Protein AF-A0A812NVJ9-F1 (afdb_monomer_lite)

Radius of gyration: 41.98 Å; chains: 1; bounding box: 112×78×160 Å

Structure (mmCIF, N/CA/C/O backbone):
data_AF-A0A812NVJ9-F1
#
_entry.id   AF-A0A812NVJ9-F1
#
loop_
_atom_site.group_PDB
_atom_site.id
_atom_site.type_symbol
_atom_site.label_atom_id
_atom_site.label_alt_id
_atom_site.label_comp_id
_atom_site.label_asym_id
_atom_site.label_entity_id
_atom_site.label_seq_id
_atom_site.pdbx_PDB_ins_code
_atom_site.Cartn_x
_atom_site.Cartn_y
_atom_site.Cartn_z
_atom_site.occupancy
_atom_site.B_iso_or_equiv
_atom_site.auth_seq_id
_atom_site.auth_comp_id
_atom_site.auth_asym_id
_atom_site.auth_atom_id
_atom_site.pdbx_PDB_model_num
ATOM 1 N N . MET A 1 1 ? 32.953 -29.235 81.205 1.00 34.25 1 MET A N 1
ATOM 2 C CA . MET A 1 1 ? 34.366 -29.524 80.861 1.00 34.25 1 MET A CA 1
ATOM 3 C C . MET A 1 1 ? 34.831 -28.587 79.747 1.00 34.25 1 MET A C 1
ATOM 5 O O . MET A 1 1 ? 33.993 -27.983 79.091 1.00 34.25 1 MET A O 1
ATOM 9 N N . LEU A 1 2 ? 36.145 -28.375 79.650 1.00 33.53 2 LEU A N 1
ATOM 10 C CA . LEU A 1 2 ? 36.814 -27.152 79.193 1.00 33.53 2 LEU A CA 1
ATOM 11 C C . LEU A 1 2 ? 36.783 -26.837 77.679 1.00 33.53 2 LEU A C 1
ATOM 13 O O . LEU A 1 2 ? 36.639 -27.700 76.821 1.00 33.53 2 LEU A O 1
ATOM 17 N N . ARG A 1 3 ? 37.010 -25.542 77.405 1.00 33.25 3 ARG A N 1
ATOM 18 C CA . ARG A 1 3 ? 37.295 -24.872 76.122 1.00 33.25 3 ARG A CA 1
ATOM 19 C C . ARG A 1 3 ? 38.709 -25.192 75.567 1.00 33.25 3 ARG A C 1
ATOM 21 O O . ARG A 1 3 ? 39.642 -25.194 76.353 1.00 33.25 3 ARG A O 1
ATOM 28 N N . ARG A 1 4 ? 38.805 -25.323 74.220 1.00 41.72 4 ARG A N 1
ATOM 29 C CA . ARG A 1 4 ? 39.766 -24.793 73.180 1.00 41.72 4 ARG A CA 1
ATOM 30 C C . ARG A 1 4 ? 41.253 -24.514 73.560 1.00 41.72 4 ARG A C 1
ATOM 32 O O . ARG A 1 4 ? 41.440 -24.003 74.656 1.00 41.72 4 ARG A O 1
ATOM 39 N N . PRO A 1 5 ? 42.276 -24.560 72.635 1.00 46.16 5 PRO A N 1
ATOM 40 C CA . PRO A 1 5 ? 42.270 -23.729 71.398 1.00 46.16 5 PRO A CA 1
ATOM 41 C C . PRO A 1 5 ? 43.246 -23.994 70.189 1.00 46.16 5 PRO A C 1
ATOM 43 O O . PRO A 1 5 ? 44.229 -24.709 70.274 1.00 46.16 5 PRO A O 1
ATOM 46 N N . LYS A 1 6 ? 42.997 -23.215 69.106 1.00 40.50 6 LYS A N 1
ATOM 47 C CA . LYS A 1 6 ? 43.926 -22.568 68.125 1.00 40.50 6 LYS A CA 1
ATOM 48 C C . LYS A 1 6 ? 44.586 -23.373 66.973 1.00 40.50 6 LYS A C 1
ATOM 50 O O . LYS A 1 6 ? 45.677 -23.902 67.100 1.00 40.50 6 LYS A O 1
ATOM 55 N N . CYS A 1 7 ? 44.044 -23.176 65.764 1.00 41.22 7 CYS A N 1
ATOM 56 C CA . CYS A 1 7 ? 44.797 -23.091 64.500 1.00 41.22 7 CYS A CA 1
ATOM 57 C C . CYS A 1 7 ? 44.241 -21.915 63.673 1.00 41.22 7 CYS A C 1
ATOM 59 O O . CYS A 1 7 ? 43.289 -22.063 62.916 1.00 41.22 7 CYS A O 1
ATOM 61 N N . ARG A 1 8 ? 44.771 -20.704 63.893 1.00 49.84 8 ARG A N 1
ATOM 62 C CA . ARG A 1 8 ? 44.397 -19.474 63.156 1.00 49.84 8 ARG A CA 1
ATOM 63 C C . ARG A 1 8 ? 45.578 -18.794 62.449 1.00 49.84 8 ARG A C 1
ATOM 65 O O . ARG A 1 8 ? 45.382 -17.766 61.820 1.00 49.84 8 ARG A O 1
ATOM 72 N N . ILE A 1 9 ? 46.783 -19.361 62.518 1.00 50.31 9 ILE A N 1
ATOM 73 C CA . ILE A 1 9 ? 47.998 -18.719 61.982 1.00 50.31 9 ILE A CA 1
ATOM 74 C C . ILE A 1 9 ? 48.278 -19.148 60.527 1.00 50.31 9 ILE A C 1
ATOM 76 O O . ILE A 1 9 ? 48.732 -18.337 59.727 1.00 50.31 9 ILE A O 1
ATOM 80 N N . PHE A 1 10 ? 47.896 -20.365 60.125 1.00 48.44 10 PHE A N 1
ATOM 81 C CA . PHE A 1 10 ? 48.171 -20.877 58.771 1.00 48.44 10 PHE A CA 1
ATOM 82 C C . PHE A 1 10 ? 47.305 -20.251 57.656 1.00 48.44 10 PHE A C 1
ATOM 84 O O . P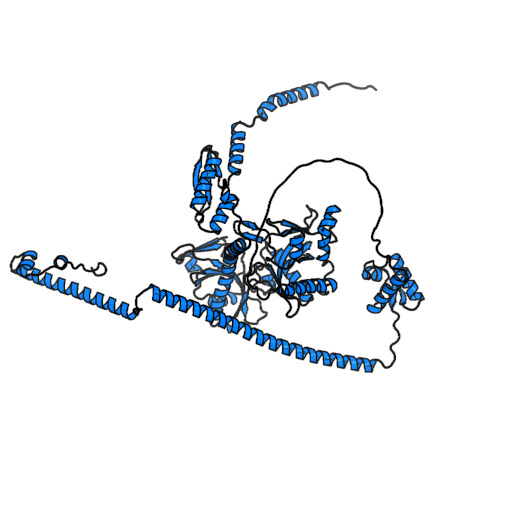HE A 1 10 ? 47.756 -20.114 56.519 1.00 48.44 10 PHE A O 1
ATOM 91 N N . ALA A 1 11 ? 46.080 -19.820 57.975 1.00 50.97 11 ALA A N 1
ATOM 92 C CA . ALA A 1 11 ? 45.166 -19.212 57.001 1.00 50.97 11 ALA A CA 1
ATOM 93 C C . ALA A 1 11 ? 45.512 -17.744 56.673 1.00 50.97 11 ALA A C 1
ATOM 95 O O . ALA A 1 11 ? 45.209 -17.260 55.586 1.00 50.97 11 ALA A O 1
ATOM 96 N N . LEU A 1 12 ? 46.168 -17.031 57.595 1.00 52.59 12 LEU A N 1
ATOM 97 C CA . LEU A 1 12 ? 46.578 -15.638 57.380 1.00 52.59 12 LEU A CA 1
ATOM 98 C C . LEU A 1 12 ? 47.818 -15.540 56.479 1.00 52.59 12 LEU A C 1
ATOM 100 O O . LEU A 1 12 ? 47.874 -14.672 55.613 1.00 52.59 12 LEU A O 1
ATOM 104 N N . LEU A 1 13 ? 48.772 -16.466 56.614 1.00 52.91 13 LEU A N 1
ATOM 105 C CA . LEU A 1 13 ? 49.987 -16.482 55.791 1.00 52.91 13 LEU A CA 1
ATOM 106 C C . LEU A 1 13 ? 49.702 -16.833 54.322 1.00 52.91 13 LEU A C 1
ATOM 108 O O . LEU A 1 13 ? 50.251 -16.202 53.422 1.00 52.91 13 LEU A O 1
ATOM 112 N N . THR A 1 14 ? 48.789 -17.769 54.063 1.00 55.34 14 THR A N 1
ATOM 113 C CA . THR A 1 14 ? 48.375 -18.137 52.695 1.00 55.34 14 THR A CA 1
ATOM 114 C C . THR A 1 14 ? 47.584 -17.022 52.005 1.00 55.34 14 THR A C 1
ATOM 116 O O . THR A 1 14 ? 47.806 -16.754 50.823 1.00 55.34 14 THR A O 1
ATOM 119 N N . GLY A 1 15 ? 46.736 -16.300 52.747 1.00 57.69 15 GLY A N 1
ATOM 120 C CA . GLY A 1 15 ? 46.031 -15.117 52.244 1.00 57.69 15 GLY A CA 1
ATOM 121 C C . GLY A 1 15 ? 46.963 -13.947 51.903 1.00 57.69 15 GLY A C 1
ATOM 122 O O . GLY A 1 15 ? 46.785 -13.304 50.869 1.00 57.69 15 GLY A O 1
ATOM 123 N N . CYS A 1 16 ? 47.993 -13.696 52.719 1.00 56.56 16 CYS A N 1
ATOM 124 C CA . CYS A 1 16 ? 48.966 -12.631 52.460 1.00 56.56 16 CYS A CA 1
ATOM 125 C C . CYS A 1 16 ? 49.851 -12.911 51.238 1.00 56.56 16 CYS A C 1
ATOM 127 O O . CYS A 1 16 ? 50.123 -11.983 50.480 1.00 56.56 16 CYS A O 1
ATOM 129 N N . VAL A 1 17 ? 50.253 -14.165 50.999 1.00 60.78 17 VAL A N 1
ATOM 130 C CA . VAL A 1 17 ? 51.055 -14.527 49.815 1.00 60.78 17 VAL A CA 1
ATOM 131 C C . VAL A 1 17 ? 50.235 -14.384 48.532 1.00 60.78 17 VAL A C 1
ATOM 133 O O . VAL A 1 17 ? 50.716 -13.790 47.572 1.00 60.78 17 VAL A O 1
ATOM 136 N N . LEU A 1 18 ? 48.971 -14.823 48.519 1.00 56.81 18 LEU A N 1
ATOM 137 C CA . LEU A 1 18 ? 48.080 -14.632 47.367 1.00 56.81 18 LEU A CA 1
ATOM 138 C C . LEU A 1 18 ? 47.764 -13.152 47.109 1.00 56.81 18 LEU A C 1
ATOM 140 O O . LEU A 1 18 ? 47.732 -12.735 45.954 1.00 56.81 18 LEU A O 1
ATOM 144 N N . ALA A 1 19 ? 47.596 -12.342 48.159 1.00 59.09 19 ALA A N 1
ATOM 145 C CA . ALA A 1 19 ? 47.397 -10.900 48.024 1.00 59.09 19 ALA A CA 1
ATOM 146 C C . ALA A 1 19 ? 48.655 -10.180 47.503 1.00 59.09 19 ALA A C 1
ATOM 148 O O . ALA A 1 19 ? 48.538 -9.310 46.644 1.00 59.09 19 ALA A O 1
ATOM 149 N N . LEU A 1 20 ? 49.853 -10.570 47.952 1.00 59.47 20 LEU A N 1
ATOM 150 C CA . LEU A 1 20 ? 51.125 -10.048 47.437 1.00 59.47 20 LEU A CA 1
ATOM 151 C C . LEU A 1 20 ? 51.353 -10.445 45.977 1.00 59.47 20 LEU A C 1
ATOM 153 O O . LEU A 1 20 ? 51.693 -9.589 45.169 1.00 59.47 20 LEU A O 1
ATOM 157 N N . VAL A 1 21 ? 51.080 -11.699 45.607 1.00 63.78 21 VAL A N 1
ATOM 158 C CA . VAL A 1 21 ? 51.125 -12.164 44.211 1.00 63.78 21 VAL A CA 1
ATOM 159 C C . VAL A 1 21 ? 50.148 -11.353 43.354 1.00 63.78 21 VAL A C 1
ATOM 161 O O . VAL A 1 21 ? 50.523 -10.886 42.284 1.00 63.78 21 VAL A O 1
ATOM 164 N N . TRP A 1 22 ? 48.932 -11.079 43.837 1.00 55.47 22 TRP A N 1
ATOM 165 C CA . TRP A 1 22 ? 47.944 -10.291 43.093 1.00 55.47 22 TRP A CA 1
ATOM 166 C C . TRP A 1 22 ? 48.296 -8.799 42.991 1.00 55.47 22 TRP A C 1
ATOM 168 O O . TRP A 1 22 ? 48.033 -8.187 41.960 1.00 55.47 22 TRP A O 1
ATOM 178 N N . VAL A 1 23 ? 48.921 -8.208 44.015 1.00 65.75 23 VAL A N 1
ATOM 179 C CA . VAL A 1 23 ? 49.393 -6.809 44.009 1.00 65.75 23 VAL A CA 1
ATOM 180 C C . VAL A 1 23 ? 50.639 -6.637 43.132 1.00 65.75 23 VAL A C 1
ATOM 182 O O . VAL A 1 23 ? 50.754 -5.620 42.452 1.00 65.75 23 VAL A O 1
ATOM 185 N N . VAL A 1 24 ? 51.524 -7.637 43.079 1.00 62.72 24 VAL A N 1
ATOM 186 C CA . VAL A 1 24 ? 52.740 -7.628 42.246 1.00 62.72 24 VAL A CA 1
ATOM 187 C C . VAL A 1 24 ? 52.437 -7.965 40.777 1.00 62.72 24 VAL A C 1
ATOM 189 O O . VAL A 1 24 ? 53.058 -7.390 39.887 1.00 62.72 24 VAL A O 1
ATOM 192 N N . LEU A 1 25 ? 51.447 -8.823 40.488 1.00 50.78 25 LEU A N 1
ATOM 193 C CA . LEU A 1 25 ? 51.030 -9.159 39.114 1.00 50.78 25 LEU A CA 1
ATOM 194 C C . LEU A 1 25 ? 49.963 -8.221 38.526 1.00 50.78 25 LEU A C 1
ATOM 196 O O . LEU A 1 25 ? 49.809 -8.180 37.305 1.00 50.78 25 LEU A O 1
ATOM 200 N N . ARG A 1 26 ? 49.246 -7.423 39.333 1.00 41.91 26 ARG A N 1
ATOM 201 C CA . ARG A 1 26 ? 48.250 -6.451 38.832 1.00 41.91 26 ARG A CA 1
ATOM 202 C C . ARG A 1 26 ? 48.811 -5.427 37.834 1.00 41.91 26 ARG A C 1
ATOM 204 O O . ARG A 1 26 ? 48.142 -5.184 36.832 1.00 41.91 26 ARG A O 1
ATOM 211 N N . PRO A 1 27 ? 50.002 -4.833 38.045 1.00 49.16 27 PRO A N 1
ATOM 212 C CA . PRO A 1 27 ? 50.588 -3.893 37.090 1.00 49.16 27 PRO A CA 1
ATOM 213 C C . PRO A 1 27 ? 51.003 -4.562 35.771 1.00 49.16 27 PRO A C 1
ATOM 215 O O . PRO A 1 27 ? 51.042 -3.896 34.739 1.00 49.16 27 PRO A O 1
ATOM 218 N N . ALA A 1 28 ? 51.285 -5.871 35.797 1.00 47.94 28 ALA A N 1
ATOM 219 C CA . ALA A 1 28 ? 51.639 -6.660 34.618 1.00 47.94 28 ALA A CA 1
ATOM 220 C C . ALA A 1 28 ? 50.402 -7.157 33.843 1.00 47.94 28 ALA A C 1
ATOM 222 O O . ALA A 1 28 ? 50.440 -7.217 32.620 1.00 47.94 28 ALA A O 1
ATOM 223 N N . LEU A 1 29 ? 49.286 -7.442 34.530 1.00 48.34 29 LEU A N 1
ATOM 224 C CA . LEU A 1 29 ? 48.026 -7.898 33.919 1.00 48.34 29 LEU A CA 1
ATOM 225 C C . LEU A 1 29 ? 47.085 -6.757 33.478 1.00 48.34 29 LEU A C 1
ATOM 227 O O . LEU A 1 29 ? 46.183 -6.995 32.681 1.00 48.34 29 LEU A O 1
ATOM 231 N N . LEU A 1 30 ? 47.288 -5.521 33.957 1.00 48.91 30 LEU A N 1
ATOM 232 C CA . LEU A 1 30 ? 46.526 -4.327 33.539 1.00 48.91 30 LEU A CA 1
ATOM 233 C C . LEU A 1 30 ? 47.277 -3.405 32.567 1.00 48.91 30 LEU A C 1
ATOM 235 O O . LEU A 1 30 ? 46.765 -2.345 32.208 1.00 48.91 30 LEU A O 1
ATOM 239 N N . ARG A 1 31 ? 48.457 -3.800 32.082 1.00 46.91 31 ARG A N 1
ATOM 240 C CA . ARG A 1 31 ? 49.035 -3.197 30.879 1.00 46.91 31 ARG A CA 1
ATOM 241 C C . ARG A 1 31 ? 48.556 -3.988 29.671 1.00 46.91 31 ARG A C 1
ATOM 243 O O . ARG A 1 31 ? 49.199 -4.943 29.251 1.00 46.91 31 ARG A O 1
ATOM 250 N N . ALA A 1 32 ? 47.428 -3.569 29.096 1.00 44.31 32 ALA A N 1
ATOM 251 C CA . ALA A 1 32 ? 47.169 -3.892 27.697 1.00 44.31 32 ALA A CA 1
ATOM 252 C C . ALA A 1 32 ? 48.418 -3.475 26.889 1.00 44.31 32 ALA A C 1
ATOM 254 O O . ALA A 1 32 ? 48.945 -2.384 27.144 1.00 44.31 32 ALA A O 1
ATOM 255 N N . PRO A 1 33 ? 48.931 -4.313 25.967 1.00 48.88 33 PRO A N 1
ATOM 256 C CA . PRO A 1 33 ? 50.071 -3.935 25.143 1.00 48.88 33 PRO A CA 1
ATOM 257 C C . PRO A 1 33 ? 49.763 -2.592 24.482 1.00 48.88 33 PRO A C 1
ATOM 259 O O . PRO A 1 33 ? 48.654 -2.406 23.978 1.00 48.88 33 PRO A O 1
ATOM 262 N N . VAL A 1 34 ? 50.715 -1.657 24.476 1.00 52.47 34 VAL A N 1
ATOM 263 C CA . VAL A 1 34 ? 50.534 -0.315 23.885 1.00 52.47 34 VAL A CA 1
ATOM 264 C C . VAL A 1 34 ? 49.976 -0.410 22.453 1.00 52.47 34 VAL A C 1
ATOM 266 O O . VAL A 1 34 ? 49.129 0.394 22.072 1.00 52.47 34 VAL A O 1
ATOM 269 N N . HIS A 1 35 ? 50.339 -1.467 21.714 1.00 52.59 35 HIS A N 1
ATOM 270 C CA . HIS A 1 35 ? 49.789 -1.814 20.400 1.00 52.59 35 HIS A CA 1
ATOM 271 C C . HIS A 1 35 ? 48.271 -2.070 20.379 1.00 52.59 35 HIS A C 1
ATOM 273 O O . HIS A 1 35 ? 47.592 -1.562 19.495 1.00 52.59 35 HIS A O 1
ATOM 279 N N . VAL A 1 36 ? 47.703 -2.776 21.364 1.00 55.19 36 VAL A N 1
ATOM 280 C CA . VAL A 1 36 ? 46.258 -3.085 21.414 1.00 55.19 36 VAL A CA 1
ATOM 281 C C . VAL A 1 36 ? 45.431 -1.825 21.698 1.00 55.19 36 VAL A C 1
ATOM 283 O O . VAL A 1 36 ? 44.348 -1.648 21.141 1.00 55.19 36 VAL A O 1
ATOM 286 N N . LEU A 1 37 ? 45.956 -0.912 22.524 1.00 57.28 37 LEU A N 1
ATOM 287 C CA . LEU A 1 37 ? 45.332 0.393 22.766 1.00 57.28 37 LEU A CA 1
ATOM 288 C C . LEU A 1 37 ? 45.430 1.307 21.536 1.00 57.28 37 LEU A C 1
ATOM 290 O O . LEU A 1 37 ? 44.474 2.019 21.232 1.00 57.28 37 LEU A O 1
ATOM 294 N N . HIS A 1 38 ? 46.550 1.258 20.809 1.00 62.16 38 HIS A N 1
ATOM 295 C CA . HIS A 1 38 ? 46.751 2.035 19.586 1.00 62.16 38 HIS A CA 1
ATOM 296 C C . HIS A 1 38 ? 45.857 1.544 18.434 1.00 62.16 38 HIS A C 1
ATOM 298 O O . HIS A 1 38 ? 45.261 2.354 17.729 1.00 62.16 38 HIS A O 1
ATOM 304 N N . GLU A 1 39 ? 45.669 0.229 18.291 1.00 70.62 39 GLU A N 1
ATOM 305 C CA . GLU A 1 39 ? 44.748 -0.361 17.311 1.00 70.62 39 GLU A CA 1
ATOM 306 C C . GLU A 1 39 ? 43.282 -0.043 17.614 1.00 70.62 39 GLU A C 1
ATOM 308 O O . GLU A 1 39 ? 42.524 0.311 16.710 1.00 70.62 39 GLU A O 1
ATOM 313 N N . ALA A 1 40 ? 42.873 -0.134 18.884 1.00 70.88 40 ALA A N 1
ATOM 314 C CA . ALA A 1 40 ? 41.524 0.240 19.299 1.00 70.88 40 ALA A CA 1
ATOM 315 C C . ALA A 1 40 ? 41.257 1.735 19.054 1.00 70.88 40 ALA A C 1
ATOM 317 O O . ALA A 1 40 ? 40.170 2.102 18.602 1.00 70.88 40 ALA A O 1
ATOM 318 N N . ALA A 1 41 ? 42.260 2.589 19.287 1.00 74.19 41 ALA A N 1
ATOM 319 C CA . ALA A 1 41 ? 42.193 4.010 18.970 1.00 74.19 41 ALA A CA 1
ATOM 320 C C . ALA A 1 41 ? 42.105 4.261 17.455 1.00 74.19 41 ALA A C 1
ATOM 322 O O . ALA A 1 41 ? 41.269 5.050 17.028 1.00 74.19 41 ALA A O 1
ATOM 323 N N . ALA A 1 42 ? 42.885 3.552 16.634 1.00 77.44 42 ALA A N 1
ATOM 324 C CA . ALA A 1 42 ? 42.841 3.672 15.175 1.00 77.44 42 ALA A CA 1
ATOM 325 C C . ALA A 1 42 ? 41.499 3.201 14.585 1.00 77.44 42 ALA A C 1
ATOM 327 O O . ALA A 1 42 ? 40.951 3.837 13.686 1.00 77.44 42 ALA A O 1
ATOM 328 N N . TRP A 1 43 ? 40.913 2.133 15.131 1.00 77.62 43 TRP A N 1
ATOM 329 C CA . TRP A 1 43 ? 39.564 1.685 14.768 1.00 77.62 43 TRP A CA 1
ATOM 330 C C . TRP A 1 43 ? 38.495 2.708 15.156 1.00 77.62 43 TRP A C 1
ATOM 332 O O . TRP A 1 43 ? 37.604 2.999 14.357 1.00 77.62 43 TRP A O 1
ATOM 342 N N . ALA A 1 44 ? 38.593 3.274 16.361 1.00 77.56 44 ALA A N 1
ATOM 343 C CA . ALA A 1 44 ? 37.696 4.333 16.811 1.00 77.56 44 ALA A CA 1
ATOM 344 C C . ALA A 1 44 ? 37.836 5.603 15.956 1.00 77.56 44 ALA A C 1
ATOM 346 O O . ALA A 1 44 ? 36.837 6.265 15.687 1.00 77.56 44 ALA A O 1
ATOM 347 N N . GLU A 1 45 ? 39.047 5.918 15.493 1.00 80.12 45 GLU A N 1
ATOM 348 C CA . GLU A 1 45 ? 39.317 7.051 14.610 1.00 80.12 45 GLU A CA 1
ATOM 349 C C . GLU A 1 45 ? 38.728 6.836 13.211 1.00 80.12 45 GLU A C 1
ATOM 351 O O . GLU A 1 45 ? 38.044 7.716 12.696 1.00 80.12 45 GLU A O 1
ATOM 356 N N . ALA A 1 46 ? 38.907 5.649 12.621 1.00 80.81 46 ALA A N 1
ATOM 357 C CA . ALA A 1 46 ? 38.286 5.295 11.343 1.00 80.81 46 ALA A CA 1
ATOM 358 C C . ALA A 1 46 ? 36.751 5.362 11.417 1.00 80.81 46 ALA A C 1
ATOM 360 O O . ALA A 1 46 ? 36.111 5.883 10.509 1.00 80.81 46 ALA A O 1
ATOM 361 N N . ALA A 1 47 ? 36.157 4.907 12.526 1.00 79.25 47 ALA A N 1
ATOM 362 C CA . ALA A 1 47 ? 34.707 4.892 12.721 1.00 79.25 47 ALA A CA 1
ATOM 363 C C . ALA A 1 47 ? 34.056 6.289 12.768 1.00 79.25 47 ALA A C 1
ATOM 365 O O . ALA A 1 47 ? 32.837 6.394 12.615 1.00 79.25 47 ALA A O 1
ATOM 366 N N . LYS A 1 48 ? 34.838 7.363 12.959 1.00 84.81 48 LYS A N 1
ATOM 367 C CA . LYS A 1 48 ? 34.342 8.749 12.891 1.00 84.81 48 LYS A CA 1
ATOM 368 C C . LYS A 1 48 ? 33.977 9.172 11.468 1.00 84.81 48 LYS A C 1
ATOM 370 O O . LYS A 1 48 ? 33.182 10.096 11.305 1.00 84.81 48 LYS A O 1
ATOM 375 N N . TYR A 1 49 ? 34.544 8.511 10.460 1.00 83.00 49 TYR A N 1
ATOM 376 C CA . TYR A 1 49 ? 34.459 8.917 9.065 1.00 83.00 49 TYR A CA 1
ATOM 377 C C . TYR A 1 49 ? 33.773 7.840 8.215 1.00 83.00 49 TYR A C 1
ATOM 379 O O . TYR A 1 49 ? 34.073 6.648 8.283 1.00 83.00 49 TYR A O 1
ATOM 387 N N . ARG A 1 50 ? 32.820 8.254 7.383 1.00 81.62 50 ARG A N 1
ATOM 388 C CA . ARG A 1 50 ? 32.112 7.384 6.443 1.00 81.62 50 ARG A CA 1
ATOM 389 C C . ARG A 1 50 ? 33.052 6.912 5.347 1.00 81.62 50 ARG A C 1
ATOM 391 O O . ARG A 1 50 ? 33.809 7.701 4.792 1.00 81.62 50 ARG A O 1
ATOM 398 N N . GLY A 1 51 ? 32.952 5.625 5.021 1.00 82.62 51 GLY A N 1
ATOM 399 C CA . GLY A 1 51 ? 33.761 5.004 3.974 1.00 82.62 51 GLY A CA 1
ATOM 400 C C . GLY A 1 51 ? 35.220 4.765 4.361 1.00 82.62 51 GLY A C 1
ATOM 401 O O . GLY A 1 51 ? 35.971 4.302 3.512 1.00 82.62 51 GLY A O 1
ATOM 402 N N . VAL A 1 52 ? 35.620 5.032 5.612 1.00 87.69 52 VAL A N 1
ATOM 403 C CA . VAL A 1 52 ? 36.991 4.813 6.091 1.00 87.69 52 VAL A CA 1
ATOM 404 C C . VAL A 1 52 ? 37.076 3.519 6.901 1.00 87.69 52 VAL A C 1
ATOM 406 O O . VAL A 1 52 ? 36.250 3.261 7.778 1.00 87.69 52 VAL A O 1
ATOM 409 N N . ARG A 1 53 ? 38.076 2.682 6.617 1.00 86.56 53 ARG A N 1
ATOM 410 C CA . ARG A 1 53 ? 38.373 1.448 7.365 1.00 86.56 53 ARG A CA 1
ATOM 411 C C . ARG A 1 53 ? 39.839 1.415 7.763 1.00 86.56 53 ARG A C 1
ATOM 413 O O . ARG A 1 53 ? 40.672 1.916 7.030 1.00 86.56 53 ARG A O 1
ATOM 420 N N . TYR A 1 54 ? 40.165 0.809 8.900 1.00 86.69 54 TYR A N 1
ATOM 421 C CA . TYR A 1 54 ? 41.557 0.600 9.304 1.00 86.69 54 TYR A CA 1
ATOM 422 C C . TYR A 1 54 ? 41.975 -0.848 9.043 1.00 86.69 54 TYR A C 1
ATOM 424 O O . TYR A 1 54 ? 41.318 -1.780 9.519 1.00 86.69 54 TYR A O 1
ATOM 432 N N . HIS A 1 55 ? 43.068 -1.041 8.308 1.00 83.31 55 HIS A N 1
ATOM 433 C CA . HIS A 1 55 ? 43.598 -2.359 7.989 1.00 83.31 55 HIS A CA 1
ATOM 434 C C . HIS A 1 55 ? 44.681 -2.764 8.994 1.00 83.31 55 HIS A C 1
ATOM 436 O O . HIS A 1 55 ? 45.739 -2.146 9.086 1.00 83.31 55 HIS A O 1
ATOM 442 N N . LYS A 1 56 ? 44.414 -3.827 9.762 1.00 77.75 56 LYS A N 1
ATOM 443 C CA . LYS A 1 56 ? 45.267 -4.255 10.885 1.00 77.75 56 LYS A CA 1
ATOM 444 C C . LYS A 1 56 ? 46.653 -4.746 10.464 1.00 77.75 56 LYS A C 1
ATOM 446 O O . LYS A 1 56 ? 47.596 -4.549 11.210 1.00 77.75 56 LYS A O 1
ATOM 451 N N . GLN A 1 57 ? 46.770 -5.389 9.301 1.00 77.56 57 GLN A N 1
ATOM 452 C CA . GLN A 1 57 ? 48.029 -6.004 8.859 1.00 77.56 57 GLN A CA 1
ATOM 453 C C . GLN A 1 57 ? 49.023 -4.991 8.282 1.00 77.56 57 GLN A C 1
ATOM 455 O O . GLN A 1 57 ? 50.227 -5.178 8.403 1.00 77.56 57 GLN A O 1
ATOM 460 N N . THR A 1 58 ? 48.525 -3.920 7.664 1.00 79.12 58 THR A N 1
ATOM 461 C CA . THR A 1 58 ? 49.347 -2.898 7.000 1.00 79.12 58 THR A CA 1
ATOM 462 C C . THR A 1 58 ? 49.382 -1.575 7.766 1.00 79.12 58 THR A C 1
ATOM 464 O O . THR A 1 58 ? 50.113 -0.674 7.378 1.00 79.12 58 THR A O 1
ATOM 467 N N . HIS A 1 59 ? 48.625 -1.454 8.863 1.00 82.69 59 HIS A N 1
ATOM 468 C CA . HIS A 1 59 ? 48.507 -0.251 9.696 1.00 82.69 59 HIS A CA 1
ATOM 469 C C . HIS A 1 59 ? 48.071 1.023 8.943 1.00 82.69 59 HIS A C 1
ATOM 471 O O . HIS A 1 59 ? 48.372 2.134 9.377 1.00 82.69 59 HIS A O 1
ATOM 477 N N . VAL A 1 60 ? 47.319 0.877 7.849 1.00 88.31 60 VAL A N 1
ATOM 478 C CA . VAL A 1 60 ? 46.829 1.987 7.009 1.00 88.31 60 VAL A CA 1
ATOM 479 C C . VAL A 1 60 ? 45.311 2.147 7.080 1.00 88.31 60 VAL A C 1
ATOM 481 O O . VAL A 1 60 ? 44.574 1.221 7.432 1.00 88.31 60 VAL A O 1
ATOM 484 N N . PHE A 1 61 ? 44.835 3.330 6.699 1.00 88.50 61 PHE A N 1
ATOM 485 C CA . PHE A 1 61 ? 43.420 3.649 6.548 1.00 88.50 61 PHE A CA 1
ATOM 486 C C . PHE A 1 61 ? 43.002 3.560 5.082 1.00 88.50 61 PHE A C 1
ATOM 488 O O . PHE A 1 61 ? 43.603 4.185 4.221 1.00 88.50 61 PHE A O 1
ATOM 495 N N . GLU A 1 62 ? 41.946 2.822 4.784 1.00 87.94 62 GLU A N 1
ATOM 496 C CA . GLU A 1 62 ? 41.396 2.656 3.442 1.00 87.94 62 GLU A CA 1
ATOM 497 C C . GLU A 1 62 ? 40.148 3.508 3.264 1.00 87.94 62 GLU A C 1
ATOM 499 O O . GLU A 1 62 ? 39.274 3.508 4.133 1.00 87.94 62 GLU A O 1
ATOM 504 N N . ALA A 1 63 ? 40.043 4.191 2.124 1.00 88.00 63 ALA A N 1
ATOM 505 C CA . ALA A 1 63 ? 38.835 4.900 1.719 1.00 88.00 63 ALA A CA 1
ATOM 506 C C . ALA A 1 63 ? 38.083 4.113 0.634 1.00 88.00 63 ALA A C 1
ATOM 508 O O . ALA A 1 63 ? 38.658 3.685 -0.369 1.00 88.00 63 ALA A O 1
ATOM 509 N N . LEU A 1 64 ? 36.782 3.924 0.840 1.00 82.06 64 LEU A N 1
ATOM 510 C CA . LEU A 1 64 ? 35.901 3.109 0.005 1.00 82.06 64 LEU A CA 1
ATOM 511 C C . LEU A 1 64 ? 34.591 3.861 -0.242 1.00 82.06 64 LEU A C 1
ATOM 513 O O . LEU A 1 64 ? 33.868 4.164 0.710 1.00 82.06 64 LEU A O 1
ATOM 517 N N . LEU A 1 65 ? 34.242 4.103 -1.508 1.00 80.75 65 LEU A N 1
ATOM 518 C CA . LEU A 1 65 ? 32.952 4.675 -1.900 1.00 80.75 65 LEU A CA 1
ATOM 519 C C . LEU A 1 65 ? 32.110 3.631 -2.628 1.00 80.75 65 LEU A C 1
ATOM 521 O O . LEU A 1 65 ? 32.527 3.040 -3.616 1.00 80.75 65 LEU A O 1
ATOM 525 N N . GLN A 1 66 ? 30.890 3.408 -2.149 1.00 68.19 66 GLN A N 1
ATOM 526 C CA . GLN A 1 66 ? 29.966 2.475 -2.782 1.00 68.19 66 GLN A CA 1
ATOM 527 C C . GLN A 1 66 ? 29.269 3.156 -3.968 1.00 68.19 66 GLN A C 1
ATOM 529 O O . GLN A 1 66 ? 28.476 4.080 -3.781 1.00 68.19 66 GLN A O 1
ATOM 534 N N . VAL A 1 67 ? 29.564 2.693 -5.183 1.00 61.28 67 VAL A N 1
ATOM 535 C CA . VAL A 1 67 ? 28.973 3.184 -6.438 1.00 61.28 67 VAL A CA 1
ATOM 536 C C . VAL A 1 67 ? 28.053 2.094 -7.008 1.00 61.28 67 VAL A C 1
ATOM 538 O O . VAL A 1 67 ? 28.052 0.958 -6.531 1.00 61.28 67 VAL A O 1
ATOM 541 N N . ARG A 1 68 ? 27.200 2.432 -7.986 1.00 45.72 68 ARG A N 1
ATOM 542 C CA . ARG A 1 68 ? 26.195 1.519 -8.572 1.00 45.72 68 ARG A CA 1
ATOM 543 C C . ARG A 1 68 ? 26.761 0.173 -9.057 1.00 45.72 68 ARG A C 1
ATOM 545 O O . ARG A 1 68 ? 26.009 -0.797 -9.047 1.00 45.72 68 ARG A O 1
ATOM 552 N N . ASP A 1 69 ? 28.051 0.117 -9.382 1.00 43.00 69 ASP A N 1
ATOM 553 C CA . ASP A 1 69 ? 28.738 -1.067 -9.913 1.00 43.00 69 ASP A CA 1
ATOM 554 C C . ASP A 1 69 ? 29.585 -1.824 -8.865 1.00 43.00 69 ASP A C 1
ATOM 556 O O . ASP A 1 69 ? 30.292 -2.768 -9.206 1.00 43.00 69 ASP A O 1
ATOM 560 N N . GLY A 1 70 ? 29.499 -1.454 -7.578 1.00 45.91 70 GLY A N 1
ATOM 561 C CA . GLY A 1 70 ? 30.194 -2.130 -6.473 1.00 45.91 70 GLY A CA 1
ATOM 562 C C . GLY A 1 70 ? 30.967 -1.183 -5.543 1.00 45.91 70 GLY A C 1
ATOM 563 O O . GLY A 1 70 ? 30.875 0.042 -5.672 1.00 45.91 70 GLY A O 1
ATOM 564 N N . PRO A 1 71 ? 31.704 -1.718 -4.549 1.00 55.66 71 PRO A N 1
ATOM 565 C CA . PRO A 1 71 ? 32.600 -0.911 -3.729 1.00 55.66 71 PRO A CA 1
ATOM 566 C C . PRO A 1 71 ? 33.776 -0.410 -4.581 1.00 55.66 71 PRO A C 1
ATOM 568 O O . PRO A 1 71 ? 34.633 -1.190 -4.985 1.00 55.66 71 PRO A O 1
ATOM 571 N N . GLY A 1 72 ? 33.817 0.894 -4.847 1.00 70.12 72 GLY A N 1
ATOM 572 C CA . GLY A 1 72 ? 34.961 1.564 -5.451 1.00 70.12 72 GLY A CA 1
ATOM 573 C C . GLY A 1 72 ? 36.043 1.777 -4.400 1.00 70.12 72 GLY A C 1
ATOM 574 O O . GLY A 1 72 ? 35.850 2.530 -3.441 1.00 70.12 72 GLY A O 1
ATOM 575 N N . TYR A 1 73 ? 37.168 1.088 -4.559 1.00 83.38 73 TYR A N 1
ATOM 576 C CA . TYR A 1 73 ? 38.369 1.342 -3.773 1.00 83.38 73 TYR A CA 1
ATOM 577 C C . TYR A 1 73 ? 39.012 2.654 -4.223 1.00 83.38 73 TYR A C 1
ATOM 579 O O . TYR A 1 73 ? 39.279 2.834 -5.408 1.00 83.38 73 TYR A O 1
ATOM 587 N N . ILE A 1 74 ? 39.229 3.572 -3.278 1.00 83.50 74 ILE A N 1
ATOM 588 C CA . ILE A 1 74 ? 39.800 4.897 -3.555 1.00 83.50 74 ILE A CA 1
ATOM 589 C C . ILE A 1 74 ? 41.308 4.882 -3.303 1.00 83.50 74 ILE A C 1
ATOM 591 O O . ILE A 1 74 ? 42.070 5.426 -4.096 1.00 83.50 74 ILE A O 1
ATOM 595 N N . GLY A 1 75 ? 41.748 4.271 -2.198 1.00 85.56 75 GLY A N 1
ATOM 596 C CA . GLY A 1 75 ? 43.161 4.222 -1.831 1.00 85.56 75 GLY A CA 1
ATOM 597 C C . GLY A 1 75 ? 43.415 3.909 -0.357 1.00 85.56 75 GLY A C 1
ATOM 598 O O . GLY A 1 75 ? 42.480 3.812 0.444 1.00 85.56 75 GLY A O 1
ATOM 599 N N . GLN A 1 76 ? 44.701 3.798 -0.021 1.00 90.75 76 GLN A N 1
ATOM 600 C CA . GLN A 1 76 ? 45.239 3.661 1.333 1.00 90.75 76 GLN A CA 1
ATOM 601 C C . GLN A 1 76 ? 45.919 4.962 1.767 1.00 90.75 76 GLN A C 1
ATOM 603 O O . GLN A 1 76 ? 46.564 5.636 0.966 1.00 90.75 76 GLN A O 1
ATOM 608 N N . PHE A 1 77 ? 45.781 5.302 3.043 1.00 91.31 77 PHE A N 1
ATOM 609 C CA . PHE A 1 77 ? 46.186 6.575 3.624 1.00 91.31 77 PHE A CA 1
ATOM 610 C C . PHE A 1 77 ? 46.808 6.369 5.002 1.00 91.31 77 PHE A C 1
ATOM 612 O O . PHE A 1 77 ? 46.497 5.412 5.715 1.00 91.31 77 PHE A O 1
ATOM 619 N N . SER A 1 78 ? 47.676 7.300 5.388 1.00 83.75 78 SER A N 1
ATOM 620 C CA . SER A 1 78 ? 48.394 7.244 6.662 1.00 83.75 78 SER A CA 1
ATOM 621 C C . SER A 1 78 ? 47.512 7.634 7.853 1.00 83.75 78 SER A C 1
ATOM 623 O O . SER A 1 78 ? 47.714 7.154 8.968 1.00 83.75 78 SER A O 1
ATOM 625 N N . THR A 1 79 ? 46.483 8.455 7.615 1.00 89.12 79 THR A N 1
ATOM 626 C CA . THR A 1 79 ? 45.543 8.908 8.646 1.00 89.12 79 THR A CA 1
ATOM 627 C C . THR A 1 79 ? 44.085 8.736 8.222 1.00 89.12 79 THR A C 1
ATOM 629 O O . THR A 1 79 ? 43.734 8.822 7.043 1.00 89.12 79 THR A O 1
ATOM 632 N N . ALA A 1 80 ? 43.194 8.556 9.204 1.00 86.44 80 ALA A N 1
ATOM 633 C CA . ALA A 1 80 ? 41.751 8.475 8.959 1.00 86.44 80 ALA A CA 1
ATOM 634 C C . ALA A 1 80 ? 41.194 9.751 8.305 1.00 86.44 80 ALA A C 1
ATOM 636 O O . ALA A 1 80 ? 40.279 9.686 7.485 1.00 86.44 80 ALA A O 1
ATOM 637 N N . LYS A 1 81 ? 41.766 10.913 8.646 1.00 89.94 81 LYS A N 1
ATOM 638 C CA . LYS A 1 81 ? 41.362 12.213 8.102 1.00 89.94 81 LYS A CA 1
ATOM 639 C C . LYS A 1 81 ? 41.721 12.346 6.621 1.00 89.94 81 LYS A C 1
ATOM 641 O O . LYS A 1 81 ? 40.899 12.833 5.854 1.00 89.94 81 LYS A O 1
ATOM 646 N N . GLU A 1 82 ? 42.900 11.885 6.206 1.00 88.62 82 GLU A N 1
ATOM 647 C CA . GLU A 1 82 ? 43.292 11.845 4.789 1.00 88.62 82 GLU A CA 1
ATOM 648 C C . GLU A 1 82 ? 42.399 10.901 3.982 1.00 88.62 82 GLU A C 1
ATOM 650 O O . GLU A 1 82 ? 41.935 11.267 2.901 1.00 88.62 82 GLU A O 1
ATOM 655 N N . ALA A 1 83 ? 42.085 9.726 4.537 1.00 88.88 83 ALA A N 1
ATOM 656 C CA . ALA A 1 83 ? 41.137 8.797 3.929 1.00 88.88 83 ALA A CA 1
ATOM 657 C C . ALA A 1 83 ? 39.744 9.431 3.772 1.00 88.88 83 ALA A C 1
ATOM 659 O O . ALA A 1 83 ? 39.124 9.321 2.714 1.00 88.88 83 ALA A O 1
ATOM 660 N N . ALA A 1 84 ? 39.273 10.163 4.786 1.00 87.56 84 ALA A N 1
ATOM 661 C CA . ALA A 1 84 ? 38.004 10.886 4.736 1.00 87.56 84 ALA A CA 1
ATOM 662 C C . ALA A 1 84 ? 38.011 12.017 3.693 1.00 87.56 84 ALA A C 1
ATOM 664 O O . ALA A 1 84 ? 37.038 12.192 2.966 1.00 87.56 84 ALA A O 1
ATOM 665 N N . GLN A 1 85 ? 39.116 12.758 3.569 1.00 91.56 85 GLN A N 1
ATOM 666 C CA . GLN A 1 85 ? 39.279 13.791 2.541 1.00 91.56 85 GLN A CA 1
ATOM 667 C C . GLN A 1 85 ? 39.301 13.195 1.130 1.00 91.56 85 GLN A C 1
ATOM 669 O O . GLN A 1 85 ? 38.713 13.763 0.211 1.00 91.56 85 GLN A O 1
ATOM 674 N N . ALA A 1 86 ? 39.960 12.050 0.941 1.00 87.50 86 ALA A N 1
ATOM 675 C CA . ALA A 1 86 ? 39.963 11.344 -0.333 1.00 87.50 86 ALA A CA 1
ATOM 676 C C . ALA A 1 86 ? 38.571 10.811 -0.696 1.00 87.50 86 ALA A C 1
ATOM 678 O O . ALA A 1 86 ? 38.142 10.973 -1.838 1.00 87.50 86 ALA A O 1
ATOM 679 N N . TYR A 1 87 ? 37.844 10.266 0.284 1.00 89.50 87 TYR A N 1
ATOM 680 C CA . TYR A 1 87 ? 36.439 9.894 0.138 1.00 89.50 87 TYR A CA 1
ATOM 681 C C . TYR A 1 87 ? 35.583 11.087 -0.301 1.00 89.50 87 TYR A C 1
ATOM 683 O O . TYR A 1 87 ? 34.854 10.997 -1.284 1.00 89.50 87 TYR A O 1
ATOM 691 N N . ASP A 1 88 ? 35.721 12.231 0.368 1.00 89.69 88 ASP A N 1
ATOM 692 C CA . ASP A 1 88 ? 34.948 13.433 0.060 1.00 89.69 88 ASP A CA 1
ATOM 693 C C . ASP A 1 88 ? 35.270 14.012 -1.324 1.00 89.69 88 ASP A C 1
ATOM 695 O O . ASP A 1 88 ? 34.367 14.474 -2.024 1.00 89.69 88 ASP A O 1
ATOM 699 N N . ARG A 1 89 ? 36.540 13.970 -1.756 1.00 87.81 89 ARG A N 1
ATOM 700 C CA . ARG A 1 89 ? 36.931 14.342 -3.128 1.00 87.81 89 ARG A CA 1
ATOM 701 C C . ARG A 1 89 ? 36.232 13.463 -4.158 1.00 87.81 89 ARG A C 1
ATOM 703 O O . ARG A 1 89 ? 35.695 13.979 -5.135 1.00 87.81 89 ARG A O 1
ATOM 710 N N . GLU A 1 90 ? 36.192 12.158 -3.917 1.00 84.75 90 GLU A N 1
ATOM 711 C CA . GLU A 1 90 ? 35.554 11.210 -4.826 1.00 84.75 90 GLU A CA 1
ATOM 712 C C . GLU A 1 90 ? 34.024 11.352 -4.833 1.00 84.75 90 GLU A C 1
ATOM 714 O O . GLU A 1 90 ? 33.389 11.268 -5.885 1.00 84.75 90 GLU A O 1
ATOM 719 N N . VAL A 1 91 ? 33.420 11.668 -3.684 1.00 82.19 91 VAL A N 1
ATOM 720 C CA . VAL A 1 91 ? 31.997 12.019 -3.574 1.00 82.19 91 VAL A CA 1
ATOM 721 C C . VAL A 1 91 ? 31.675 13.279 -4.385 1.00 82.19 91 VAL A C 1
ATOM 723 O O . VAL A 1 91 ? 30.713 13.256 -5.152 1.00 82.19 91 VAL A O 1
ATOM 726 N N . ARG A 1 92 ? 32.488 14.342 -4.290 1.00 87.19 92 ARG A N 1
ATOM 727 C CA . ARG A 1 92 ? 32.323 15.571 -5.098 1.00 87.19 92 ARG A CA 1
ATOM 728 C C . ARG A 1 92 ? 32.513 15.320 -6.593 1.00 87.19 92 ARG A C 1
ATOM 730 O O . ARG A 1 92 ? 31.768 15.865 -7.402 1.00 87.19 92 ARG A O 1
ATOM 737 N N . ARG A 1 93 ? 33.459 14.450 -6.963 1.00 83.81 93 ARG A N 1
ATOM 738 C CA . ARG A 1 93 ? 33.677 14.020 -8.353 1.00 83.81 93 ARG A CA 1
ATOM 739 C C . ARG A 1 93 ? 32.481 13.241 -8.906 1.00 83.81 93 ARG A C 1
ATOM 741 O O . ARG A 1 93 ? 32.092 13.436 -10.052 1.00 83.81 93 ARG A O 1
ATOM 748 N N . THR A 1 94 ? 31.898 12.364 -8.088 1.00 77.31 94 THR A N 1
ATOM 749 C CA . THR A 1 94 ? 30.765 11.507 -8.471 1.00 77.31 94 THR A CA 1
ATOM 750 C C . THR A 1 94 ? 29.454 12.290 -8.561 1.00 77.31 94 THR A C 1
ATOM 752 O O . THR A 1 94 ? 28.620 12.005 -9.420 1.00 77.31 94 THR A O 1
ATOM 755 N N . TYR A 1 95 ? 29.264 13.277 -7.684 1.00 78.69 95 TYR A N 1
ATOM 756 C CA . TYR A 1 95 ? 28.053 14.092 -7.600 1.00 78.69 95 TYR A CA 1
ATOM 757 C C . TYR A 1 95 ? 28.399 15.580 -7.770 1.00 78.69 95 TYR A C 1
ATOM 759 O O . TYR A 1 95 ? 28.387 16.318 -6.786 1.00 78.69 95 TYR A O 1
ATOM 767 N N . PRO A 1 96 ? 28.702 16.040 -8.999 1.00 75.94 96 PRO A N 1
ATOM 768 C CA . PRO A 1 96 ? 29.021 17.444 -9.251 1.00 75.94 96 PRO A CA 1
ATOM 769 C C . PRO A 1 96 ? 27.819 18.335 -8.920 1.00 75.94 96 PRO A C 1
ATOM 771 O O . PRO A 1 96 ? 26.678 17.912 -9.125 1.00 75.94 96 PRO A O 1
ATOM 774 N N . ASP A 1 97 ? 28.058 19.567 -8.458 1.00 73.31 97 ASP A N 1
ATOM 775 C CA . ASP A 1 97 ? 27.063 20.491 -7.872 1.00 73.31 97 ASP A CA 1
ATOM 776 C C . ASP A 1 97 ? 26.009 21.066 -8.857 1.00 73.31 97 ASP A C 1
ATOM 778 O O . ASP A 1 97 ? 25.516 22.184 -8.737 1.00 73.31 97 ASP A O 1
ATOM 782 N N . ALA A 1 98 ? 25.654 20.288 -9.876 1.00 65.19 98 ALA A N 1
ATOM 783 C CA . ALA A 1 98 ? 24.811 20.668 -11.000 1.00 65.19 98 ALA A CA 1
ATOM 784 C C . ALA A 1 98 ? 23.309 20.418 -10.775 1.00 65.19 98 ALA A C 1
ATOM 786 O O . ALA A 1 98 ? 22.488 20.955 -11.514 1.00 65.19 98 ALA A O 1
ATOM 787 N N . THR A 1 99 ? 22.912 19.586 -9.799 1.00 68.56 99 THR A N 1
ATOM 788 C CA . THR A 1 99 ? 21.491 19.247 -9.577 1.00 68.56 99 THR A CA 1
ATOM 789 C C . THR A 1 99 ? 21.093 19.267 -8.096 1.00 68.56 99 THR A C 1
ATOM 791 O O . THR A 1 99 ? 21.928 18.972 -7.238 1.00 68.56 99 THR A O 1
ATOM 794 N N . PRO A 1 100 ? 19.808 19.524 -7.765 1.00 64.44 100 PRO A N 1
ATOM 795 C CA . PRO A 1 100 ? 19.314 19.433 -6.387 1.00 64.44 100 PRO A CA 1
ATOM 796 C C . PRO A 1 100 ? 19.525 18.053 -5.735 1.00 64.44 100 PRO A C 1
ATOM 798 O O . PRO A 1 100 ? 19.778 17.972 -4.537 1.00 64.44 100 PRO A O 1
ATOM 801 N N . ASP A 1 101 ? 19.476 16.957 -6.509 1.00 62.19 101 ASP A N 1
ATOM 802 C CA . ASP A 1 101 ? 19.767 15.607 -5.988 1.00 62.19 101 ASP A CA 1
ATOM 803 C C . ASP A 1 101 ? 21.248 15.454 -5.622 1.00 62.19 101 ASP A C 1
ATOM 805 O O . ASP A 1 101 ? 21.563 14.862 -4.591 1.00 62.19 101 ASP A O 1
ATOM 809 N N . HIS A 1 102 ? 22.154 16.025 -6.422 1.00 74.06 102 HIS A N 1
ATOM 810 C CA . HIS A 1 102 ? 23.585 16.029 -6.121 1.00 74.06 102 HIS A CA 1
ATOM 811 C C . HIS A 1 102 ? 23.882 16.869 -4.877 1.00 74.06 102 HIS A C 1
ATOM 813 O O . HIS A 1 102 ? 24.476 16.336 -3.946 1.00 74.06 102 HIS A O 1
ATOM 819 N N . LYS A 1 103 ? 23.355 18.098 -4.784 1.00 75.12 103 LYS A N 1
ATOM 820 C CA . LYS A 1 103 ? 23.432 18.952 -3.579 1.00 75.12 103 LYS A CA 1
ATOM 821 C C . LYS A 1 103 ? 22.980 18.217 -2.321 1.00 75.12 103 LYS A C 1
ATOM 823 O O . LYS A 1 103 ? 23.664 18.187 -1.297 1.00 75.12 103 LYS A O 1
ATOM 828 N N . PHE A 1 104 ? 21.844 17.533 -2.424 1.00 71.69 104 PHE A N 1
ATOM 829 C CA . PHE A 1 104 ? 21.308 16.721 -1.344 1.00 71.69 104 PHE A CA 1
ATOM 830 C C . PHE A 1 104 ? 22.208 15.519 -0.987 1.00 71.69 104 PHE A C 1
ATOM 832 O O . PHE A 1 104 ? 22.367 15.193 0.193 1.00 71.69 104 PHE A O 1
ATOM 839 N N . ARG A 1 105 ? 22.801 14.833 -1.972 1.00 70.25 105 ARG A N 1
ATOM 840 C CA . ARG A 1 105 ? 23.731 13.714 -1.738 1.00 70.25 105 ARG A CA 1
ATOM 841 C C . ARG A 1 105 ? 25.037 14.177 -1.110 1.00 70.25 105 ARG A C 1
ATOM 843 O O . ARG A 1 105 ? 25.474 13.537 -0.159 1.00 70.25 105 ARG A O 1
ATOM 850 N N . LEU A 1 106 ? 25.600 15.290 -1.574 1.00 79.25 106 LEU A N 1
ATOM 851 C CA . LEU A 1 106 ? 26.798 15.910 -1.009 1.00 79.25 106 LEU A CA 1
ATOM 852 C C . LEU A 1 106 ? 26.600 16.196 0.481 1.00 79.25 106 LEU A C 1
ATOM 854 O O . LEU A 1 106 ? 27.344 15.668 1.305 1.00 79.25 106 LEU A O 1
ATOM 858 N N . LYS A 1 107 ? 25.506 16.878 0.843 1.00 78.38 107 LYS A N 1
ATOM 859 C CA . LYS A 1 107 ? 25.158 17.157 2.246 1.00 78.38 107 LYS A CA 1
ATOM 860 C C . LYS A 1 107 ? 25.138 15.910 3.136 1.00 78.38 107 LYS A C 1
ATOM 862 O O . LYS A 1 107 ? 25.473 15.980 4.315 1.00 78.38 107 LYS A O 1
ATOM 867 N N . ASN A 1 108 ? 24.687 14.774 2.606 1.00 74.44 108 ASN A N 1
ATOM 868 C CA . ASN A 1 108 ? 24.525 13.555 3.395 1.00 74.44 108 ASN A CA 1
ATOM 869 C C . ASN A 1 108 ? 25.739 12.631 3.371 1.00 74.44 108 ASN A C 1
ATOM 871 O O . ASN A 1 108 ? 25.810 11.764 4.240 1.00 74.44 108 ASN A O 1
ATOM 875 N N . LEU A 1 109 ? 26.623 12.732 2.381 1.00 79.69 109 LEU A N 1
ATOM 876 C CA . LEU A 1 109 ? 27.735 11.800 2.192 1.00 79.69 109 LEU A CA 1
ATOM 877 C C . LEU A 1 109 ? 29.071 12.370 2.663 1.00 79.69 109 LEU A C 1
ATOM 879 O O . LEU A 1 109 ? 29.888 11.588 3.137 1.00 79.69 109 LEU A O 1
ATOM 883 N N . LEU A 1 110 ? 29.274 13.686 2.576 1.00 85.38 110 LEU A N 1
ATOM 884 C CA . LEU A 1 110 ? 30.540 14.320 2.938 1.00 85.38 110 LEU A CA 1
ATOM 885 C C . LEU A 1 110 ? 30.842 14.194 4.436 1.00 85.38 110 LEU A C 1
ATOM 887 O O . LEU A 1 110 ? 29.980 14.408 5.291 1.00 85.38 110 LEU A O 1
ATOM 891 N N . ASN A 1 111 ? 32.092 13.867 4.742 1.00 87.69 111 ASN A N 1
ATOM 892 C CA . ASN A 1 111 ? 32.637 13.823 6.092 1.00 87.69 111 ASN A CA 1
ATOM 893 C C . ASN A 1 111 ? 33.062 15.212 6.589 1.00 87.69 111 ASN A C 1
ATOM 895 O O . ASN A 1 111 ? 32.927 15.518 7.773 1.00 87.69 111 ASN A O 1
ATOM 899 N N . LEU A 1 112 ? 33.584 16.038 5.682 1.00 87.88 112 LEU A N 1
ATOM 900 C CA . LEU A 1 112 ? 34.123 17.378 5.892 1.00 87.88 112 LEU A CA 1
ATOM 901 C C . LEU A 1 112 ? 33.498 18.341 4.853 1.00 87.88 112 LEU A C 1
ATOM 903 O O . LEU A 1 112 ? 34.150 18.706 3.864 1.00 87.88 112 LEU A O 1
ATOM 907 N N . PRO A 1 113 ? 32.214 18.711 5.026 1.00 87.12 113 PRO A N 1
ATOM 908 C CA . PRO A 1 113 ? 31.528 19.639 4.128 1.00 87.12 113 PRO A CA 1
ATOM 909 C C . PRO A 1 113 ? 32.041 21.079 4.297 1.00 87.12 113 PRO A C 1
ATOM 911 O O . PRO A 1 113 ? 32.456 21.470 5.389 1.00 87.12 113 PRO A O 1
ATOM 914 N N . SER A 1 114 ? 31.984 21.874 3.227 1.00 86.00 114 SER A N 1
ATOM 915 C CA . SER A 1 114 ? 32.165 23.329 3.295 1.00 86.00 114 SER A CA 1
ATOM 916 C C . SER A 1 114 ? 30.989 24.001 4.019 1.00 86.00 114 SER A C 1
ATOM 918 O O . SER A 1 114 ? 29.938 23.387 4.226 1.00 86.00 114 SER A O 1
ATOM 920 N N . GLU A 1 115 ? 31.140 25.274 4.396 1.00 81.44 1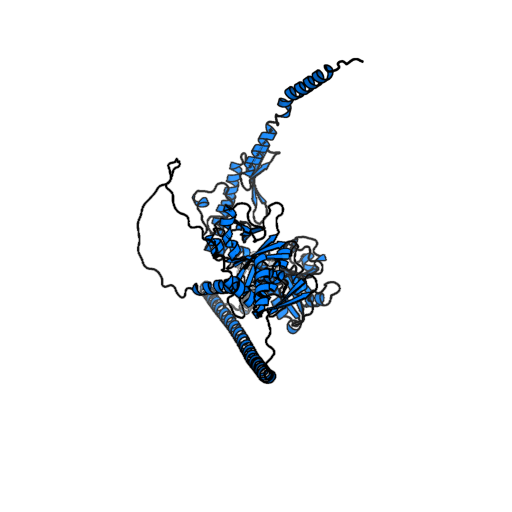15 GLU A N 1
ATOM 921 C CA . GLU A 1 115 ? 30.054 26.036 5.035 1.00 81.44 115 GLU A CA 1
ATOM 922 C C . GLU A 1 115 ? 28.803 26.104 4.146 1.00 81.44 115 GLU A C 1
ATOM 924 O O . GLU A 1 115 ? 27.688 25.922 4.631 1.00 81.44 115 GLU A O 1
ATOM 929 N N . GLU A 1 116 ? 28.986 26.258 2.835 1.00 78.94 116 GLU A N 1
ATOM 930 C CA . GLU A 1 116 ? 27.906 26.280 1.844 1.00 78.94 116 GLU A CA 1
ATOM 931 C C . GLU A 1 116 ? 27.215 24.911 1.703 1.00 78.94 116 GLU A C 1
ATOM 933 O O . GLU A 1 116 ? 25.985 24.820 1.716 1.00 78.94 116 GLU A O 1
ATOM 938 N N . GLU A 1 117 ? 27.990 23.821 1.639 1.00 81.25 117 GLU A N 1
ATOM 939 C CA . GLU A 1 117 ? 27.471 22.447 1.548 1.00 81.25 117 GLU A CA 1
ATOM 940 C C . GLU A 1 117 ? 26.719 22.036 2.829 1.00 81.25 117 GLU A C 1
ATOM 942 O O . GLU A 1 117 ? 25.714 21.319 2.773 1.00 81.25 117 GLU A O 1
ATOM 947 N N . ALA A 1 118 ? 27.178 22.513 3.991 1.00 76.19 118 ALA A N 1
ATOM 948 C CA . ALA A 1 118 ? 26.530 22.289 5.279 1.00 76.19 118 ALA A CA 1
ATOM 949 C C . ALA A 1 118 ? 25.243 23.122 5.437 1.00 76.19 118 ALA A C 1
ATOM 951 O O . ALA A 1 118 ? 24.255 22.630 5.997 1.00 76.19 118 ALA A O 1
ATOM 952 N N . ALA A 1 119 ? 25.241 24.357 4.922 1.00 75.38 119 ALA A N 1
ATOM 953 C CA . ALA A 1 119 ? 24.111 25.283 4.970 1.00 75.38 119 ALA A CA 1
ATOM 954 C C . ALA A 1 119 ? 22.982 24.928 3.989 1.00 75.38 119 ALA A C 1
ATOM 956 O O . ALA A 1 119 ? 21.852 25.387 4.176 1.00 75.38 119 ALA A O 1
ATOM 957 N N . TYR A 1 120 ? 23.241 24.086 2.980 1.00 75.88 120 TYR A N 1
ATOM 958 C CA . TYR A 1 120 ? 22.228 23.669 2.011 1.00 75.88 120 TYR A CA 1
ATOM 959 C C . TYR A 1 120 ? 20.975 23.103 2.701 1.00 75.88 120 TYR A C 1
ATOM 961 O O . TYR A 1 120 ? 21.027 22.107 3.431 1.00 75.88 120 TYR A O 1
ATOM 969 N N . HIS A 1 121 ? 19.815 23.710 2.448 1.00 64.62 121 HIS A N 1
ATOM 970 C CA . HIS A 1 121 ? 18.521 23.253 2.944 1.00 64.62 121 HIS A CA 1
ATOM 971 C C . HIS A 1 121 ? 17.585 23.004 1.760 1.00 64.62 121 HIS A C 1
ATOM 973 O O . HIS A 1 121 ? 17.285 23.906 0.990 1.00 64.62 121 HIS A O 1
ATOM 979 N N . GLU A 1 122 ? 17.109 21.768 1.630 1.00 58.81 122 GLU A N 1
ATOM 980 C CA . GLU A 1 122 ? 16.122 21.393 0.614 1.00 58.81 122 GLU A CA 1
ATOM 981 C C . GLU A 1 122 ? 14.744 21.930 1.027 1.00 58.81 122 GLU A C 1
ATOM 983 O O . GLU A 1 122 ? 14.334 21.756 2.181 1.00 58.81 122 GLU A O 1
ATOM 988 N N . THR A 1 123 ? 14.014 22.579 0.119 1.00 55.59 123 THR A N 1
ATOM 989 C CA . THR A 1 123 ? 12.633 22.996 0.411 1.00 55.59 123 THR A CA 1
ATOM 990 C C . THR A 1 123 ? 11.718 21.767 0.544 1.00 55.59 123 THR A C 1
ATOM 992 O O . THR A 1 123 ? 11.980 20.722 -0.067 1.00 55.59 123 THR A O 1
ATOM 995 N N . PRO A 1 124 ? 10.629 21.827 1.333 1.00 42.19 124 PRO A N 1
ATOM 996 C CA . PRO A 1 124 ? 9.680 20.717 1.448 1.00 42.19 124 PRO A CA 1
ATOM 997 C C . PRO A 1 124 ? 9.151 20.212 0.093 1.00 42.19 124 PRO A C 1
ATOM 999 O O . PRO A 1 124 ? 8.942 19.009 -0.083 1.00 42.19 124 PRO A O 1
ATOM 1002 N N . GLU A 1 125 ? 8.973 21.106 -0.878 1.00 40.31 125 GLU A N 1
ATOM 1003 C CA . GLU A 1 125 ? 8.502 20.827 -2.235 1.00 40.31 125 GLU A CA 1
ATOM 1004 C C . GLU A 1 125 ? 9.538 20.054 -3.066 1.00 40.31 125 GLU A C 1
ATOM 1006 O O . GLU A 1 125 ? 9.196 19.062 -3.716 1.00 40.31 125 GLU A O 1
ATOM 1011 N N . GLU A 1 126 ? 10.813 20.440 -3.013 1.00 47.66 126 GLU A N 1
ATOM 1012 C CA . GLU A 1 126 ? 11.912 19.727 -3.682 1.00 47.66 126 GLU A CA 1
ATOM 1013 C C . GLU A 1 126 ? 12.126 18.339 -3.072 1.00 47.66 126 GLU A C 1
ATOM 1015 O O . GLU A 1 126 ? 12.241 17.338 -3.789 1.00 47.66 126 GLU A O 1
ATOM 1020 N N . ALA A 1 127 ? 12.042 18.257 -1.742 1.00 43.97 127 ALA A N 1
ATOM 1021 C CA . ALA A 1 127 ? 12.154 17.017 -0.990 1.00 43.97 127 ALA A CA 1
ATOM 1022 C C . ALA A 1 127 ? 11.014 16.036 -1.295 1.00 43.97 127 ALA A C 1
ATOM 1024 O O . ALA A 1 127 ? 11.227 14.814 -1.285 1.00 43.97 127 ALA A O 1
ATOM 1025 N N . ARG A 1 128 ? 9.807 16.562 -1.559 1.00 41.28 128 ARG A N 1
ATOM 1026 C CA . ARG A 1 128 ? 8.646 15.809 -2.057 1.00 41.28 128 ARG A CA 1
ATOM 1027 C C . ARG A 1 128 ? 8.860 15.362 -3.500 1.00 41.28 128 ARG A C 1
ATOM 1029 O O . ARG A 1 128 ? 8.725 14.173 -3.771 1.00 41.28 128 ARG A O 1
ATOM 1036 N N . ARG A 1 129 ? 9.268 16.256 -4.407 1.00 47.34 129 ARG A N 1
ATOM 1037 C CA . ARG A 1 129 ? 9.508 15.944 -5.830 1.00 47.34 129 ARG A CA 1
ATOM 1038 C C . ARG A 1 129 ? 10.571 14.851 -6.011 1.00 47.34 129 ARG A C 1
ATOM 1040 O O . ARG A 1 129 ? 10.389 13.923 -6.799 1.00 47.34 129 ARG A O 1
ATOM 1047 N N . ARG A 1 130 ? 11.649 14.896 -5.225 1.00 56.56 130 ARG A N 1
ATOM 1048 C CA . ARG A 1 130 ? 12.702 13.868 -5.211 1.00 56.56 130 ARG A CA 1
ATOM 1049 C C . ARG A 1 130 ? 12.230 12.545 -4.602 1.00 56.56 130 ARG A C 1
ATOM 1051 O O . ARG A 1 130 ? 12.502 11.485 -5.165 1.00 56.56 130 ARG A O 1
ATOM 1058 N N . ALA A 1 131 ? 11.492 12.587 -3.488 1.00 39.81 131 ALA A N 1
ATOM 1059 C CA . ALA A 1 131 ? 10.925 11.386 -2.871 1.00 39.81 131 ALA A CA 1
ATOM 1060 C C . ALA A 1 131 ? 9.924 10.677 -3.797 1.00 39.81 131 ALA A C 1
ATOM 1062 O O . ALA A 1 131 ? 10.018 9.461 -3.961 1.00 39.81 131 ALA A O 1
ATOM 1063 N N . MET A 1 132 ? 9.045 11.431 -4.470 1.00 38.56 132 MET A N 1
ATOM 1064 C CA . MET A 1 132 ? 8.127 10.902 -5.486 1.00 38.56 132 MET A CA 1
ATOM 1065 C C . MET A 1 132 ? 8.877 10.215 -6.637 1.00 38.56 132 MET A C 1
ATOM 1067 O O . MET A 1 132 ? 8.450 9.167 -7.114 1.00 38.56 132 MET A O 1
ATOM 1071 N N . LYS A 1 133 ? 10.040 10.738 -7.050 1.00 45.31 133 LYS A N 1
ATOM 1072 C CA . LYS A 1 133 ? 10.860 10.130 -8.110 1.00 45.31 133 LYS A CA 1
ATOM 1073 C C . LYS A 1 133 ? 11.432 8.761 -7.708 1.00 45.31 133 LYS A C 1
ATOM 1075 O O . LYS A 1 133 ? 11.482 7.874 -8.556 1.00 45.31 133 LYS A O 1
ATOM 1080 N N . ILE A 1 134 ? 11.825 8.576 -6.442 1.00 35.78 134 ILE A N 1
ATOM 1081 C CA . ILE A 1 134 ? 12.481 7.354 -5.926 1.00 35.78 134 ILE A CA 1
ATOM 1082 C C . ILE A 1 134 ? 11.461 6.298 -5.475 1.00 35.78 134 ILE A C 1
ATOM 1084 O O . ILE A 1 134 ? 11.543 5.149 -5.897 1.00 35.78 134 ILE A O 1
ATOM 1088 N N . TRP A 1 135 ? 10.496 6.675 -4.633 1.00 34.31 135 TRP A N 1
ATOM 1089 C CA . TRP A 1 135 ? 9.487 5.752 -4.092 1.00 34.31 135 TRP A CA 1
ATOM 1090 C C . TRP A 1 135 ? 8.395 5.434 -5.110 1.00 34.31 135 TRP A C 1
ATOM 1092 O O . TRP A 1 135 ? 8.032 4.273 -5.292 1.00 34.31 135 TRP A O 1
ATOM 1102 N N . GLY A 1 136 ? 7.984 6.441 -5.883 1.00 43.16 136 GLY A N 1
ATOM 1103 C CA . GLY A 1 136 ? 7.090 6.229 -7.009 1.00 43.16 136 GLY A CA 1
ATOM 1104 C C . GLY A 1 136 ? 7.697 5.306 -8.060 1.00 43.16 136 GLY A C 1
ATOM 1105 O O . GLY A 1 136 ? 6.952 4.664 -8.774 1.00 43.16 136 GLY A O 1
ATOM 1106 N N . ALA A 1 137 ? 9.026 5.185 -8.199 1.00 42.09 137 ALA A N 1
ATOM 1107 C CA . ALA A 1 137 ? 9.615 4.279 -9.192 1.00 42.09 137 ALA A CA 1
ATOM 1108 C C . ALA A 1 137 ? 9.326 2.798 -8.897 1.00 42.09 137 ALA A C 1
ATOM 1110 O O . ALA A 1 137 ? 8.897 2.102 -9.804 1.00 42.09 137 ALA A O 1
ATOM 1111 N N . ASN A 1 138 ? 9.498 2.318 -7.661 1.00 44.28 138 ASN A N 1
ATOM 1112 C CA . ASN A 1 138 ? 9.260 0.903 -7.337 1.00 44.28 138 ASN A CA 1
ATOM 1113 C C . ASN A 1 138 ? 7.769 0.543 -7.375 1.00 44.28 138 ASN A C 1
ATOM 1115 O O . ASN A 1 138 ? 7.410 -0.472 -7.961 1.00 44.28 138 ASN A O 1
ATOM 1119 N N . HIS A 1 139 ? 6.897 1.407 -6.850 1.00 51.16 139 HIS A N 1
ATOM 1120 C CA . HIS A 1 139 ? 5.448 1.192 -6.942 1.00 51.16 139 HIS A CA 1
ATOM 1121 C C . HIS A 1 139 ? 4.934 1.339 -8.384 1.00 51.16 139 HIS A C 1
ATOM 1123 O O . HIS A 1 139 ? 4.032 0.608 -8.781 1.00 51.16 139 HIS A O 1
ATOM 1129 N N . ARG A 1 140 ? 5.561 2.193 -9.216 1.00 60.25 140 ARG A N 1
ATOM 1130 C CA . ARG A 1 140 ? 5.325 2.219 -10.672 1.00 60.25 140 ARG A CA 1
ATOM 1131 C C . ARG A 1 140 ? 5.725 0.907 -11.334 1.00 60.25 140 ARG A C 1
ATOM 1133 O O . ARG A 1 140 ? 5.042 0.506 -12.259 1.00 60.25 140 ARG A O 1
ATOM 1140 N N . LYS A 1 141 ? 6.791 0.231 -10.890 1.00 69.31 141 LYS A N 1
ATOM 1141 C CA . LYS A 1 141 ? 7.205 -1.054 -11.476 1.00 69.31 141 LYS A CA 1
ATOM 1142 C C . LYS A 1 141 ? 6.169 -2.150 -11.233 1.00 69.31 141 LYS A C 1
ATOM 1144 O O . LYS A 1 141 ? 5.791 -2.830 -12.178 1.00 69.31 141 LYS A O 1
ATOM 1149 N N . GLU A 1 142 ? 5.690 -2.285 -9.999 1.00 68.06 142 GLU A N 1
ATOM 1150 C CA . GLU A 1 142 ? 4.659 -3.269 -9.641 1.00 68.06 142 GLU A CA 1
ATOM 1151 C C . GLU A 1 142 ? 3.313 -2.937 -10.297 1.00 68.06 142 GLU A C 1
ATOM 1153 O O . GLU A 1 142 ? 2.732 -3.792 -10.966 1.00 68.06 142 GLU A O 1
ATOM 1158 N N . ALA A 1 143 ? 2.855 -1.681 -10.203 1.00 68.06 143 ALA A N 1
ATOM 1159 C CA . ALA A 1 143 ? 1.630 -1.235 -10.870 1.00 68.06 143 ALA A CA 1
ATOM 1160 C C . ALA A 1 143 ? 1.702 -1.436 -12.391 1.00 68.06 143 ALA A C 1
ATOM 1162 O O . ALA A 1 143 ? 0.796 -2.035 -12.964 1.00 68.06 143 ALA A O 1
ATOM 1163 N N . ARG A 1 144 ? 2.815 -1.047 -13.028 1.00 76.38 144 ARG A N 1
ATOM 1164 C CA . ARG A 1 144 ? 3.009 -1.241 -14.469 1.00 76.38 144 ARG A CA 1
ATOM 1165 C C . ARG A 1 144 ? 3.073 -2.716 -14.845 1.00 76.38 144 ARG A C 1
ATOM 1167 O O . ARG A 1 144 ? 2.543 -3.090 -15.879 1.00 76.38 144 ARG A O 1
ATOM 1174 N N . SER A 1 145 ? 3.688 -3.571 -14.028 1.00 86.56 145 SER A N 1
ATOM 1175 C CA . SER A 1 145 ? 3.713 -5.013 -14.307 1.00 86.56 145 SER A CA 1
ATOM 1176 C C . SER A 1 145 ? 2.328 -5.655 -14.243 1.00 86.56 145 SER A C 1
ATOM 1178 O O . SER A 1 145 ? 2.022 -6.515 -15.065 1.00 86.56 145 SER A O 1
ATOM 1180 N N . PHE A 1 146 ? 1.473 -5.200 -13.320 1.00 85.38 146 PHE A N 1
ATOM 1181 C CA . PHE A 1 146 ? 0.079 -5.628 -13.252 1.00 85.38 146 PHE A CA 1
ATOM 1182 C C . PHE A 1 146 ? -0.716 -5.123 -14.461 1.00 85.38 146 PHE A C 1
ATOM 1184 O O . PHE A 1 146 ? -1.444 -5.898 -15.075 1.00 85.38 146 PHE A O 1
ATOM 1191 N N . GLU A 1 147 ? -0.549 -3.850 -14.835 1.00 79.75 147 GLU A N 1
ATOM 1192 C CA . GLU A 1 147 ? -1.158 -3.279 -16.042 1.00 79.75 147 GLU A CA 1
ATOM 1193 C C . GLU A 1 147 ? -0.762 -4.054 -17.295 1.00 79.75 147 GLU A C 1
ATOM 1195 O O . GLU A 1 147 ? -1.644 -4.451 -18.038 1.00 79.75 147 GLU A O 1
ATOM 1200 N N . LEU A 1 148 ? 0.525 -4.352 -17.494 1.00 82.50 148 LEU A N 1
ATOM 1201 C CA . LEU A 1 148 ? 0.999 -5.131 -18.642 1.00 82.50 148 LEU A CA 1
ATOM 1202 C C . LEU A 1 148 ? 0.361 -6.526 -18.695 1.00 82.50 148 LEU A C 1
ATOM 1204 O O . LEU A 1 148 ? -0.017 -6.997 -19.766 1.00 82.50 148 LEU A O 1
ATOM 1208 N N . LEU A 1 149 ? 0.207 -7.188 -17.545 1.00 89.19 149 LEU A N 1
ATOM 1209 C CA . LEU A 1 149 ? -0.466 -8.485 -17.486 1.00 89.19 149 LEU A CA 1
ATOM 1210 C C . LEU A 1 149 ? -1.971 -8.366 -17.784 1.00 89.19 149 LEU A C 1
ATOM 1212 O O . LEU A 1 149 ? -2.544 -9.234 -18.442 1.00 89.19 149 LEU A O 1
ATOM 1216 N N . LYS A 1 150 ? -2.610 -7.283 -17.330 1.00 86.88 150 LYS A N 1
ATOM 1217 C CA . LYS A 1 150 ? -4.021 -6.981 -17.600 1.00 86.88 150 LYS A CA 1
ATOM 1218 C C . LYS A 1 150 ? -4.257 -6.601 -19.065 1.00 86.88 150 LYS A C 1
ATOM 1220 O O . LYS A 1 150 ? -5.212 -7.085 -19.658 1.00 86.88 150 LYS A O 1
ATOM 1225 N N . GLU A 1 151 ? -3.380 -5.795 -19.659 1.00 83.38 151 GLU A N 1
ATOM 1226 C CA . GLU A 1 151 ? -3.353 -5.466 -21.089 1.00 83.38 151 GLU A CA 1
ATOM 1227 C C . GLU A 1 151 ? -3.234 -6.755 -21.917 1.00 83.38 151 GLU A C 1
ATOM 1229 O O . GLU A 1 151 ? -4.028 -6.969 -22.833 1.00 83.38 151 GLU A O 1
ATOM 1234 N N . ALA A 1 152 ? -2.327 -7.666 -21.536 1.00 87.31 152 ALA A N 1
ATOM 1235 C CA . ALA A 1 152 ? -2.189 -8.968 -22.186 1.00 87.31 152 ALA A CA 1
ATOM 1236 C C . ALA A 1 152 ? -3.466 -9.822 -22.081 1.00 87.31 152 ALA A C 1
ATOM 1238 O O . ALA A 1 152 ? -3.868 -10.435 -23.069 1.00 87.31 152 ALA A O 1
ATOM 1239 N N . LEU A 1 153 ? -4.128 -9.847 -20.915 1.00 90.38 153 LEU A N 1
ATOM 1240 C CA . LEU A 1 153 ? -5.411 -10.539 -20.736 1.00 90.38 153 LEU A CA 1
ATOM 1241 C C . LEU A 1 153 ? -6.506 -9.933 -21.616 1.00 90.38 153 LEU A C 1
ATOM 1243 O O . LEU A 1 153 ? -7.188 -10.677 -22.317 1.00 90.38 153 LEU A O 1
ATOM 1247 N N . ASN A 1 154 ? -6.638 -8.608 -21.617 1.00 88.00 154 ASN A N 1
ATOM 1248 C CA . ASN A 1 154 ? -7.642 -7.887 -22.398 1.00 88.00 154 ASN A CA 1
ATOM 1249 C C . ASN A 1 154 ? -7.460 -8.089 -23.908 1.00 88.00 154 ASN A C 1
ATOM 1251 O O . ASN A 1 154 ? -8.448 -8.201 -24.626 1.00 88.00 154 ASN A O 1
ATOM 1255 N N . ALA A 1 155 ? -6.214 -8.180 -24.379 1.00 85.88 155 ALA A N 1
ATOM 1256 C CA . ALA A 1 155 ? -5.890 -8.462 -25.778 1.00 85.88 155 ALA A CA 1
ATOM 1257 C C . ALA A 1 155 ? -6.091 -9.940 -26.175 1.00 85.88 155 ALA A C 1
ATOM 1259 O O . ALA A 1 155 ? -5.970 -10.289 -27.349 1.00 85.88 155 ALA A O 1
ATOM 1260 N N . SER A 1 156 ? -6.361 -10.828 -25.215 1.00 90.12 156 SER A N 1
ATOM 1261 C CA . SER A 1 156 ? -6.525 -12.262 -25.454 1.00 90.12 156 SER A CA 1
ATOM 1262 C C . SER A 1 156 ? -8.000 -12.654 -25.639 1.00 90.12 156 SER A C 1
ATOM 1264 O O . SER A 1 156 ? -8.881 -11.997 -25.083 1.00 90.12 156 SER A O 1
ATOM 1266 N N . PRO A 1 157 ? -8.294 -13.796 -26.292 1.00 88.69 157 PRO A N 1
ATOM 1267 C CA . PRO A 1 157 ? -9.661 -14.324 -26.388 1.00 88.69 157 PRO A CA 1
ATOM 1268 C C . PRO A 1 157 ? -10.227 -14.802 -25.038 1.00 88.69 157 PRO A C 1
ATOM 1270 O O . PRO A 1 157 ? -11.373 -15.233 -24.958 1.00 88.69 157 PRO A O 1
ATOM 1273 N N . TYR A 1 158 ? -9.424 -14.779 -23.969 1.00 90.19 158 TYR A N 1
ATOM 1274 C CA . TYR A 1 158 ? -9.815 -15.227 -22.635 1.00 90.19 158 TYR A CA 1
ATOM 1275 C C . TYR A 1 158 ? -10.378 -14.100 -21.756 1.00 90.19 158 TYR A C 1
ATOM 1277 O O . TYR A 1 158 ? -10.831 -14.397 -20.650 1.00 90.19 158 TYR A O 1
ATOM 1285 N N . SER A 1 159 ? -10.373 -12.848 -22.227 1.00 88.31 159 SER A N 1
ATOM 1286 C CA . SER A 1 159 ? -10.819 -11.660 -21.479 1.00 88.31 159 SER A CA 1
ATOM 1287 C C . SER A 1 159 ? -12.283 -11.717 -21.031 1.00 88.31 159 SER A C 1
ATOM 1289 O O . SER A 1 159 ? -12.612 -11.234 -19.952 1.00 88.31 159 SER A O 1
ATOM 1291 N N . GLU A 1 160 ? -13.156 -12.358 -21.812 1.00 88.31 160 GLU A N 1
ATOM 1292 C CA . GLU A 1 160 ? -14.573 -12.528 -21.457 1.00 88.31 160 GLU A CA 1
ATOM 1293 C C . GLU A 1 160 ? -14.784 -13.567 -20.348 1.00 88.31 160 GLU A C 1
ATOM 1295 O O . GLU A 1 160 ? -15.728 -13.486 -19.565 1.00 88.31 160 GLU A O 1
ATOM 1300 N N . LYS A 1 161 ? -13.905 -14.573 -20.276 1.00 91.69 161 LYS A N 1
ATOM 1301 C CA . LYS A 1 161 ? -14.062 -15.718 -19.369 1.00 91.69 161 LYS A CA 1
ATOM 1302 C C . LYS A 1 161 ? -13.289 -15.555 -18.068 1.00 91.69 161 LYS A C 1
ATOM 1304 O O . LYS A 1 161 ? -13.712 -16.078 -17.036 1.00 91.69 161 LYS A O 1
ATOM 1309 N N . TYR A 1 162 ? -12.146 -14.885 -18.116 1.00 93.56 162 TYR A N 1
ATOM 1310 C CA . TYR A 1 162 ? -11.245 -14.737 -16.986 1.00 93.56 162 TYR A CA 1
ATOM 1311 C C . TYR A 1 162 ? -11.016 -13.270 -16.662 1.00 93.56 162 TYR A C 1
ATOM 1313 O O . TYR A 1 162 ? -11.006 -12.409 -17.534 1.00 93.56 162 TYR A O 1
ATOM 1321 N N . GLU A 1 163 ? -10.773 -13.000 -15.390 1.00 92.88 163 GLU A N 1
ATOM 1322 C CA . GLU A 1 163 ? -10.402 -11.687 -14.899 1.00 92.88 163 GLU A CA 1
ATOM 1323 C C . GLU A 1 163 ? -9.152 -11.768 -14.025 1.00 92.88 163 GLU A C 1
ATOM 1325 O O . GLU A 1 163 ? -8.859 -12.789 -13.390 1.00 92.88 163 GLU A O 1
ATOM 1330 N N . LEU A 1 164 ? -8.418 -10.657 -13.994 1.00 90.94 164 LEU A N 1
ATOM 1331 C CA . LEU A 1 164 ? -7.286 -10.460 -13.106 1.00 90.94 164 LEU A CA 1
ATOM 1332 C C . LEU A 1 164 ? -7.694 -9.477 -12.007 1.00 90.94 164 LEU A C 1
ATOM 1334 O O . LEU A 1 164 ? -7.893 -8.288 -12.264 1.00 90.94 164 LEU A O 1
ATOM 1338 N N . VAL A 1 165 ? -7.814 -9.980 -10.782 1.00 87.00 165 VAL A N 1
ATOM 1339 C CA . VAL A 1 165 ? -8.166 -9.194 -9.597 1.00 87.00 165 VAL A CA 1
ATOM 1340 C C . VAL A 1 165 ? -6.886 -8.817 -8.871 1.00 87.00 165 VAL A C 1
ATOM 1342 O O . VAL A 1 165 ? -6.102 -9.690 -8.507 1.00 87.00 165 VAL A O 1
ATOM 1345 N N . ARG A 1 166 ? -6.658 -7.523 -8.646 1.00 83.06 166 ARG A N 1
ATOM 1346 C CA . ARG A 1 166 ? -5.513 -7.063 -7.856 1.00 83.06 166 ARG A CA 1
ATOM 1347 C C . ARG A 1 166 ? -5.784 -7.267 -6.368 1.00 83.06 166 ARG A C 1
ATOM 1349 O O . ARG A 1 166 ? -6.884 -6.979 -5.907 1.00 83.06 166 ARG A O 1
ATOM 1356 N N . LEU A 1 167 ? -4.786 -7.743 -5.631 1.00 76.19 167 LEU A N 1
ATOM 1357 C CA . LEU A 1 167 ? -4.863 -7.916 -4.181 1.00 76.19 167 LEU A CA 1
ATOM 1358 C C . LEU A 1 167 ? -4.249 -6.716 -3.445 1.00 76.19 167 LEU A C 1
ATOM 1360 O O . LEU A 1 167 ? -3.507 -5.916 -4.023 1.00 76.19 167 LEU A O 1
ATOM 1364 N N . THR A 1 168 ? -4.567 -6.571 -2.157 1.00 65.19 168 THR A N 1
ATOM 1365 C CA . THR A 1 168 ? -3.987 -5.524 -1.303 1.00 65.19 168 THR A CA 1
ATOM 1366 C C . THR A 1 168 ? -2.480 -5.729 -1.141 1.00 65.19 168 THR A C 1
ATOM 1368 O O . THR A 1 168 ? -2.038 -6.862 -0.989 1.00 65.19 168 THR A O 1
ATOM 1371 N N . GLY A 1 169 ? -1.681 -4.656 -1.065 1.00 60.56 169 GLY A N 1
ATOM 1372 C CA . GLY A 1 169 ? -0.208 -4.752 -0.966 1.00 60.56 169 GLY A CA 1
ATOM 1373 C C . GLY A 1 169 ? 0.334 -5.428 0.304 1.00 60.56 169 GLY A C 1
ATOM 1374 O O . GLY A 1 169 ? 1.533 -5.656 0.436 1.00 60.56 169 GLY A O 1
ATOM 1375 N N . SER A 1 170 ? -0.542 -5.753 1.252 1.00 63.53 170 SER A N 1
ATOM 1376 C CA . SER A 1 170 ? -0.236 -6.569 2.424 1.00 63.53 170 SER A CA 1
ATOM 1377 C C . SER A 1 170 ? -0.335 -8.080 2.168 1.00 63.53 170 SER A C 1
ATOM 1379 O O . SER A 1 170 ? 0.222 -8.862 2.947 1.00 63.53 170 SER A O 1
ATOM 1381 N N . SER A 1 171 ? -1.027 -8.496 1.101 1.00 73.38 171 SER A N 1
ATOM 1382 C CA . SER A 1 171 ? -1.101 -9.888 0.668 1.00 73.38 171 SER A CA 1
ATOM 1383 C C . SER A 1 171 ? 0.263 -10.352 0.170 1.00 73.38 171 SER A C 1
ATOM 1385 O O . SER A 1 171 ? 1.101 -9.578 -0.292 1.00 73.38 171 SER A O 1
ATOM 1387 N N . LYS A 1 172 ? 0.506 -11.648 0.315 1.00 81.31 172 LYS A N 1
ATOM 1388 C CA . LYS A 1 172 ? 1.684 -12.319 -0.212 1.00 81.31 172 LYS A CA 1
ATOM 1389 C C . LYS A 1 172 ? 1.595 -12.562 -1.719 1.00 81.31 172 LYS A C 1
ATOM 1391 O O . LYS A 1 172 ? 2.628 -12.860 -2.298 1.00 81.31 172 LYS A O 1
ATOM 1396 N N . ALA A 1 173 ? 0.408 -12.477 -2.317 1.00 87.56 173 ALA A N 1
ATOM 1397 C CA . ALA A 1 173 ? 0.208 -12.477 -3.761 1.00 87.56 173 ALA A CA 1
ATOM 1398 C C . ALA A 1 173 ? -0.200 -11.069 -4.213 1.00 87.56 173 ALA A C 1
ATOM 1400 O O . ALA A 1 173 ? -0.932 -10.375 -3.511 1.00 87.56 173 ALA A O 1
ATOM 1401 N N . ASP A 1 174 ? 0.221 -10.659 -5.406 1.00 88.00 174 ASP A N 1
ATOM 1402 C CA . ASP A 1 174 ? -0.126 -9.336 -5.942 1.00 88.00 174 ASP A CA 1
ATOM 1403 C C . ASP A 1 174 ? -1.468 -9.357 -6.692 1.00 88.00 174 ASP A C 1
ATOM 1405 O O . ASP A 1 174 ? -2.134 -8.325 -6.831 1.00 88.00 174 ASP A O 1
ATOM 1409 N N . ALA A 1 175 ? -1.868 -10.525 -7.204 1.00 90.69 175 ALA A N 1
ATOM 1410 C CA . ALA A 1 175 ? -3.080 -10.697 -7.991 1.00 90.69 175 ALA A CA 1
ATOM 1411 C C . ALA A 1 175 ? -3.678 -12.107 -7.873 1.00 90.69 175 ALA A C 1
ATOM 1413 O O . ALA A 1 175 ? -2.977 -13.077 -7.586 1.00 90.69 175 ALA A O 1
ATOM 1414 N N . LEU A 1 176 ? -4.972 -12.222 -8.178 1.00 92.94 176 LEU A N 1
ATOM 1415 C CA . LEU A 1 176 ? -5.657 -13.481 -8.460 1.00 92.94 176 LEU A CA 1
ATOM 1416 C C . LEU A 1 176 ? -6.111 -13.515 -9.914 1.00 92.94 176 LEU A C 1
ATOM 1418 O O . LEU A 1 176 ? -6.765 -12.588 -10.390 1.00 92.94 176 LEU A O 1
ATOM 1422 N N . PHE A 1 177 ? -5.835 -14.620 -10.595 1.00 94.81 177 PHE A N 1
ATOM 1423 C CA . PHE A 1 177 ? -6.437 -14.931 -11.886 1.00 94.81 177 PHE A CA 1
ATOM 1424 C C . PHE A 1 177 ? -7.618 -15.879 -11.675 1.00 94.81 177 PHE A C 1
ATOM 1426 O O . PHE A 1 177 ? -7.443 -16.992 -11.175 1.00 94.81 177 PHE A O 1
ATOM 1433 N N . LYS A 1 178 ? -8.833 -15.433 -12.002 1.00 94.06 178 LYS A N 1
ATOM 1434 C CA . LYS A 1 178 ? -10.072 -16.174 -11.715 1.00 94.06 178 LYS A CA 1
ATOM 1435 C C . LYS A 1 178 ? -11.095 -16.059 -12.844 1.00 94.06 178 LYS A C 1
ATOM 1437 O O . LYS A 1 178 ? -10.874 -15.346 -13.815 1.00 94.06 178 LYS A O 1
ATOM 1442 N N . LEU A 1 179 ? -12.208 -16.784 -12.727 1.00 90.88 179 LEU A N 1
ATOM 1443 C CA . LEU A 1 179 ? -13.334 -16.672 -13.659 1.00 90.88 179 LEU A CA 1
ATOM 1444 C C . LEU A 1 179 ? -14.066 -15.341 -13.468 1.00 90.88 179 LEU A C 1
ATOM 1446 O O . LEU A 1 179 ? -14.342 -14.950 -12.331 1.00 90.88 179 LEU A O 1
ATOM 1450 N N . HIS A 1 180 ? -14.407 -14.699 -14.583 1.00 89.06 180 HIS A N 1
ATOM 1451 C CA . HIS A 1 180 ? -15.057 -13.395 -14.615 1.00 89.06 180 HIS A CA 1
ATOM 1452 C C . HIS A 1 180 ? -16.387 -13.414 -13.845 1.00 89.06 180 HIS A C 1
ATOM 1454 O O . HIS A 1 180 ? -17.248 -14.257 -14.104 1.00 89.06 180 HIS A O 1
ATOM 1460 N N . GLY A 1 181 ? -16.546 -12.516 -12.868 1.00 77.12 181 GLY A N 1
ATOM 1461 C CA . GLY A 1 181 ? -17.779 -12.363 -12.085 1.00 77.12 181 GLY A CA 1
ATOM 1462 C C . GLY A 1 181 ? -18.073 -13.506 -11.103 1.00 77.12 181 GLY A C 1
ATOM 1463 O O . GLY A 1 181 ? -19.123 -13.514 -10.464 1.00 77.12 181 GLY A O 1
ATOM 1464 N N . SER A 1 182 ? -17.161 -14.471 -10.952 1.00 79.38 182 SER A N 1
ATOM 1465 C CA . SER A 1 182 ? -17.347 -15.622 -10.066 1.00 79.38 182 SER A CA 1
ATOM 1466 C C . SER A 1 182 ? -16.862 -15.332 -8.642 1.00 79.38 182 SER A C 1
ATOM 1468 O O . SER A 1 182 ? -15.815 -14.712 -8.431 1.00 79.38 182 SER A O 1
ATOM 1470 N N . SER A 1 183 ? -17.586 -15.837 -7.640 1.00 74.56 183 SER A N 1
ATOM 1471 C CA . SER A 1 183 ? -17.124 -15.893 -6.243 1.00 74.56 183 SER A CA 1
ATOM 1472 C C . SER A 1 183 ? -16.125 -17.031 -5.990 1.00 74.56 183 SER A C 1
ATOM 1474 O O . SER A 1 183 ? -15.619 -17.175 -4.879 1.00 74.56 183 SER A O 1
ATOM 1476 N N . GLN A 1 184 ? -15.836 -17.850 -7.007 1.00 76.81 184 GLN A N 1
ATOM 1477 C CA . GLN A 1 184 ? -14.896 -18.959 -6.893 1.00 76.81 184 GLN A CA 1
ATOM 1478 C C . GLN A 1 184 ? -13.453 -18.481 -6.700 1.00 76.81 184 GLN A C 1
ATOM 1480 O O . GLN A 1 184 ? -13.030 -17.439 -7.204 1.00 76.81 184 GLN A O 1
ATOM 1485 N N . ALA A 1 185 ? -12.697 -19.308 -5.980 1.00 87.75 185 ALA A N 1
ATOM 1486 C CA . ALA A 1 185 ? -11.279 -19.133 -5.720 1.00 87.75 185 ALA A CA 1
ATOM 1487 C C . ALA A 1 185 ? -10.452 -19.076 -7.020 1.00 87.75 185 ALA A C 1
ATOM 1489 O O . ALA A 1 185 ? -10.743 -19.779 -7.993 1.00 87.75 185 ALA A O 1
ATOM 1490 N N . GLY A 1 186 ? -9.412 -18.243 -7.017 1.00 92.62 186 GLY A N 1
ATOM 1491 C CA . GLY A 1 186 ? -8.536 -17.987 -8.159 1.00 92.62 186 GLY A CA 1
ATOM 1492 C C . GLY A 1 186 ? -7.123 -18.529 -7.978 1.00 92.62 186 GLY A C 1
ATOM 1493 O O . GLY A 1 186 ? -6.718 -18.892 -6.876 1.00 92.62 186 GLY A O 1
ATOM 1494 N N . LEU A 1 187 ? -6.362 -18.540 -9.070 1.00 94.88 187 LEU A N 1
ATOM 1495 C CA . LEU A 1 187 ? -4.928 -18.814 -9.081 1.00 94.88 187 LEU A CA 1
ATOM 1496 C C . LEU A 1 187 ? -4.171 -17.614 -8.480 1.00 94.88 187 LEU A C 1
ATOM 1498 O O . LEU A 1 187 ? -4.247 -16.525 -9.060 1.00 94.88 187 LEU A O 1
ATOM 1502 N N . PRO A 1 188 ? -3.431 -17.783 -7.370 1.00 94.31 188 PRO A N 1
ATOM 1503 C CA . PRO A 1 188 ? -2.610 -16.717 -6.809 1.00 94.31 188 PRO A CA 1
ATOM 1504 C C . PRO A 1 188 ? -1.349 -16.462 -7.635 1.00 94.31 188 PRO A C 1
ATOM 1506 O O . PRO A 1 188 ? -0.602 -17.387 -7.968 1.00 94.31 188 PRO A O 1
ATOM 1509 N N . ILE A 1 189 ? -1.115 -15.185 -7.945 1.00 94.50 189 ILE A N 1
ATOM 1510 C CA . ILE A 1 189 ? -0.003 -14.709 -8.766 1.00 94.50 189 ILE A CA 1
ATOM 1511 C C . ILE A 1 189 ? 0.812 -13.682 -7.982 1.00 94.50 189 ILE A C 1
ATOM 1513 O O . ILE A 1 189 ? 0.292 -12.657 -7.540 1.00 94.50 189 ILE A O 1
ATOM 1517 N N . GLN A 1 190 ? 2.116 -13.927 -7.874 1.00 92.94 190 GLN A N 1
ATOM 1518 C CA . GLN A 1 190 ? 3.087 -12.925 -7.452 1.00 92.94 190 GLN A CA 1
ATOM 1519 C C . GLN A 1 190 ? 3.755 -12.302 -8.677 1.00 92.94 190 GLN A C 1
ATOM 1521 O O . GLN A 1 190 ? 4.305 -13.020 -9.512 1.00 92.94 190 GLN A O 1
ATOM 1526 N N . LEU A 1 191 ? 3.795 -10.974 -8.745 1.00 91.31 191 LEU A N 1
ATOM 1527 C CA . LEU A 1 191 ? 4.507 -10.238 -9.780 1.00 91.31 191 LEU A CA 1
ATOM 1528 C C . LEU A 1 191 ? 5.882 -9.799 -9.274 1.00 91.31 191 LEU A C 1
ATOM 1530 O O . LEU A 1 191 ? 6.079 -9.412 -8.119 1.00 91.31 191 LEU A O 1
ATOM 1534 N N . LYS A 1 192 ? 6.873 -9.861 -10.163 1.00 91.69 192 LYS A N 1
ATOM 1535 C CA . LYS A 1 192 ? 8.196 -9.268 -9.948 1.00 91.69 192 LYS A CA 1
ATOM 1536 C C . LYS A 1 192 ? 8.627 -8.570 -11.214 1.00 91.69 192 LYS A C 1
ATOM 1538 O O . LYS A 1 192 ? 8.700 -9.180 -12.271 1.00 91.69 192 LYS A O 1
ATOM 1543 N N . ALA A 1 193 ? 8.948 -7.293 -11.102 1.00 88.75 193 ALA A N 1
ATOM 1544 C CA . ALA A 1 193 ? 9.226 -6.461 -12.258 1.00 88.75 193 ALA A CA 1
ATOM 1545 C C . ALA A 1 193 ? 10.679 -5.984 -12.273 1.00 88.75 193 ALA A C 1
ATOM 1547 O O . ALA A 1 193 ? 11.215 -5.540 -11.253 1.00 88.75 193 ALA A O 1
ATOM 1548 N N . ALA A 1 194 ? 11.303 -6.021 -13.446 1.00 87.00 194 ALA A N 1
ATOM 1549 C CA . ALA A 1 194 ? 12.649 -5.515 -13.662 1.00 87.00 194 ALA A CA 1
ATOM 1550 C C . ALA A 1 194 ? 12.708 -4.645 -14.920 1.00 87.00 194 ALA A C 1
ATOM 1552 O O . ALA A 1 194 ? 11.898 -4.767 -15.831 1.00 87.00 194 ALA A O 1
ATOM 1553 N N . THR A 1 195 ? 13.692 -3.753 -14.937 1.00 83.75 195 THR A N 1
ATOM 1554 C CA . THR A 1 195 ? 14.109 -2.997 -16.124 1.00 83.75 195 THR A CA 1
ATOM 1555 C C . THR A 1 195 ? 15.530 -3.419 -16.461 1.00 83.75 195 THR A C 1
ATOM 1557 O O . THR A 1 195 ? 16.289 -3.687 -15.516 1.00 83.75 195 THR A O 1
ATOM 1560 N N . SER A 1 196 ? 15.905 -3.454 -17.739 1.00 78.69 196 SER A N 1
ATOM 1561 C CA . SER A 1 196 ? 17.258 -3.844 -18.137 1.00 78.69 196 SER A CA 1
ATOM 1562 C C . SER A 1 196 ? 18.320 -2.987 -17.436 1.00 78.69 196 SER A C 1
ATOM 1564 O O . SER A 1 196 ? 18.174 -1.770 -17.283 1.00 78.69 196 SER A O 1
ATOM 1566 N N . ARG A 1 197 ? 19.405 -3.626 -16.979 1.00 66.44 197 ARG A N 1
ATOM 1567 C CA . ARG A 1 197 ? 20.566 -2.933 -16.387 1.00 66.44 197 ARG A CA 1
ATOM 1568 C C . ARG A 1 197 ? 21.620 -2.526 -17.418 1.00 66.44 197 ARG A C 1
ATOM 1570 O O . ARG A 1 197 ? 22.457 -1.685 -17.102 1.00 66.44 197 ARG A O 1
ATOM 1577 N N . CYS A 1 198 ? 21.595 -3.102 -18.619 1.00 59.25 198 CYS A N 1
ATOM 1578 C CA . CYS A 1 198 ? 22.567 -2.828 -19.677 1.00 59.25 198 CYS A CA 1
ATOM 1579 C C . CYS A 1 198 ? 21.963 -1.971 -20.799 1.00 59.25 198 CYS A C 1
ATOM 1581 O O . CYS A 1 198 ? 20.764 -2.054 -21.075 1.00 59.25 198 CYS A O 1
ATOM 1583 N N . ARG A 1 199 ? 22.818 -1.182 -21.472 1.00 54.69 199 ARG A N 1
ATOM 1584 C CA . ARG A 1 199 ? 22.438 -0.348 -22.632 1.00 54.69 199 ARG A CA 1
ATOM 1585 C C . ARG A 1 199 ? 21.839 -1.162 -23.782 1.00 54.69 199 ARG A C 1
ATOM 1587 O O . ARG A 1 199 ? 21.048 -0.630 -24.544 1.00 54.69 199 ARG A O 1
ATOM 1594 N N . GLU A 1 200 ? 22.187 -2.441 -23.868 1.00 61.50 200 GLU A N 1
ATOM 1595 C CA . GLU A 1 200 ? 21.723 -3.364 -24.907 1.00 61.50 200 GLU A CA 1
ATOM 1596 C C . GLU A 1 200 ? 20.323 -3.947 -24.641 1.00 61.50 200 GLU A C 1
ATOM 1598 O O . GLU A 1 200 ? 19.787 -4.633 -25.506 1.00 61.50 200 GLU A O 1
ATOM 1603 N N . GLY A 1 201 ? 19.722 -3.714 -23.464 1.00 64.31 201 GLY A N 1
ATOM 1604 C CA . GLY A 1 201 ? 18.338 -4.133 -23.181 1.00 64.31 201 GLY A CA 1
ATOM 1605 C C . GLY A 1 201 ? 18.135 -5.625 -22.861 1.00 64.31 201 GLY A C 1
ATOM 1606 O O . GLY A 1 201 ? 17.007 -6.113 -22.906 1.00 64.31 201 GLY A O 1
ATOM 1607 N N . ARG A 1 202 ? 19.203 -6.381 -22.562 1.00 77.44 202 ARG A N 1
ATOM 1608 C CA . ARG A 1 202 ? 19.154 -7.858 -22.504 1.00 77.44 202 ARG A CA 1
ATOM 1609 C C . ARG A 1 202 ? 19.222 -8.482 -21.115 1.00 77.44 202 ARG A C 1
ATOM 1611 O O . ARG A 1 202 ? 19.018 -9.686 -21.029 1.00 77.44 202 ARG A O 1
ATOM 1618 N N . ALA A 1 203 ? 19.511 -7.733 -20.049 1.00 85.50 203 ALA A N 1
ATOM 1619 C CA . ALA A 1 203 ? 19.787 -8.312 -18.728 1.00 85.50 203 ALA A CA 1
ATOM 1620 C C . ALA A 1 203 ? 18.892 -7.737 -17.621 1.00 85.50 203 ALA A C 1
ATOM 1622 O O . ALA A 1 203 ? 18.964 -6.551 -17.288 1.00 85.50 203 ALA A O 1
ATOM 1623 N N . TYR A 1 204 ? 18.109 -8.612 -16.995 1.00 88.19 204 TYR A N 1
ATOM 1624 C CA . TYR A 1 204 ? 17.096 -8.301 -15.991 1.00 88.19 204 TYR A CA 1
ATOM 1625 C C . TYR A 1 204 ? 17.470 -8.916 -14.650 1.00 88.19 204 TYR A C 1
ATOM 1627 O O . TYR A 1 204 ? 17.986 -10.028 -14.592 1.00 88.19 204 TYR A O 1
ATOM 1635 N N . HIS A 1 205 ? 17.208 -8.207 -13.553 1.00 89.06 205 HIS A N 1
ATOM 1636 C CA . HIS A 1 205 ? 17.495 -8.705 -12.211 1.00 89.06 205 HIS A CA 1
ATOM 1637 C C . HIS A 1 205 ? 16.271 -8.580 -11.312 1.00 89.06 205 HIS A C 1
ATOM 1639 O O . HIS A 1 205 ? 15.774 -7.473 -11.092 1.00 89.06 205 HIS A O 1
ATOM 1645 N N . PHE A 1 206 ? 15.840 -9.711 -10.766 1.00 89.50 206 PHE A N 1
ATOM 1646 C CA . PHE A 1 206 ? 14.692 -9.843 -9.881 1.00 89.50 206 PHE A CA 1
ATOM 1647 C C . PHE A 1 206 ? 15.159 -10.215 -8.473 1.00 89.50 206 PHE A C 1
ATOM 1649 O O . PHE A 1 206 ? 16.094 -10.998 -8.301 1.00 89.50 206 PHE A O 1
ATOM 1656 N N . SER A 1 207 ? 14.503 -9.655 -7.461 1.00 86.81 207 SER A N 1
ATOM 1657 C CA . SER A 1 207 ? 14.819 -9.864 -6.048 1.00 86.81 207 SER A CA 1
ATOM 1658 C C . SER A 1 207 ? 13.586 -10.287 -5.255 1.00 86.81 207 SER A C 1
ATOM 1660 O O . SER A 1 207 ? 12.450 -10.105 -5.696 1.00 86.81 207 SER A O 1
ATOM 1662 N N . ASN A 1 208 ? 13.820 -10.826 -4.056 1.00 84.19 208 ASN A N 1
ATOM 1663 C CA . ASN A 1 208 ? 12.804 -11.376 -3.165 1.00 84.19 208 ASN A CA 1
ATOM 1664 C C . ASN A 1 208 ? 11.961 -12.440 -3.874 1.00 84.19 208 ASN A C 1
ATOM 1666 O O . ASN A 1 208 ? 10.755 -12.262 -3.991 1.00 84.19 208 ASN A O 1
ATOM 1670 N N . LEU A 1 209 ? 12.594 -13.497 -4.393 1.00 86.56 209 LEU A N 1
ATOM 1671 C CA . LEU A 1 209 ? 11.920 -14.579 -5.133 1.00 86.56 209 LEU A CA 1
ATOM 1672 C C . LEU A 1 209 ? 11.536 -15.795 -4.274 1.00 86.56 209 LEU A C 1
ATOM 1674 O O . LEU A 1 209 ? 10.949 -16.741 -4.784 1.00 86.56 209 LEU A O 1
ATOM 1678 N N . ARG A 1 210 ? 11.854 -15.779 -2.975 1.00 86.31 210 ARG A N 1
ATOM 1679 C CA . ARG A 1 210 ? 11.607 -16.902 -2.062 1.00 86.31 210 ARG A CA 1
ATOM 1680 C C . ARG A 1 210 ? 10.245 -16.850 -1.388 1.00 86.31 210 ARG A C 1
ATOM 1682 O O . ARG A 1 210 ? 9.704 -15.781 -1.121 1.00 86.31 210 ARG A O 1
ATOM 1689 N N . GLY A 1 211 ? 9.797 -18.037 -0.983 1.00 81.69 211 GLY A N 1
ATOM 1690 C CA . GLY A 1 211 ? 8.669 -18.221 -0.083 1.00 81.69 211 GLY A CA 1
ATOM 1691 C C . GLY A 1 211 ? 7.324 -18.150 -0.782 1.00 81.69 211 GLY A C 1
ATOM 1692 O O . GLY A 1 211 ? 6.335 -17.974 -0.089 1.00 81.69 211 GLY A O 1
ATOM 1693 N N . TYR A 1 212 ? 7.265 -18.282 -2.109 1.00 88.12 212 TYR A N 1
ATOM 1694 C CA . TYR A 1 212 ? 6.020 -18.240 -2.878 1.00 88.12 212 TYR A CA 1
ATOM 1695 C C . TYR A 1 212 ? 5.439 -19.628 -3.195 1.00 88.12 212 TYR A C 1
ATOM 1697 O O . TYR A 1 212 ? 4.714 -19.779 -4.172 1.00 88.12 212 TYR A O 1
ATOM 1705 N N . ASP A 1 213 ? 5.760 -20.640 -2.385 1.00 87.00 213 ASP A N 1
ATOM 1706 C CA . ASP A 1 213 ? 5.274 -22.013 -2.565 1.00 87.00 213 ASP A CA 1
ATOM 1707 C C . ASP A 1 213 ? 3.740 -22.047 -2.698 1.00 87.00 213 ASP A C 1
ATOM 1709 O O . ASP A 1 213 ? 3.026 -21.357 -1.963 1.00 87.00 213 ASP A O 1
ATOM 1713 N N . GLY A 1 214 ? 3.238 -22.823 -3.657 1.00 85.69 214 GLY A N 1
ATOM 1714 C CA . GLY A 1 214 ? 1.827 -22.917 -4.025 1.00 85.69 214 GLY A CA 1
ATOM 1715 C C . GLY A 1 214 ? 1.310 -21.795 -4.931 1.00 85.69 214 GLY A C 1
ATOM 1716 O O . GLY A 1 214 ? 0.141 -21.837 -5.314 1.00 85.69 214 GLY A O 1
ATOM 1717 N N . MET A 1 215 ? 2.141 -20.807 -5.290 1.00 92.75 215 MET A N 1
ATOM 1718 C CA . MET A 1 215 ? 1.761 -19.664 -6.131 1.00 92.75 215 MET A CA 1
ATOM 1719 C C . MET A 1 215 ? 2.541 -19.628 -7.443 1.00 92.75 215 MET A C 1
ATOM 1721 O O . MET A 1 215 ? 3.652 -20.154 -7.558 1.00 92.75 215 MET A O 1
ATOM 1725 N N . LEU A 1 216 ? 1.962 -18.965 -8.443 1.00 95.19 216 LEU A N 1
ATOM 1726 C CA . LEU A 1 216 ? 2.651 -18.677 -9.693 1.00 95.19 216 LEU A CA 1
ATOM 1727 C C . LEU A 1 216 ? 3.428 -17.365 -9.558 1.00 95.19 216 LEU A C 1
ATOM 1729 O O . LEU A 1 216 ? 2.849 -16.327 -9.245 1.00 95.19 216 LEU A O 1
ATOM 1733 N N . VAL A 1 217 ? 4.730 -17.389 -9.824 1.00 95.00 217 VAL A N 1
ATOM 1734 C CA . VAL A 1 217 ? 5.558 -16.181 -9.852 1.00 95.00 217 VAL A CA 1
ATOM 1735 C C . VAL A 1 217 ? 5.777 -15.770 -11.301 1.00 95.00 217 VAL A C 1
ATOM 1737 O O . VAL A 1 217 ? 6.380 -16.509 -12.079 1.00 95.00 217 VAL A O 1
ATOM 1740 N N . VAL A 1 218 ? 5.292 -14.583 -11.657 1.00 95.44 218 VAL A N 1
ATOM 1741 C CA . VAL A 1 218 ? 5.434 -13.996 -12.990 1.00 95.44 218 VAL A CA 1
ATOM 1742 C C . VAL A 1 218 ? 6.472 -12.878 -12.929 1.00 95.44 218 VAL A C 1
ATOM 1744 O O . VAL A 1 218 ? 6.312 -11.878 -12.224 1.00 95.44 218 VAL A O 1
ATOM 1747 N N . LEU A 1 219 ? 7.561 -13.059 -13.670 1.00 94.00 219 LEU A N 1
ATOM 1748 C CA . LEU A 1 219 ? 8.636 -12.086 -13.812 1.00 94.00 219 LEU A CA 1
ATOM 1749 C C . LEU A 1 219 ? 8.381 -11.256 -15.075 1.00 94.00 219 LEU A C 1
ATOM 1751 O O . LEU A 1 219 ? 8.192 -11.811 -16.156 1.00 94.00 219 LEU A O 1
ATOM 1755 N N . VAL A 1 220 ? 8.378 -9.932 -14.947 1.00 90.50 220 VAL A N 1
ATOM 1756 C CA . VAL A 1 220 ? 7.992 -9.002 -16.017 1.00 90.50 220 VAL A CA 1
ATOM 1757 C C . VAL A 1 220 ? 9.155 -8.074 -16.360 1.00 90.50 220 VAL A C 1
ATOM 1759 O O . VAL A 1 220 ? 9.658 -7.346 -15.497 1.00 90.50 220 VAL A O 1
ATOM 1762 N N . ALA A 1 221 ? 9.568 -8.072 -17.628 1.00 88.44 221 ALA A N 1
ATOM 1763 C CA . ALA A 1 221 ? 10.449 -7.052 -18.190 1.00 88.44 221 ALA A CA 1
ATOM 1764 C C . ALA A 1 221 ? 9.626 -5.825 -18.594 1.00 88.44 221 ALA A C 1
ATOM 1766 O O . ALA A 1 221 ? 8.832 -5.881 -19.530 1.00 88.44 221 ALA A O 1
ATOM 1767 N N . LEU A 1 222 ? 9.831 -4.704 -17.905 1.00 81.94 222 LEU A N 1
ATOM 1768 C CA . LEU A 1 222 ? 9.039 -3.489 -18.123 1.00 81.94 222 LEU A CA 1
ATOM 1769 C C . LEU A 1 222 ? 9.394 -2.743 -19.417 1.00 81.94 222 LEU A C 1
ATOM 1771 O O . LEU A 1 222 ? 8.559 -2.017 -19.944 1.00 81.94 222 LEU A O 1
ATOM 1775 N N . ASP A 1 223 ? 10.626 -2.894 -19.897 1.00 74.88 223 ASP A N 1
ATOM 1776 C CA . ASP A 1 223 ? 11.187 -2.259 -21.097 1.00 74.88 223 ASP A CA 1
ATOM 1777 C C . ASP A 1 223 ? 11.311 -3.215 -22.293 1.00 74.88 223 ASP A C 1
ATOM 1779 O O . ASP A 1 223 ? 11.407 -2.752 -23.424 1.00 74.88 223 ASP A O 1
ATOM 1783 N N . GLY A 1 224 ? 11.283 -4.531 -22.060 1.00 65.00 224 GLY A N 1
ATOM 1784 C CA . GLY A 1 224 ? 11.448 -5.550 -23.106 1.00 65.00 224 GLY A CA 1
ATOM 1785 C C . GLY A 1 224 ? 10.175 -6.300 -23.504 1.00 65.00 224 GLY A C 1
ATOM 1786 O O . GLY A 1 224 ? 10.224 -7.113 -24.419 1.00 65.00 224 GLY A O 1
ATOM 1787 N N . GLY A 1 225 ? 9.049 -6.094 -22.807 1.00 70.94 225 GLY A N 1
ATOM 1788 C CA . GLY A 1 225 ? 7.783 -6.787 -23.102 1.00 70.94 225 GLY A CA 1
ATOM 1789 C C . GLY A 1 225 ? 7.826 -8.310 -22.910 1.00 70.94 225 GLY A C 1
ATOM 1790 O O . GLY A 1 225 ? 6.958 -9.025 -23.403 1.00 70.94 225 GLY A O 1
ATOM 1791 N N . HIS A 1 226 ? 8.844 -8.824 -22.218 1.00 86.06 226 HIS A N 1
ATOM 1792 C CA . HIS A 1 226 ? 9.018 -10.250 -21.966 1.00 86.06 226 HIS A CA 1
ATOM 1793 C C . HIS A 1 226 ? 8.384 -10.665 -20.639 1.00 86.06 226 HIS A C 1
ATOM 1795 O O . HIS A 1 226 ? 8.517 -9.974 -19.622 1.00 86.06 226 HIS A O 1
ATOM 1801 N N . PHE A 1 227 ? 7.756 -11.838 -20.654 1.00 91.81 227 PHE A N 1
ATOM 1802 C CA . PHE A 1 227 ? 7.241 -12.504 -19.469 1.00 91.81 227 PHE A CA 1
ATOM 1803 C C . PHE A 1 227 ? 8.008 -13.798 -19.231 1.00 91.81 227 PHE A C 1
ATOM 1805 O O . PHE A 1 227 ? 8.261 -14.571 -20.157 1.00 91.81 227 PHE A O 1
ATOM 1812 N N . TRP A 1 228 ? 8.318 -14.057 -17.967 1.00 94.94 228 TRP A N 1
ATOM 1813 C CA . TRP A 1 228 ? 8.738 -15.369 -17.499 1.00 94.94 228 TRP A CA 1
ATOM 1814 C C . TRP A 1 228 ? 7.795 -15.832 -16.403 1.00 94.94 228 TRP A C 1
ATOM 1816 O O . TRP A 1 228 ? 7.280 -15.015 -15.641 1.00 94.94 228 TRP A O 1
ATOM 1826 N N . ALA A 1 229 ? 7.588 -17.137 -16.297 1.00 94.88 229 ALA A N 1
ATOM 1827 C CA . ALA A 1 229 ? 6.777 -17.713 -15.239 1.00 94.88 229 ALA A CA 1
ATOM 1828 C C . ALA A 1 229 ? 7.487 -18.913 -14.618 1.00 94.88 229 ALA A C 1
ATOM 1830 O O . ALA A 1 229 ? 8.159 -19.682 -15.303 1.00 94.88 229 ALA A O 1
ATOM 1831 N N . ALA A 1 230 ? 7.346 -19.058 -13.307 1.00 93.94 230 ALA A N 1
ATOM 1832 C CA . ALA A 1 230 ? 7.817 -20.218 -12.567 1.00 93.94 230 ALA A CA 1
ATOM 1833 C C . ALA A 1 230 ? 6.876 -20.490 -11.394 1.00 93.94 230 ALA A C 1
ATOM 1835 O O . ALA A 1 230 ? 6.279 -19.568 -10.832 1.00 93.94 230 ALA A O 1
ATOM 1836 N N . ALA A 1 231 ? 6.757 -21.755 -10.998 1.00 93.38 231 ALA A N 1
ATOM 1837 C CA . ALA A 1 231 ? 6.120 -22.071 -9.726 1.00 93.38 231 ALA A CA 1
ATOM 1838 C C . ALA A 1 231 ? 7.020 -21.596 -8.575 1.00 93.38 231 ALA A C 1
ATOM 1840 O O . ALA A 1 231 ? 8.248 -21.680 -8.672 1.00 93.38 231 ALA A O 1
ATOM 1841 N N . GLY A 1 232 ? 6.435 -21.087 -7.492 1.00 88.69 232 GLY A N 1
ATOM 1842 C CA . GLY A 1 232 ? 7.212 -20.523 -6.389 1.00 88.69 232 GLY A CA 1
ATOM 1843 C C . GLY A 1 232 ? 8.203 -21.503 -5.751 1.00 88.69 232 GLY A C 1
ATOM 1844 O O . GLY A 1 232 ? 9.285 -21.077 -5.352 1.00 88.69 232 GLY A O 1
ATOM 1845 N N . GLU A 1 233 ? 7.906 -22.807 -5.748 1.00 88.94 233 GLU A N 1
ATOM 1846 C CA . GLU A 1 233 ? 8.790 -23.853 -5.206 1.00 88.94 233 GLU A CA 1
ATOM 1847 C C . GLU A 1 233 ? 10.078 -24.037 -6.027 1.00 88.94 233 GLU A C 1
ATOM 1849 O O . GLU A 1 233 ? 11.090 -24.549 -5.534 1.00 88.94 233 GLU A O 1
ATOM 1854 N N . GLU A 1 234 ? 10.062 -23.629 -7.299 1.00 89.06 234 GLU A N 1
ATOM 1855 C CA . GLU A 1 234 ? 11.241 -23.669 -8.168 1.00 89.06 234 GLU A CA 1
ATOM 1856 C C . GLU A 1 234 ? 12.233 -22.547 -7.823 1.00 89.06 234 GLU A C 1
ATOM 1858 O O . GLU A 1 234 ? 13.432 -22.656 -8.100 1.00 89.06 234 GLU A O 1
ATOM 1863 N N . LEU A 1 235 ? 11.763 -21.469 -7.185 1.00 88.31 235 LEU A N 1
ATOM 1864 C CA . LEU A 1 235 ? 12.548 -20.274 -6.888 1.00 88.31 235 LEU A CA 1
ATOM 1865 C C . LEU A 1 235 ? 13.245 -20.383 -5.527 1.00 88.31 235 LEU A C 1
ATOM 1867 O O . LEU A 1 235 ? 12.893 -19.754 -4.530 1.00 88.31 235 LEU A O 1
ATOM 1871 N N . LYS A 1 236 ? 14.322 -21.173 -5.504 1.00 82.69 236 LYS A N 1
ATOM 1872 C CA . LYS A 1 236 ? 15.130 -21.410 -4.294 1.00 82.69 236 LYS A CA 1
ATOM 1873 C C . LYS A 1 236 ? 16.121 -20.289 -3.963 1.00 82.69 236 LYS A C 1
ATOM 1875 O O . LYS A 1 236 ? 16.695 -20.301 -2.875 1.00 82.69 236 LYS A O 1
ATOM 1880 N N . SER A 1 237 ? 16.356 -19.324 -4.850 1.00 84.56 237 SER A N 1
ATOM 1881 C CA . SER A 1 237 ? 17.288 -18.200 -4.632 1.00 84.56 237 SER A CA 1
ATOM 1882 C C . SER A 1 237 ? 16.545 -16.918 -4.247 1.00 84.56 237 SER A C 1
ATOM 1884 O O . SER A 1 237 ? 15.430 -16.699 -4.704 1.00 84.56 237 SER A O 1
ATOM 1886 N N . GLU A 1 238 ? 17.147 -16.052 -3.423 1.00 85.12 238 GLU A N 1
ATOM 1887 C CA . GLU A 1 238 ? 16.553 -14.746 -3.073 1.00 85.12 238 GLU A CA 1
ATOM 1888 C C . GLU A 1 238 ? 16.533 -13.767 -4.246 1.00 85.12 238 GLU A C 1
ATOM 1890 O O . GLU A 1 238 ? 15.663 -12.898 -4.312 1.00 85.12 238 GLU A O 1
ATOM 1895 N N . SER A 1 239 ? 17.468 -13.910 -5.178 1.00 88.38 239 SER A N 1
ATOM 1896 C CA . SER A 1 239 ? 17.550 -13.096 -6.382 1.00 88.38 239 SER A CA 1
ATOM 1897 C C . SER A 1 239 ? 17.932 -13.941 -7.591 1.00 88.38 239 SER A C 1
ATOM 1899 O O . SER A 1 239 ? 18.542 -15.008 -7.467 1.00 88.38 239 SER A O 1
ATOM 1901 N N . MET A 1 240 ? 17.542 -13.466 -8.770 1.00 88.56 240 MET A N 1
ATOM 1902 C CA . MET A 1 240 ? 17.834 -14.106 -10.047 1.00 88.56 240 MET A CA 1
ATOM 1903 C C . MET A 1 240 ? 18.115 -13.043 -11.104 1.00 88.56 240 MET A C 1
ATOM 1905 O O . MET A 1 240 ? 17.376 -12.066 -11.234 1.00 88.56 240 MET A O 1
ATOM 1909 N N . GLY A 1 241 ? 19.192 -13.242 -11.860 1.00 88.56 241 GLY A N 1
ATOM 1910 C CA . GLY A 1 241 ? 19.434 -12.533 -13.110 1.00 88.56 241 GLY A CA 1
ATOM 1911 C C . GLY A 1 241 ? 18.946 -13.373 -14.285 1.00 88.56 241 GLY A C 1
ATOM 1912 O O . GLY A 1 241 ? 19.227 -14.569 -14.327 1.00 88.56 241 GLY A O 1
ATOM 1913 N N . ILE A 1 242 ? 18.233 -12.762 -15.225 1.00 88.25 242 ILE A N 1
ATOM 1914 C CA . ILE A 1 242 ? 17.859 -13.386 -16.494 1.00 88.25 242 ILE A CA 1
ATOM 1915 C C . ILE A 1 242 ? 18.426 -12.522 -17.611 1.00 88.25 242 ILE A C 1
ATOM 1917 O O . ILE A 1 242 ? 18.102 -11.338 -17.714 1.00 88.25 242 ILE A O 1
ATOM 1921 N N . THR A 1 243 ? 19.274 -13.125 -18.436 1.00 89.31 243 THR A N 1
ATOM 1922 C CA . THR A 1 243 ? 19.783 -12.509 -19.659 1.00 89.31 243 THR A CA 1
ATOM 1923 C C . THR A 1 243 ? 19.107 -13.182 -20.842 1.00 89.31 243 THR A C 1
ATOM 1925 O O . THR A 1 243 ? 19.067 -14.408 -20.897 1.00 89.31 243 THR A O 1
ATOM 1928 N N . ILE A 1 244 ? 18.572 -12.402 -21.779 1.00 86.19 244 ILE A N 1
ATOM 1929 C CA . ILE A 1 244 ? 17.919 -12.935 -22.980 1.00 86.19 244 ILE A CA 1
ATOM 1930 C C . ILE A 1 244 ? 18.875 -13.889 -23.712 1.00 86.19 244 ILE A C 1
ATOM 1932 O O . ILE A 1 244 ? 20.017 -13.523 -23.990 1.00 86.19 244 ILE A O 1
ATOM 1936 N N . GLY A 1 245 ? 18.398 -15.096 -24.015 1.00 82.62 245 GLY A N 1
ATOM 1937 C CA . GLY A 1 245 ? 19.153 -16.170 -24.659 1.00 82.62 245 GLY A CA 1
ATOM 1938 C C . GLY A 1 245 ? 19.891 -17.118 -23.708 1.00 82.62 245 GLY A C 1
ATOM 1939 O O . GLY A 1 245 ? 20.477 -18.083 -24.185 1.00 82.62 245 GLY A O 1
ATOM 1940 N N . CYS A 1 246 ? 19.881 -16.889 -22.388 1.00 85.88 246 CYS A N 1
ATOM 1941 C CA . CYS A 1 246 ? 20.461 -17.845 -21.439 1.00 85.88 246 CYS A CA 1
ATOM 1942 C C . CYS A 1 246 ? 19.505 -19.006 -21.118 1.00 85.88 246 CYS A C 1
ATOM 1944 O O . CYS A 1 246 ? 18.299 -18.909 -21.333 1.00 85.88 246 CYS A O 1
ATOM 1946 N N . ASP A 1 247 ? 20.019 -20.076 -20.510 1.00 84.06 247 ASP A N 1
ATOM 1947 C CA . ASP A 1 247 ? 19.217 -21.250 -20.128 1.00 84.06 247 ASP A CA 1
ATOM 1948 C C . ASP A 1 247 ? 18.022 -20.907 -19.224 1.00 84.06 247 ASP A C 1
ATOM 1950 O O . ASP A 1 247 ? 16.956 -21.512 -19.304 1.00 84.06 247 ASP A O 1
ATOM 1954 N N . SER A 1 248 ? 18.177 -19.912 -18.343 1.00 83.06 248 SER A N 1
ATOM 1955 C CA . SER A 1 248 ? 17.075 -19.473 -17.478 1.00 83.06 248 SER A CA 1
ATOM 1956 C C . SER A 1 248 ? 15.980 -18.751 -18.261 1.00 83.06 248 SER A C 1
ATOM 1958 O O . SER A 1 248 ? 14.803 -18.884 -17.927 1.00 83.06 248 SER A O 1
ATOM 1960 N N . ASP A 1 249 ? 16.370 -18.005 -19.297 1.00 87.75 249 ASP A N 1
ATOM 1961 C CA . ASP A 1 249 ? 15.452 -17.346 -20.215 1.00 87.75 249 ASP A CA 1
ATOM 1962 C C . ASP A 1 249 ? 14.688 -18.387 -21.033 1.00 87.75 249 ASP A C 1
ATOM 1964 O O . ASP A 1 249 ? 13.466 -18.428 -20.965 1.00 87.75 249 ASP A O 1
ATOM 1968 N N . THR A 1 250 ? 15.388 -19.289 -21.720 1.00 86.50 250 THR A N 1
ATOM 1969 C CA . THR A 1 250 ? 14.764 -20.320 -22.566 1.00 86.50 250 THR A CA 1
ATOM 1970 C C . THR A 1 250 ? 13.849 -21.257 -21.782 1.00 86.50 250 THR A C 1
ATOM 1972 O O . THR A 1 250 ? 12.795 -21.638 -22.280 1.00 86.50 250 THR A O 1
ATOM 1975 N N . HIS A 1 251 ? 14.198 -21.590 -20.537 1.00 87.06 251 HIS A N 1
ATOM 1976 C CA . HIS A 1 251 ? 13.387 -22.481 -19.710 1.00 87.06 251 HIS A CA 1
ATOM 1977 C C . HIS A 1 251 ? 12.099 -21.838 -19.170 1.00 87.06 251 HIS A C 1
ATOM 1979 O O . HIS A 1 251 ? 11.118 -22.543 -18.942 1.00 87.06 251 HIS A O 1
ATOM 1985 N N . ARG A 1 252 ? 12.097 -20.523 -18.914 1.00 90.06 252 ARG A N 1
ATOM 1986 C CA . ARG A 1 252 ? 10.998 -19.841 -18.194 1.00 90.06 252 ARG A CA 1
ATOM 1987 C C . ARG A 1 252 ? 10.230 -18.841 -19.038 1.00 90.06 252 ARG A C 1
ATOM 1989 O O . ARG A 1 252 ? 9.207 -18.341 -18.573 1.00 90.06 252 ARG A O 1
ATOM 1996 N N . ARG A 1 253 ? 10.739 -18.482 -20.219 1.00 91.56 253 ARG A N 1
ATOM 1997 C CA . ARG A 1 253 ? 10.129 -17.477 -21.089 1.00 91.56 253 ARG A CA 1
ATOM 1998 C C . ARG A 1 253 ? 8.770 -17.978 -21.542 1.00 91.56 253 ARG A C 1
ATOM 2000 O O . ARG A 1 253 ? 8.620 -19.112 -21.987 1.00 91.56 253 ARG A O 1
ATOM 2007 N N . VAL A 1 254 ? 7.784 -17.101 -21.434 1.00 91.25 254 VAL A N 1
ATOM 2008 C CA . VAL A 1 254 ? 6.414 -17.383 -21.833 1.00 91.25 254 VAL A CA 1
ATOM 2009 C C . VAL A 1 254 ? 6.052 -16.459 -22.983 1.00 91.25 254 VAL A C 1
ATOM 2011 O O . VAL A 1 254 ? 5.944 -15.250 -22.799 1.00 91.25 254 VAL A O 1
ATOM 2014 N N . GLU A 1 255 ? 5.857 -17.031 -24.169 1.00 84.75 255 GLU A N 1
ATOM 2015 C CA . GLU A 1 255 ? 5.467 -16.266 -25.361 1.00 84.75 255 GLU A CA 1
ATOM 2016 C C . GLU A 1 255 ? 4.043 -15.713 -25.240 1.00 84.75 255 GLU A C 1
ATOM 2018 O O . GLU A 1 255 ? 3.800 -14.541 -25.510 1.00 84.75 255 GLU A O 1
ATOM 2023 N N . ASN A 1 256 ? 3.100 -16.540 -24.774 1.00 89.62 256 ASN A N 1
ATOM 2024 C CA . ASN A 1 256 ? 1.720 -16.135 -24.518 1.00 89.62 256 ASN A CA 1
ATOM 2025 C C . ASN A 1 256 ? 1.377 -16.325 -23.039 1.00 89.62 256 ASN A C 1
ATOM 2027 O O . ASN A 1 256 ? 0.972 -17.409 -22.604 1.00 89.62 256 ASN A O 1
ATOM 2031 N N . ILE A 1 257 ? 1.550 -15.253 -22.261 1.00 92.69 257 ILE A N 1
ATOM 2032 C CA . ILE A 1 257 ? 1.372 -15.297 -20.808 1.00 92.69 257 ILE A CA 1
ATOM 2033 C C . ILE A 1 257 ? -0.040 -15.729 -20.409 1.00 92.69 257 ILE A C 1
ATOM 2035 O O . ILE A 1 257 ? -0.193 -16.530 -19.494 1.00 92.69 257 ILE A O 1
ATOM 2039 N N . VAL A 1 258 ? -1.075 -15.300 -21.133 1.00 93.50 258 VAL A N 1
ATOM 2040 C CA . VAL A 1 258 ? -2.466 -15.610 -20.776 1.00 93.50 258 VAL A CA 1
ATOM 2041 C C . VAL A 1 258 ? -2.793 -17.084 -20.984 1.00 93.50 258 VAL A C 1
ATOM 2043 O O . VAL A 1 258 ? -3.409 -17.709 -20.124 1.00 93.50 258 VAL A O 1
ATOM 2046 N N . SER A 1 259 ? -2.337 -17.677 -22.088 1.00 92.75 259 SER A N 1
ATOM 2047 C CA . SER A 1 259 ? -2.524 -19.112 -22.334 1.00 92.75 259 SER A CA 1
ATOM 2048 C C . SER A 1 259 ? -1.818 -19.950 -21.266 1.00 92.75 259 SER A C 1
ATOM 2050 O O . SER A 1 259 ? -2.365 -20.952 -20.801 1.00 92.75 259 SER A O 1
ATOM 2052 N N . HIS A 1 260 ? -0.643 -19.500 -20.816 1.00 94.31 260 HIS A N 1
ATOM 2053 C CA . HIS A 1 260 ? 0.065 -20.113 -19.697 1.00 94.31 260 HIS A CA 1
ATOM 2054 C C . HIS A 1 260 ? -0.711 -19.975 -18.378 1.00 94.31 260 HIS A C 1
ATOM 2056 O O . HIS A 1 260 ? -0.885 -20.972 -17.681 1.00 94.31 260 HIS A O 1
ATOM 2062 N N . LEU A 1 261 ? -1.262 -18.791 -18.070 1.00 94.44 261 LEU A N 1
ATOM 2063 C CA . LEU A 1 261 ? -2.125 -18.584 -16.898 1.00 94.44 261 LEU A CA 1
ATOM 2064 C C . LEU A 1 261 ? -3.337 -19.521 -16.908 1.00 94.44 261 LEU A C 1
ATOM 2066 O O . LEU A 1 261 ? -3.635 -20.144 -15.893 1.00 94.44 261 LEU A O 1
ATOM 2070 N N . VAL A 1 262 ? -4.007 -19.677 -18.054 1.00 94.50 262 VAL A N 1
ATOM 2071 C CA . VAL A 1 262 ? -5.138 -20.606 -18.209 1.00 94.50 262 VAL A CA 1
ATOM 2072 C C . VAL A 1 262 ? -4.695 -22.058 -17.993 1.00 94.50 262 VAL A C 1
ATOM 2074 O O . VAL A 1 262 ? -5.416 -22.830 -17.358 1.00 94.50 262 VAL A O 1
ATOM 2077 N N . GLY A 1 263 ? -3.510 -22.439 -18.480 1.00 92.88 263 GLY A N 1
ATOM 2078 C CA . GLY A 1 263 ? -2.911 -23.751 -18.223 1.00 92.88 263 GLY A CA 1
ATOM 2079 C C . GLY A 1 263 ? -2.645 -23.996 -16.734 1.00 92.88 263 GLY A C 1
ATOM 2080 O O . GLY A 1 263 ? -3.051 -25.028 -16.196 1.00 92.88 263 GLY A O 1
ATOM 2081 N N . CYS A 1 264 ? -2.040 -23.025 -16.047 1.00 93.00 264 CYS A N 1
ATOM 2082 C CA . CYS A 1 264 ? -1.787 -23.074 -14.606 1.00 93.00 264 CYS A CA 1
ATOM 2083 C C . CYS A 1 264 ? -3.084 -23.111 -13.790 1.00 93.00 264 CYS A C 1
ATOM 2085 O O . CYS A 1 264 ? -3.191 -23.917 -12.872 1.00 93.00 264 CYS A O 1
ATOM 2087 N N . PHE A 1 265 ? -4.090 -22.319 -14.168 1.00 92.69 265 PHE A N 1
ATOM 2088 C CA . PHE A 1 265 ? -5.408 -22.292 -13.527 1.00 92.69 265 PHE A CA 1
ATOM 2089 C C . PHE A 1 265 ? -6.135 -23.642 -13.630 1.00 92.69 265 PHE A C 1
ATOM 2091 O O . PHE A 1 265 ? -6.856 -24.051 -12.727 1.00 92.69 265 PHE A O 1
ATOM 2098 N N . LYS A 1 266 ? -5.948 -24.381 -14.730 1.00 91.94 266 LYS A N 1
ATOM 2099 C CA . LYS A 1 266 ? -6.494 -25.743 -14.865 1.00 91.94 266 LYS A CA 1
ATOM 2100 C C . LYS A 1 266 ? -5.725 -26.769 -14.025 1.00 91.94 266 LYS A C 1
ATOM 2102 O O . LYS A 1 266 ? -6.273 -27.821 -13.700 1.00 91.94 266 LYS A O 1
ATOM 2107 N N . ASN A 1 267 ? -4.474 -26.486 -13.663 1.00 90.88 267 ASN A N 1
ATOM 2108 C CA . ASN A 1 267 ? -3.624 -27.382 -12.886 1.00 90.88 267 ASN A CA 1
ATOM 2109 C C . ASN A 1 267 ? -3.791 -27.167 -11.373 1.00 90.88 267 ASN A C 1
ATOM 2111 O O . ASN A 1 267 ? -2.856 -26.794 -10.662 1.00 90.88 267 ASN A O 1
ATOM 2115 N N . THR A 1 268 ? -4.986 -27.468 -10.871 1.00 86.31 268 THR A N 1
ATOM 2116 C CA . THR A 1 268 ? -5.351 -27.296 -9.454 1.00 86.31 268 THR A CA 1
ATOM 2117 C C . THR A 1 268 ? -4.577 -28.202 -8.494 1.00 86.31 268 THR A C 1
ATOM 2119 O O . THR A 1 268 ? -4.525 -27.934 -7.296 1.00 86.31 268 THR A O 1
ATOM 2122 N N . ARG A 1 269 ? -3.947 -29.274 -9.002 1.00 85.81 269 ARG A N 1
ATOM 2123 C CA . ARG A 1 269 ? -3.050 -30.135 -8.211 1.00 85.81 269 ARG A CA 1
ATOM 2124 C C . ARG A 1 269 ? -1.758 -29.421 -7.838 1.00 85.81 269 ARG A C 1
ATOM 2126 O O . ARG A 1 269 ? -1.220 -29.671 -6.766 1.00 85.81 269 ARG A O 1
ATOM 2133 N N . ARG A 1 270 ? -1.250 -28.584 -8.746 1.00 86.06 270 ARG A N 1
ATOM 2134 C CA . ARG A 1 270 ? -0.006 -27.840 -8.555 1.00 86.06 270 ARG A CA 1
ATOM 2135 C C . ARG A 1 270 ? -0.255 -26.481 -7.913 1.00 86.06 270 ARG A C 1
ATOM 2137 O O . ARG A 1 270 ? 0.490 -26.093 -7.026 1.00 86.06 270 ARG A O 1
ATOM 2144 N N . PHE A 1 271 ? -1.307 -25.788 -8.340 1.00 90.12 271 PHE A N 1
ATOM 2145 C CA . PHE A 1 271 ? -1.662 -24.473 -7.821 1.00 90.12 271 PHE A CA 1
ATOM 2146 C C . PHE A 1 271 ? -3.011 -24.539 -7.116 1.00 90.12 271 PHE A C 1
ATOM 2148 O O . PHE A 1 271 ? -4.062 -24.636 -7.752 1.00 90.12 271 PHE A O 1
ATOM 2155 N N . ARG A 1 272 ? -2.991 -24.485 -5.783 1.00 89.69 272 ARG A N 1
ATOM 2156 C CA . ARG A 1 272 ? -4.224 -24.428 -4.998 1.00 89.69 272 ARG A CA 1
ATOM 2157 C C . ARG A 1 272 ? -4.891 -23.073 -5.223 1.00 89.69 272 ARG A C 1
ATOM 2159 O O . ARG A 1 272 ? -4.275 -22.032 -5.013 1.00 89.69 272 ARG A O 1
ATOM 2166 N N . HIS A 1 273 ? -6.163 -23.091 -5.604 1.00 92.62 273 HIS A N 1
ATOM 2167 C CA . HIS A 1 273 ? -6.935 -21.860 -5.711 1.00 92.62 273 HIS A CA 1
ATOM 2168 C C . HIS A 1 273 ? -7.300 -21.326 -4.326 1.00 92.62 273 HIS A C 1
ATOM 2170 O O . HIS A 1 273 ? -7.655 -22.096 -3.431 1.00 92.62 273 HIS A O 1
ATOM 2176 N N . VAL A 1 274 ? -7.242 -20.005 -4.180 1.00 88.69 274 VAL A N 1
ATOM 2177 C CA . VAL A 1 274 ? -7.572 -19.279 -2.946 1.00 88.69 274 VAL A CA 1
ATOM 2178 C C . VAL A 1 274 ? -8.618 -18.203 -3.228 1.00 88.69 274 VAL A C 1
ATOM 2180 O O . VAL A 1 274 ? -8.666 -17.642 -4.327 1.00 88.69 274 VAL A O 1
ATOM 2183 N N . SER A 1 275 ? -9.506 -17.941 -2.266 1.00 87.38 275 SER A N 1
ATOM 2184 C CA . SER A 1 275 ? -10.445 -16.817 -2.387 1.00 87.38 275 SER A CA 1
ATOM 2185 C C . SER A 1 275 ? -9.710 -15.482 -2.229 1.00 87.38 275 SER A C 1
ATOM 2187 O O . SER A 1 275 ? -8.570 -15.447 -1.762 1.00 87.38 275 SER A O 1
ATOM 2189 N N . VAL A 1 276 ? -10.361 -14.373 -2.596 1.00 79.81 276 VAL A N 1
ATOM 2190 C CA . VAL A 1 276 ? -9.810 -13.024 -2.366 1.00 79.81 276 VAL A CA 1
ATOM 2191 C C . VAL A 1 276 ? -9.532 -12.828 -0.877 1.00 79.81 276 VAL A C 1
ATOM 2193 O O . VAL A 1 276 ? -8.444 -12.411 -0.502 1.00 79.81 276 VAL A O 1
ATOM 2196 N N . GLU A 1 277 ? -10.471 -13.219 -0.020 1.00 73.44 277 GLU A N 1
ATOM 2197 C CA . GLU A 1 277 ? -10.345 -13.092 1.429 1.00 73.44 277 GLU A CA 1
ATOM 2198 C C . GLU A 1 277 ? -9.222 -13.974 1.987 1.00 73.44 277 GLU A C 1
ATOM 2200 O O . GLU A 1 277 ? -8.485 -13.534 2.868 1.00 73.44 277 GLU A O 1
ATOM 2205 N N . GLU A 1 278 ? -9.071 -15.208 1.489 1.00 80.06 278 GLU A N 1
ATOM 2206 C CA . GLU A 1 278 ? -7.998 -16.117 1.912 1.00 80.06 278 GLU A CA 1
ATOM 2207 C C . GLU A 1 278 ? -6.624 -15.585 1.472 1.00 80.06 278 GLU A C 1
ATOM 2209 O O . GLU A 1 278 ? -5.695 -15.553 2.280 1.00 80.06 278 GLU A O 1
ATOM 2214 N N . ALA A 1 279 ? -6.512 -15.076 0.242 1.00 81.12 279 ALA A N 1
ATOM 2215 C CA . ALA A 1 279 ? -5.285 -14.475 -0.277 1.00 81.12 279 ALA A CA 1
ATOM 2216 C C . ALA A 1 279 ? -4.914 -13.173 0.453 1.00 81.12 279 ALA A C 1
ATOM 2218 O O . ALA A 1 279 ? -3.749 -12.954 0.780 1.00 81.12 279 ALA A O 1
ATOM 2219 N N . GLU A 1 280 ? -5.888 -12.320 0.776 1.00 72.44 280 GLU A N 1
ATOM 2220 C CA . GLU A 1 280 ? -5.679 -11.123 1.605 1.00 72.44 280 GLU A CA 1
ATOM 2221 C C . GLU A 1 280 ? -5.329 -11.467 3.066 1.00 72.44 280 GLU A C 1
ATOM 2223 O O . GLU A 1 280 ? -4.762 -10.640 3.783 1.00 72.44 280 GLU A O 1
ATOM 2228 N N . CYS A 1 281 ? -5.658 -12.677 3.534 1.00 68.44 281 CYS A N 1
ATOM 2229 C CA . CYS A 1 281 ? -5.249 -13.170 4.850 1.00 68.44 281 CYS A CA 1
ATOM 2230 C C . CYS A 1 281 ? -3.841 -13.780 4.853 1.00 68.44 281 CYS A C 1
ATOM 2232 O O . CYS A 1 281 ? -3.179 -13.743 5.898 1.00 68.44 281 CYS A O 1
ATOM 2234 N N . ASP A 1 282 ? -3.385 -14.338 3.729 1.00 72.94 282 ASP A N 1
ATOM 2235 C CA . ASP A 1 282 ? -2.027 -14.857 3.590 1.00 72.94 282 ASP A CA 1
ATOM 2236 C C . ASP A 1 282 ? -1.045 -13.708 3.347 1.00 72.94 282 ASP A C 1
ATOM 2238 O O . ASP A 1 282 ? -0.807 -13.262 2.227 1.00 72.94 282 ASP A O 1
ATOM 2242 N N . CYS A 1 283 ? -0.485 -13.196 4.441 1.00 66.69 283 CYS A N 1
ATOM 2243 C CA . CYS A 1 283 ? 0.476 -12.100 4.433 1.00 66.69 283 CYS A CA 1
ATOM 2244 C C . CYS A 1 283 ? 1.867 -12.592 4.832 1.00 66.69 283 CYS A C 1
ATOM 2246 O O . CYS A 1 283 ? 2.031 -13.484 5.684 1.00 66.69 283 CYS A O 1
ATOM 2248 N N . SER A 1 284 ? 2.895 -11.935 4.286 1.00 63.19 284 SER A N 1
ATOM 2249 C CA . SER A 1 284 ? 4.275 -12.161 4.721 1.00 63.19 284 SER A CA 1
ATOM 2250 C C . SER A 1 284 ? 4.399 -11.924 6.236 1.00 63.19 284 SER A C 1
ATOM 2252 O O . SER A 1 284 ? 3.717 -11.044 6.773 1.00 63.19 284 SER A O 1
ATOM 2254 N N . PRO A 1 285 ? 5.261 -12.666 6.963 1.00 60.44 285 PRO A N 1
ATOM 2255 C CA . PRO A 1 285 ? 5.395 -12.522 8.416 1.00 60.44 285 PRO A CA 1
ATOM 2256 C C . PRO A 1 285 ? 5.587 -11.073 8.885 1.00 60.44 285 PRO A C 1
ATOM 2258 O O . PRO A 1 285 ? 5.084 -10.699 9.941 1.00 60.44 285 PRO A O 1
ATOM 2261 N N . SER A 1 286 ? 6.261 -10.254 8.074 1.00 54.44 286 SER A N 1
ATOM 2262 C CA . SER A 1 286 ? 6.522 -8.838 8.333 1.00 54.44 286 SER A CA 1
ATOM 2263 C C . SER A 1 286 ? 5.274 -7.950 8.276 1.00 54.44 286 SER A C 1
ATOM 2265 O O . SER A 1 286 ? 5.229 -6.960 8.997 1.00 54.44 286 SER A O 1
ATOM 2267 N N . HIS A 1 287 ? 4.265 -8.306 7.475 1.00 65.75 287 HIS A N 1
ATOM 2268 C CA . HIS A 1 287 ? 3.048 -7.505 7.283 1.00 65.75 287 HIS A CA 1
ATOM 2269 C C . HIS A 1 287 ? 1.791 -8.138 7.897 1.00 65.75 287 HIS A C 1
ATOM 2271 O O . HIS A 1 287 ? 0.738 -7.507 7.907 1.00 65.75 287 HIS A O 1
ATOM 2277 N N . ARG A 1 288 ? 1.874 -9.353 8.467 1.00 69.19 288 ARG A N 1
ATOM 2278 C CA . ARG A 1 288 ? 0.728 -10.054 9.090 1.00 69.19 288 ARG A CA 1
ATOM 2279 C C . ARG A 1 288 ? -0.040 -9.201 10.092 1.00 69.19 288 ARG A C 1
ATOM 2281 O O . ARG A 1 288 ? -1.267 -9.236 10.107 1.00 69.19 288 ARG A O 1
ATOM 2288 N N . VAL A 1 289 ? 0.677 -8.450 10.927 1.00 70.38 289 VAL A N 1
ATOM 2289 C CA . VAL A 1 289 ? 0.058 -7.578 11.932 1.00 70.38 289 VAL A CA 1
ATOM 2290 C C . VAL A 1 289 ? -0.685 -6.430 11.256 1.00 70.38 289 VAL A C 1
ATOM 2292 O O . VAL A 1 289 ? -1.852 -6.211 11.556 1.00 70.38 289 VAL A O 1
ATOM 2295 N N . GLU A 1 290 ? -0.043 -5.727 10.324 1.00 75.19 290 GLU A N 1
ATOM 2296 C CA . GLU A 1 290 ? -0.640 -4.593 9.608 1.00 75.19 290 GLU A CA 1
ATOM 2297 C C . GLU A 1 290 ? -1.872 -5.029 8.804 1.00 75.19 290 GLU A C 1
ATOM 2299 O O . GLU A 1 290 ? -2.928 -4.417 8.925 1.00 75.19 290 GLU A O 1
ATOM 2304 N N . ALA A 1 291 ? -1.801 -6.161 8.103 1.00 70.19 291 ALA A N 1
ATOM 2305 C CA . ALA A 1 291 ? -2.926 -6.717 7.357 1.00 70.19 291 ALA A CA 1
ATOM 2306 C C . ALA A 1 291 ? -4.099 -7.145 8.253 1.00 70.19 291 ALA A C 1
ATOM 2308 O O . ALA A 1 291 ? -5.263 -6.886 7.946 1.00 70.19 291 ALA A O 1
ATOM 2309 N N . ALA A 1 292 ? -3.810 -7.812 9.377 1.00 73.06 292 ALA A N 1
ATOM 2310 C CA . ALA A 1 292 ? -4.833 -8.218 10.337 1.00 73.06 292 ALA A CA 1
ATOM 2311 C C . ALA A 1 292 ? -5.507 -7.008 10.999 1.00 73.06 292 ALA A C 1
ATOM 2313 O O . ALA A 1 292 ? -6.707 -7.054 11.281 1.00 73.06 292 ALA A O 1
ATOM 2314 N N . VAL A 1 293 ? -4.753 -5.932 11.236 1.00 77.94 293 VAL A N 1
ATOM 2315 C CA . VAL A 1 293 ? -5.286 -4.661 11.733 1.00 77.94 293 VAL A CA 1
ATOM 2316 C C . VAL A 1 293 ? -6.150 -3.984 10.683 1.00 77.94 293 VAL A C 1
ATOM 2318 O O . VAL A 1 293 ? -7.292 -3.657 10.989 1.00 77.94 293 VAL A O 1
ATOM 2321 N N . HIS A 1 294 ? -5.663 -3.851 9.450 1.00 82.12 294 HIS A N 1
ATOM 2322 C CA . HIS A 1 294 ? -6.410 -3.238 8.357 1.00 82.12 294 HIS A CA 1
ATOM 2323 C C . HIS A 1 294 ? -7.755 -3.945 8.124 1.00 82.12 294 HIS A C 1
ATOM 2325 O O . HIS A 1 294 ? -8.788 -3.295 7.998 1.00 82.12 294 HIS A O 1
ATOM 2331 N N . ARG A 1 295 ? -7.797 -5.286 8.174 1.00 77.56 295 ARG A N 1
ATOM 2332 C CA . ARG A 1 295 ? -9.056 -6.053 8.087 1.00 77.56 295 ARG A CA 1
ATOM 2333 C C . ARG A 1 295 ? -10.018 -5.756 9.239 1.00 77.56 295 ARG A C 1
ATOM 2335 O O . ARG A 1 295 ? -11.211 -5.565 9.005 1.00 77.56 295 ARG A O 1
ATOM 2342 N N . GLN A 1 296 ? -9.512 -5.700 10.473 1.00 81.25 296 GLN A N 1
ATOM 2343 C CA . GLN A 1 296 ? -10.321 -5.341 11.645 1.00 81.25 296 GLN A CA 1
ATOM 2344 C C . GLN A 1 296 ? -10.846 -3.899 11.541 1.00 81.25 296 GLN A C 1
ATOM 2346 O O . GLN A 1 296 ? -12.015 -3.659 11.837 1.00 81.25 296 GLN A O 1
ATOM 2351 N N . LEU A 1 297 ? -10.028 -2.963 11.049 1.00 82.25 297 LEU A N 1
ATOM 2352 C CA . LEU A 1 297 ? -10.426 -1.581 10.774 1.00 82.25 297 LEU A CA 1
ATOM 2353 C C . LEU A 1 297 ? -11.471 -1.493 9.661 1.00 82.25 297 LEU A C 1
ATOM 2355 O O . LEU A 1 297 ? -12.465 -0.799 9.820 1.00 82.25 297 LEU A O 1
ATOM 2359 N N . LYS A 1 298 ? -11.305 -2.227 8.558 1.00 83.12 298 LYS A N 1
ATOM 2360 C CA . LYS A 1 298 ? -12.272 -2.270 7.453 1.00 83.12 298 LYS A CA 1
ATOM 2361 C C . LYS A 1 298 ? -13.635 -2.777 7.927 1.00 83.12 298 LYS A C 1
ATOM 2363 O O . LYS A 1 298 ? -14.655 -2.196 7.569 1.00 83.12 298 LYS A O 1
ATOM 2368 N N . ALA A 1 299 ? -13.661 -3.813 8.768 1.00 79.06 299 ALA A N 1
ATOM 2369 C CA . ALA A 1 299 ? -14.893 -4.304 9.389 1.00 79.06 299 ALA A CA 1
ATOM 2370 C C . ALA A 1 299 ? -15.524 -3.263 10.332 1.00 79.06 299 ALA A C 1
ATOM 2372 O O . ALA A 1 299 ? -16.736 -3.051 10.285 1.00 79.06 299 ALA A O 1
ATOM 2373 N N . LEU A 1 300 ? -14.702 -2.583 11.139 1.00 80.94 300 LEU A N 1
ATOM 2374 C CA . LEU A 1 300 ? -15.129 -1.500 12.027 1.00 80.94 300 LEU A CA 1
ATOM 2375 C C . LEU A 1 300 ? -15.717 -0.315 11.246 1.00 80.94 300 LEU A C 1
ATOM 2377 O O . LEU A 1 300 ? -16.785 0.176 11.587 1.00 80.94 300 LEU A O 1
ATOM 2381 N N . PHE A 1 301 ? -15.058 0.141 10.181 1.00 82.50 301 PHE A N 1
ATOM 2382 C CA . PHE A 1 301 ? -15.536 1.260 9.367 1.00 82.50 301 PHE A CA 1
ATOM 2383 C C . PHE A 1 301 ? -16.784 0.897 8.563 1.00 82.50 301 PHE A C 1
ATOM 2385 O O . PHE A 1 301 ? -17.720 1.694 8.486 1.00 82.50 301 PHE A O 1
ATOM 2392 N N . ARG A 1 302 ? -16.870 -0.342 8.065 1.00 82.31 302 ARG A N 1
ATOM 2393 C CA . ARG A 1 302 ? -18.067 -0.836 7.376 1.00 82.31 302 ARG A CA 1
ATOM 2394 C C . ARG A 1 302 ? -19.301 -0.832 8.283 1.00 82.31 302 ARG A C 1
ATOM 2396 O O . ARG A 1 302 ? -20.380 -0.508 7.794 1.00 82.31 302 ARG A O 1
ATOM 2403 N N . SER A 1 303 ? -19.169 -1.117 9.585 1.00 76.06 303 SER A N 1
ATOM 2404 C CA . SER A 1 303 ? -20.311 -1.024 10.515 1.00 76.06 303 SER A CA 1
ATOM 2405 C C . SER A 1 303 ? -20.824 0.411 10.704 1.00 76.06 303 SER A C 1
ATOM 2407 O O . SER A 1 303 ? -21.957 0.604 11.137 1.00 76.06 303 SER A O 1
ATOM 2409 N N . MET A 1 304 ? -20.032 1.418 10.321 1.00 73.31 304 MET A N 1
ATOM 2410 C CA . MET A 1 304 ? -20.407 2.836 10.322 1.00 73.31 304 MET A CA 1
ATOM 2411 C C . MET A 1 304 ? -20.887 3.344 8.957 1.00 73.31 304 MET A C 1
ATOM 2413 O O . MET A 1 304 ? -21.103 4.542 8.797 1.00 73.31 304 MET A O 1
ATOM 2417 N N . SER A 1 305 ? -21.084 2.456 7.976 1.00 78.81 305 SER A N 1
ATOM 2418 C CA . SER A 1 305 ? -21.342 2.824 6.573 1.00 78.81 305 SER A CA 1
ATOM 2419 C C . SER A 1 305 ? -20.204 3.626 5.931 1.00 78.81 305 SER A C 1
ATOM 2421 O O . SER A 1 305 ? -20.436 4.405 5.011 1.00 78.81 305 SER A O 1
ATOM 2423 N N . TRP A 1 306 ? -18.974 3.461 6.419 1.00 83.94 306 TRP A N 1
ATOM 2424 C CA . TRP A 1 306 ? -17.781 4.046 5.815 1.00 83.94 306 TRP A CA 1
ATOM 2425 C C . TRP A 1 306 ? -17.030 2.977 5.021 1.00 83.94 306 TRP A C 1
ATOM 2427 O O . TRP A 1 306 ? -17.024 1.798 5.387 1.00 83.94 306 TRP A O 1
ATOM 2437 N N . SER A 1 307 ? -16.389 3.384 3.929 1.00 80.88 307 SER A N 1
ATOM 2438 C CA . SER A 1 307 ? -15.617 2.483 3.070 1.00 80.88 307 SER A CA 1
ATOM 2439 C C . SER A 1 307 ? -14.129 2.741 3.250 1.00 80.88 307 SER A C 1
ATOM 2441 O O . SER A 1 307 ? -13.662 3.849 3.010 1.00 80.88 307 SER A O 1
ATOM 2443 N N . LEU A 1 308 ? -13.384 1.721 3.678 1.00 80.19 308 LEU A N 1
ATOM 2444 C CA . LEU A 1 308 ? -11.924 1.752 3.748 1.00 80.19 308 LEU A CA 1
ATOM 2445 C C . LEU A 1 308 ? -11.344 1.003 2.541 1.00 80.19 308 LEU A C 1
ATOM 2447 O O . LEU A 1 308 ? -11.619 -0.191 2.365 1.00 80.19 308 LEU A O 1
ATOM 2451 N N . THR A 1 309 ? -10.539 1.688 1.733 1.00 73.75 309 THR A N 1
ATOM 2452 C CA . THR A 1 309 ? -9.871 1.141 0.544 1.00 73.75 309 THR A CA 1
ATOM 2453 C C . THR A 1 309 ? -8.360 1.364 0.614 1.00 73.75 309 THR A C 1
ATOM 2455 O O . THR A 1 309 ? -7.892 2.329 1.209 1.00 73.75 309 THR A O 1
ATOM 2458 N N . CYS A 1 310 ? -7.568 0.473 0.012 1.00 68.50 310 CYS A N 1
ATOM 2459 C CA . CYS A 1 310 ? -6.120 0.661 -0.105 1.00 68.50 310 CYS A CA 1
ATOM 2460 C C . CYS A 1 310 ? -5.793 1.337 -1.450 1.00 68.50 310 CYS A C 1
ATOM 2462 O O . CYS A 1 310 ? -6.070 0.760 -2.501 1.00 68.50 310 CYS A O 1
ATOM 2464 N N . PRO A 1 311 ? -5.164 2.521 -1.466 1.00 57.22 311 PRO A N 1
ATOM 2465 C CA . PRO A 1 311 ? -5.017 3.351 -2.664 1.00 57.22 311 PRO A CA 1
ATOM 2466 C C . PRO A 1 311 ? -3.908 2.946 -3.641 1.00 57.22 311 PRO A C 1
ATOM 2468 O O . PRO A 1 311 ? -3.383 3.793 -4.367 1.00 57.22 311 PRO A O 1
ATOM 2471 N N . HIS A 1 312 ? -3.532 1.670 -3.722 1.00 51.06 312 HIS A N 1
ATOM 2472 C CA . HIS A 1 312 ? -2.536 1.220 -4.707 1.00 51.06 312 HIS A CA 1
ATOM 2473 C C . HIS A 1 312 ? -2.997 1.399 -6.171 1.00 51.06 312 HIS A C 1
ATOM 2475 O O . HIS A 1 312 ? -2.184 1.284 -7.088 1.00 51.06 312 HIS A O 1
ATOM 2481 N N . GLU A 1 313 ? -4.265 1.760 -6.388 1.00 40.03 313 GLU A N 1
ATOM 2482 C CA . GLU A 1 313 ? -4.830 2.193 -7.671 1.00 40.03 313 GLU A CA 1
ATOM 2483 C C . GLU A 1 313 ? -4.553 3.675 -8.012 1.00 40.03 313 GLU A C 1
ATOM 2485 O O . GLU A 1 313 ? -4.764 4.078 -9.153 1.00 40.03 313 GLU A O 1
ATOM 2490 N N . HIS A 1 314 ? -4.083 4.514 -7.075 1.00 33.69 314 HIS A N 1
ATOM 2491 C CA . HIS A 1 314 ? -4.078 5.986 -7.230 1.00 33.69 314 HIS A CA 1
ATOM 2492 C C . HIS A 1 314 ? -2.731 6.683 -6.953 1.00 33.69 314 HIS A C 1
ATOM 2494 O O . HIS A 1 314 ? -2.696 7.887 -6.719 1.00 33.69 314 HIS A O 1
ATOM 2500 N N . GLN A 1 315 ? -1.602 5.964 -6.996 1.00 43.34 315 GLN A N 1
ATOM 2501 C CA . GLN A 1 315 ? -0.255 6.551 -6.822 1.00 43.34 315 GLN A CA 1
ATOM 2502 C C . GLN A 1 315 ? -0.065 7.358 -5.513 1.00 43.34 315 GLN A C 1
ATOM 2504 O O . GLN A 1 315 ? 0.761 8.272 -5.458 1.00 43.34 315 GLN A O 1
ATOM 2509 N N . THR A 1 316 ? -0.813 7.046 -4.450 1.00 48.22 316 THR A N 1
ATOM 2510 C CA . THR A 1 316 ? -0.770 7.826 -3.198 1.00 48.22 316 THR A CA 1
ATOM 2511 C C . THR A 1 316 ? 0.296 7.311 -2.220 1.00 48.22 316 THR A C 1
ATOM 2513 O O . THR A 1 316 ? 0.771 6.181 -2.326 1.00 48.22 316 THR A O 1
ATOM 2516 N N . THR A 1 317 ? 0.702 8.156 -1.267 1.00 61.06 317 THR A N 1
ATOM 2517 C CA . THR A 1 317 ? 1.740 7.860 -0.259 1.00 61.06 317 THR A CA 1
ATOM 2518 C C . THR A 1 317 ? 1.192 7.337 1.070 1.00 61.06 317 THR A C 1
ATOM 2520 O O . THR A 1 317 ? 1.956 7.242 2.031 1.00 61.06 317 THR A O 1
ATOM 2523 N N . VAL A 1 318 ? -0.111 7.066 1.144 1.00 66.06 318 VAL A N 1
ATOM 2524 C CA . VAL A 1 318 ? -0.826 6.722 2.380 1.00 66.06 318 VAL A CA 1
ATOM 2525 C C . VAL A 1 318 ? -1.285 5.270 2.362 1.00 66.06 318 VAL A C 1
ATOM 2527 O O . VAL A 1 318 ? -1.441 4.676 1.295 1.00 66.06 318 VAL A O 1
ATOM 2530 N N . ASP A 1 319 ? -1.475 4.693 3.547 1.00 73.06 319 ASP A N 1
ATOM 2531 C CA . ASP A 1 319 ? -1.781 3.265 3.679 1.00 73.06 319 ASP A CA 1
ATOM 2532 C C . ASP A 1 319 ? -3.216 2.964 3.220 1.00 73.06 319 ASP A C 1
ATOM 2534 O O . ASP A 1 319 ? -3.457 1.936 2.584 1.00 73.06 319 ASP A O 1
ATOM 2538 N N . SER A 1 320 ? -4.150 3.886 3.495 1.00 80.00 320 SER A N 1
ATOM 2539 C CA . SER A 1 320 ? -5.578 3.695 3.230 1.00 80.00 320 SER A CA 1
ATOM 2540 C C . SER A 1 320 ? -6.298 4.995 2.875 1.00 80.00 320 SER A C 1
ATOM 2542 O O . SER A 1 320 ? -5.887 6.081 3.279 1.00 80.00 320 SER A O 1
ATOM 2544 N N . LEU A 1 321 ? -7.405 4.879 2.147 1.00 76.75 321 LEU A N 1
ATOM 2545 C CA . LEU A 1 321 ? -8.389 5.931 1.928 1.00 76.75 321 LEU A CA 1
ATOM 2546 C C . LEU A 1 321 ? -9.688 5.549 2.629 1.00 76.75 321 LEU A C 1
ATOM 2548 O O . LEU A 1 321 ? -10.158 4.418 2.506 1.00 76.75 321 LEU A O 1
ATOM 2552 N N . LEU A 1 322 ? -10.270 6.489 3.363 1.00 81.62 322 LEU A N 1
ATOM 2553 C CA . LEU A 1 322 ? -11.531 6.294 4.066 1.00 81.62 322 LEU A CA 1
ATOM 2554 C C . LEU A 1 322 ? -12.590 7.220 3.491 1.00 81.62 322 LEU A C 1
ATOM 2556 O O . LEU A 1 322 ? -12.518 8.430 3.672 1.00 81.62 322 LEU A O 1
ATOM 2560 N N . GLN A 1 323 ? -13.589 6.640 2.841 1.00 81.69 323 GLN A N 1
ATOM 2561 C CA . GLN A 1 323 ? -14.788 7.349 2.430 1.00 81.69 323 GLN A CA 1
ATOM 2562 C C . GLN A 1 323 ? -15.786 7.362 3.587 1.00 81.69 323 GLN A C 1
ATOM 2564 O O . GLN A 1 323 ? -16.272 6.311 4.022 1.00 81.69 323 GLN A O 1
ATOM 2569 N N . VAL A 1 324 ? -16.071 8.556 4.096 1.00 78.94 324 VAL A N 1
ATOM 2570 C CA . VAL A 1 324 ? -16.967 8.760 5.237 1.00 78.94 324 VAL A CA 1
ATOM 2571 C C . VAL A 1 324 ? -18.409 8.827 4.735 1.00 78.94 324 VAL A C 1
ATOM 2573 O O . VAL A 1 324 ? -18.835 9.830 4.177 1.00 78.94 324 VAL A O 1
ATOM 2576 N N . GLY A 1 325 ? -19.171 7.751 4.930 1.00 72.69 325 GLY A N 1
ATOM 2577 C CA . GLY A 1 325 ? -20.560 7.647 4.473 1.00 72.69 325 GLY A CA 1
ATOM 2578 C C . GLY A 1 325 ? -20.691 7.341 2.976 1.00 72.69 325 GLY A C 1
ATOM 2579 O O . GLY A 1 325 ? -19.707 7.232 2.245 1.00 72.69 325 GLY A O 1
ATOM 2580 N N . ILE A 1 326 ? -21.931 7.192 2.503 1.00 71.44 326 ILE A N 1
ATOM 2581 C CA . ILE A 1 326 ? -22.217 6.969 1.080 1.00 71.44 326 ILE A CA 1
ATOM 2582 C C . ILE A 1 326 ? -22.068 8.308 0.348 1.00 71.44 326 ILE A C 1
ATOM 2584 O O . ILE A 1 326 ? -22.877 9.207 0.554 1.00 71.44 326 ILE A O 1
ATOM 2588 N N . GLY A 1 327 ? -21.034 8.440 -0.489 1.00 63.84 327 GLY A N 1
ATOM 2589 C CA . GLY A 1 327 ? -20.788 9.652 -1.284 1.00 63.84 327 GLY A CA 1
ATOM 2590 C C . GLY A 1 327 ? -20.137 10.817 -0.528 1.00 63.84 327 GLY A C 1
ATOM 2591 O O . GLY A 1 327 ? -20.050 11.907 -1.081 1.00 63.84 327 GLY A O 1
ATOM 2592 N N . GLY A 1 328 ? -19.680 10.609 0.711 1.00 65.19 328 GLY A N 1
ATOM 2593 C CA . GLY A 1 328 ? -18.998 11.649 1.487 1.00 65.19 328 GLY A CA 1
ATOM 2594 C C . GLY A 1 328 ? -17.497 11.784 1.183 1.00 65.19 328 GLY A C 1
ATOM 2595 O O . GLY A 1 328 ? -16.978 11.105 0.287 1.00 65.19 328 GLY A O 1
ATOM 2596 N N . PRO A 1 329 ? -16.790 12.662 1.919 1.00 71.25 329 PRO A N 1
ATOM 2597 C CA . PRO A 1 329 ? -15.391 12.992 1.664 1.00 71.25 329 PRO A CA 1
ATOM 2598 C C . PRO A 1 329 ? -14.466 11.785 1.858 1.00 71.25 329 PRO A C 1
ATOM 2600 O O . PRO A 1 329 ? -14.702 10.914 2.702 1.00 71.25 329 PRO A O 1
ATOM 2603 N N . VAL A 1 330 ? -13.395 11.753 1.062 1.00 78.25 330 VAL A N 1
ATOM 2604 C CA . VAL A 1 330 ? -12.360 10.714 1.106 1.00 78.25 330 VAL A CA 1
ATOM 2605 C C . VAL A 1 330 ? -11.156 11.243 1.875 1.00 78.25 330 VAL A C 1
ATOM 2607 O O . VAL A 1 330 ? -10.505 12.184 1.430 1.00 78.25 330 VAL A O 1
ATOM 2610 N N . LEU A 1 331 ? -10.851 10.619 3.010 1.00 78.19 331 LEU A N 1
ATOM 2611 C CA . LEU A 1 331 ? -9.705 10.954 3.851 1.00 78.19 331 LEU A CA 1
ATOM 2612 C C . LEU A 1 331 ? -8.503 10.067 3.546 1.00 78.19 331 LEU A C 1
ATOM 2614 O O . LEU A 1 331 ? -8.632 8.847 3.431 1.00 78.19 331 LEU A O 1
ATOM 2618 N N . CYS A 1 332 ? -7.319 10.665 3.530 1.00 81.25 332 CYS A N 1
ATOM 2619 C CA . CYS A 1 332 ? -6.038 9.982 3.454 1.00 81.25 332 CYS A CA 1
ATOM 2620 C C . CYS A 1 332 ? -5.598 9.513 4.847 1.00 81.25 332 CYS A C 1
ATOM 2622 O O . CYS A 1 332 ? -5.323 10.322 5.738 1.00 81.25 332 CYS A O 1
ATOM 2624 N N . LEU A 1 333 ? -5.495 8.199 5.040 1.00 83.88 333 LEU A N 1
ATOM 2625 C CA . LEU A 1 333 ? -5.165 7.581 6.320 1.00 83.88 333 LEU A CA 1
ATOM 2626 C C . LEU A 1 333 ? -3.756 6.991 6.338 1.00 83.88 333 LEU A C 1
ATOM 2628 O O . LEU A 1 333 ? -3.376 6.204 5.470 1.00 83.88 333 LEU A O 1
ATOM 2632 N N . GLN A 1 334 ? -3.013 7.284 7.404 1.00 86.44 334 GLN A N 1
ATOM 2633 C CA . GLN A 1 334 ? -1.784 6.565 7.731 1.00 86.44 334 GLN A CA 1
ATOM 2634 C C . GLN A 1 334 ? -2.044 5.600 8.889 1.00 86.44 334 GLN A C 1
ATOM 2636 O O . GLN A 1 334 ? -2.381 6.025 9.994 1.00 86.44 334 GLN A O 1
ATOM 2641 N N . GLU A 1 335 ? -1.822 4.308 8.672 1.00 87.81 335 GLU A N 1
ATOM 2642 C CA . GLU A 1 335 ? -2.022 3.267 9.672 1.00 87.81 335 GLU A CA 1
ATOM 2643 C C . GLU A 1 335 ? -0.720 2.958 10.419 1.00 87.81 335 GLU A C 1
ATOM 2645 O O . GLU A 1 335 ? 0.386 2.901 9.866 1.00 87.81 335 GLU A O 1
ATOM 2650 N N . LYS A 1 336 ? -0.828 2.769 11.733 1.00 89.06 336 LYS A N 1
ATOM 2651 C CA . LYS A 1 336 ? 0.259 2.266 12.576 1.00 89.06 336 LYS A CA 1
ATOM 2652 C C . LYS A 1 336 ? -0.305 1.311 13.609 1.00 89.06 336 LYS A C 1
ATOM 2654 O O . LYS A 1 336 ? -1.371 1.548 14.162 1.00 89.06 336 LYS A O 1
ATOM 2659 N N . SER A 1 337 ? 0.439 0.263 13.926 1.00 87.62 337 SER A N 1
ATOM 2660 C CA . SER A 1 337 ? 0.063 -0.715 14.944 1.00 87.62 337 SER A CA 1
ATOM 2661 C C . SER A 1 337 ? 1.123 -0.791 16.042 1.00 87.62 337 SER A C 1
ATOM 2663 O O . SER A 1 337 ? 2.314 -0.566 15.813 1.00 87.62 337 SER A O 1
ATOM 2665 N N . SER A 1 338 ? 0.684 -1.052 17.273 1.00 86.56 338 SER A N 1
ATOM 2666 C CA . SER A 1 338 ? 1.566 -1.216 18.425 1.00 86.56 338 SER A CA 1
ATOM 2667 C C . SER A 1 338 ? 1.051 -2.309 19.352 1.00 86.56 338 SER A C 1
ATOM 2669 O O . SER A 1 338 ? -0.102 -2.278 19.783 1.00 86.56 338 SER A O 1
ATOM 2671 N N . HIS A 1 339 ? 1.926 -3.254 19.687 1.00 85.06 339 HIS A N 1
ATOM 2672 C CA . HIS A 1 339 ? 1.696 -4.227 20.751 1.00 85.06 339 HIS A CA 1
ATOM 2673 C C . HIS A 1 339 ? 2.120 -3.654 22.103 1.00 85.06 339 HIS A C 1
ATOM 2675 O O . HIS A 1 339 ? 2.965 -2.755 22.171 1.00 85.06 339 HIS A O 1
ATOM 2681 N N . PHE A 1 340 ? 1.561 -4.193 23.188 1.00 78.56 340 PHE A N 1
ATOM 2682 C CA . PHE A 1 340 ? 2.011 -3.829 24.526 1.00 78.56 340 PHE A CA 1
ATOM 2683 C C . PHE A 1 340 ? 3.454 -4.291 24.738 1.00 78.56 340 PHE A C 1
ATOM 2685 O O . PHE A 1 340 ? 3.753 -5.483 24.701 1.00 78.56 340 PHE A O 1
ATOM 2692 N N . LEU A 1 341 ? 4.363 -3.342 24.952 1.00 72.19 341 LEU A N 1
ATOM 2693 C CA . LEU A 1 341 ? 5.756 -3.651 25.246 1.00 72.19 341 LEU A CA 1
ATOM 2694 C C . LEU A 1 341 ? 5.900 -3.861 26.753 1.00 72.19 341 LEU A C 1
ATOM 2696 O O . LEU A 1 341 ? 6.122 -2.895 27.479 1.00 72.19 341 LEU A O 1
ATOM 2700 N N . GLU A 1 342 ? 5.810 -5.107 27.223 1.00 65.94 342 GLU A N 1
ATOM 2701 C CA . GLU A 1 342 ? 5.915 -5.453 28.654 1.00 65.94 342 GLU A CA 1
ATOM 2702 C C . GLU A 1 342 ? 7.168 -4.866 29.320 1.00 65.94 342 GLU A C 1
ATOM 2704 O O . GLU A 1 342 ? 7.100 -4.335 30.426 1.00 65.94 342 GLU A O 1
ATOM 2709 N N . ARG A 1 343 ? 8.304 -4.872 28.607 1.00 59.91 343 ARG A N 1
ATOM 2710 C CA . ARG A 1 343 ? 9.577 -4.308 29.090 1.00 59.91 343 ARG A CA 1
ATOM 2711 C C . ARG A 1 343 ? 9.532 -2.798 29.329 1.00 59.91 343 ARG A C 1
ATOM 2713 O O . ARG A 1 343 ? 10.259 -2.299 30.181 1.00 59.91 343 ARG A O 1
ATOM 2720 N N . GLU A 1 344 ? 8.723 -2.064 28.566 1.00 62.00 344 GLU A N 1
ATOM 2721 C CA . GLU A 1 344 ? 8.626 -0.602 28.663 1.00 62.00 344 GLU A CA 1
ATOM 2722 C C . GLU A 1 344 ? 7.330 -0.118 29.334 1.00 62.00 344 GLU A C 1
ATOM 2724 O O . GLU A 1 344 ? 7.219 1.062 29.674 1.00 62.00 344 GLU A O 1
ATOM 2729 N N . GLY A 1 345 ? 6.348 -1.005 29.520 1.00 70.38 345 GLY A N 1
ATOM 2730 C CA . GLY A 1 345 ? 5.039 -0.704 30.098 1.00 70.38 345 GLY A CA 1
ATOM 2731 C C . GLY A 1 345 ? 4.226 0.314 29.294 1.00 70.38 345 GLY A C 1
ATOM 2732 O O . GLY A 1 345 ? 3.536 1.140 29.891 1.00 70.38 345 GLY A O 1
ATOM 2733 N N . ARG A 1 346 ? 4.355 0.333 27.959 1.00 79.94 346 ARG A N 1
ATOM 2734 C CA . ARG A 1 346 ? 3.698 1.327 27.088 1.00 79.94 346 ARG A CA 1
ATOM 2735 C C . ARG A 1 346 ? 3.489 0.837 25.658 1.00 79.94 346 ARG A C 1
ATOM 2737 O O . ARG A 1 346 ? 4.189 -0.055 25.187 1.00 79.94 346 ARG A O 1
ATOM 2744 N N . TYR A 1 347 ? 2.580 1.502 24.951 1.00 88.06 347 TYR A N 1
ATOM 2745 C CA . TYR A 1 347 ? 2.389 1.368 23.507 1.00 88.06 347 TYR A CA 1
ATOM 2746 C C . TYR A 1 347 ? 3.137 2.495 22.797 1.00 88.06 347 TYR A C 1
ATOM 2748 O O . TYR A 1 347 ? 3.092 3.645 23.233 1.00 88.06 347 TYR A O 1
ATOM 2756 N N . THR A 1 348 ? 3.853 2.191 21.719 1.00 88.06 348 THR A N 1
ATOM 2757 C CA . THR A 1 348 ? 4.610 3.197 20.959 1.00 88.06 348 THR A CA 1
ATOM 2758 C C . THR A 1 348 ? 4.517 2.938 19.464 1.00 88.06 348 THR A C 1
ATOM 2760 O O . THR A 1 348 ? 4.746 1.817 19.010 1.00 88.06 348 THR A O 1
ATOM 2763 N N . VAL A 1 349 ? 4.244 3.991 18.695 1.00 89.69 349 VAL A N 1
ATOM 2764 C CA . VAL A 1 349 ? 4.265 3.970 17.228 1.00 89.69 349 VAL A CA 1
ATOM 2765 C C . VAL A 1 349 ? 5.364 4.882 16.693 1.00 89.69 349 VAL A C 1
ATOM 2767 O O . VAL A 1 349 ? 5.658 5.944 17.248 1.00 89.69 349 VAL A O 1
ATOM 2770 N N . ASN A 1 350 ? 6.005 4.456 15.605 1.00 88.00 350 ASN A N 1
ATOM 2771 C CA . ASN A 1 350 ? 7.002 5.268 14.914 1.00 88.00 350 ASN A CA 1
ATOM 2772 C C . ASN A 1 350 ? 6.297 6.196 13.921 1.00 88.00 350 ASN A C 1
ATOM 2774 O O . ASN A 1 350 ? 5.684 5.732 12.960 1.00 88.00 350 ASN A O 1
ATOM 2778 N N . LEU A 1 351 ? 6.431 7.502 14.127 1.00 87.81 351 LEU A N 1
ATOM 2779 C CA . LEU A 1 351 ? 5.965 8.526 13.203 1.00 87.81 351 LEU A CA 1
ATOM 2780 C C . LEU A 1 351 ? 7.083 8.846 12.215 1.00 87.81 351 LEU A C 1
ATOM 2782 O O . LEU A 1 351 ? 7.851 9.801 12.371 1.00 87.81 351 LEU A O 1
ATOM 2786 N N . SER A 1 352 ? 7.213 7.969 11.225 1.00 81.75 352 SER A N 1
ATOM 2787 C CA . SER A 1 352 ? 8.186 8.126 10.158 1.00 81.75 352 SER A CA 1
ATOM 2788 C C . SER A 1 352 ? 7.732 7.470 8.866 1.00 81.75 352 SER A C 1
ATOM 2790 O O . SER A 1 352 ? 7.247 6.340 8.912 1.00 81.75 352 SER A O 1
ATOM 2792 N N . LYS A 1 353 ? 8.016 8.119 7.740 1.00 76.06 353 LYS A N 1
ATOM 2793 C CA . LYS A 1 353 ? 7.929 7.540 6.397 1.00 76.06 353 LYS A CA 1
ATOM 2794 C C . LYS A 1 353 ? 9.284 7.023 5.928 1.00 76.06 353 LYS A C 1
ATOM 2796 O O . LYS A 1 353 ? 10.330 7.420 6.449 1.00 76.06 353 LYS A O 1
ATOM 2801 N N . SER A 1 354 ? 9.291 6.140 4.938 1.00 62.69 354 SER A N 1
ATOM 2802 C CA . SER A 1 354 ? 10.543 5.683 4.338 1.00 62.69 354 SER A CA 1
ATOM 2803 C C . SER A 1 354 ? 11.148 6.759 3.434 1.00 62.69 354 SER A C 1
ATOM 2805 O O . SER A 1 354 ? 10.466 7.391 2.634 1.00 62.69 354 SER A O 1
ATOM 2807 N N . GLY A 1 355 ? 12.452 6.981 3.566 1.00 55.84 355 GLY A N 1
ATOM 2808 C CA . GLY A 1 355 ? 13.258 7.835 2.695 1.00 55.84 355 GLY A CA 1
ATOM 2809 C C . GLY A 1 355 ? 14.047 7.054 1.646 1.00 55.84 355 GLY A C 1
ATOM 2810 O O . GLY A 1 355 ? 14.971 7.611 1.055 1.00 55.84 355 GLY A O 1
ATOM 2811 N N . GLY A 1 356 ? 13.741 5.767 1.441 1.00 58.62 356 GLY A N 1
ATOM 2812 C CA . GLY A 1 356 ? 14.533 4.889 0.577 1.00 58.62 356 GLY A CA 1
ATOM 2813 C C . GLY A 1 356 ? 15.943 4.695 1.138 1.00 58.62 356 GLY A C 1
ATOM 2814 O O . GLY A 1 356 ? 16.104 4.367 2.312 1.00 58.62 356 GLY A O 1
ATOM 2815 N N . SER A 1 357 ? 16.971 4.958 0.327 1.00 38.09 357 SER A N 1
ATOM 2816 C CA . SER A 1 357 ? 18.384 4.837 0.729 1.00 38.09 357 SER A CA 1
ATOM 2817 C C . SER A 1 357 ? 18.807 5.794 1.853 1.00 38.09 357 SER A C 1
ATOM 2819 O O . SER A 1 357 ? 19.912 5.680 2.368 1.00 38.09 357 SER A O 1
ATOM 2821 N N . LEU A 1 358 ? 17.948 6.745 2.228 1.00 44.09 358 LEU A N 1
ATOM 2822 C CA . LEU A 1 358 ? 18.219 7.779 3.233 1.00 44.09 358 LEU A CA 1
ATOM 2823 C C . LEU A 1 358 ? 17.664 7.433 4.618 1.00 44.09 358 LEU A C 1
ATOM 2825 O O . LEU A 1 358 ? 17.716 8.253 5.531 1.00 44.09 358 LEU A O 1
ATOM 2829 N N . GLY A 1 359 ? 17.109 6.230 4.778 1.00 60.06 359 GLY A N 1
ATOM 2830 C CA . GLY A 1 359 ? 16.530 5.784 6.039 1.00 60.06 359 GLY A CA 1
ATOM 2831 C C . GLY A 1 359 ? 15.181 6.440 6.342 1.00 60.06 359 GLY A C 1
ATOM 2832 O O . GLY A 1 359 ? 14.452 6.854 5.444 1.00 60.06 359 GLY A O 1
ATOM 2833 N N . ARG A 1 360 ? 14.799 6.482 7.621 1.00 70.75 360 ARG A N 1
ATOM 2834 C CA . ARG A 1 360 ? 13.483 6.975 8.061 1.00 70.75 360 ARG A CA 1
ATOM 2835 C C . ARG A 1 360 ? 13.422 8.503 8.031 1.00 70.75 360 ARG A C 1
ATOM 2837 O O . ARG A 1 360 ? 14.322 9.172 8.528 1.00 70.75 360 ARG A O 1
ATOM 2844 N N . ARG A 1 361 ? 12.325 9.055 7.514 1.00 73.69 361 ARG A N 1
ATOM 2845 C CA . ARG A 1 361 ? 12.039 10.497 7.438 1.00 73.69 361 ARG A CA 1
ATOM 2846 C C . ARG A 1 361 ? 10.818 10.850 8.274 1.00 73.69 361 ARG A C 1
ATOM 2848 O O . ARG A 1 361 ? 9.974 10.000 8.528 1.00 73.69 361 ARG A O 1
ATOM 2855 N N . ALA A 1 362 ? 10.726 12.100 8.708 1.00 80.06 362 ALA A N 1
ATOM 2856 C CA . ALA A 1 362 ? 9.537 12.591 9.390 1.00 80.06 362 ALA A CA 1
ATOM 2857 C C . ALA A 1 362 ? 8.362 12.758 8.421 1.00 80.06 362 ALA A C 1
ATOM 2859 O O . ALA A 1 362 ? 8.573 12.967 7.222 1.00 80.06 362 ALA A O 1
ATOM 2860 N N . TYR A 1 363 ? 7.146 12.702 8.957 1.00 80.94 363 TYR A N 1
ATOM 2861 C CA . TYR A 1 363 ? 5.963 13.145 8.228 1.00 80.94 363 TYR A CA 1
ATOM 2862 C C . TYR A 1 363 ? 5.940 14.674 8.107 1.00 80.94 363 TYR A C 1
ATOM 2864 O O . TYR A 1 363 ? 6.492 15.374 8.958 1.00 80.94 363 TYR A O 1
ATOM 2872 N N . ALA A 1 364 ? 5.311 15.172 7.048 1.00 79.56 364 ALA A N 1
ATOM 2873 C CA . ALA A 1 364 ? 4.989 16.574 6.810 1.00 79.56 364 ALA A CA 1
ATOM 2874 C C . ALA A 1 364 ? 3.475 16.796 6.932 1.00 79.56 364 ALA A C 1
ATOM 2876 O O . ALA A 1 364 ? 2.703 15.859 6.772 1.00 79.56 364 ALA A O 1
ATOM 2877 N N . GLN A 1 365 ? 3.050 18.043 7.151 1.00 77.81 365 GLN A N 1
ATOM 2878 C CA . GLN A 1 365 ? 1.653 18.407 7.437 1.00 77.81 365 GLN A CA 1
ATOM 2879 C C . GLN A 1 365 ? 0.625 17.997 6.365 1.00 77.81 365 GLN A C 1
ATOM 2881 O O . GLN A 1 365 ? -0.549 17.898 6.688 1.00 77.81 365 GLN A O 1
ATOM 2886 N N . ASN A 1 366 ? 1.051 17.732 5.126 1.00 75.50 366 ASN A N 1
ATOM 2887 C CA . ASN A 1 366 ? 0.152 17.337 4.030 1.00 75.50 366 ASN A CA 1
ATOM 2888 C C . ASN A 1 366 ? 0.415 15.894 3.566 1.00 75.50 366 ASN A C 1
ATOM 2890 O O . ASN A 1 366 ? 0.169 15.576 2.409 1.00 75.50 366 ASN A O 1
ATOM 2894 N N . ASP A 1 367 ? 1.055 15.062 4.395 1.00 74.19 367 ASP A N 1
ATOM 2895 C CA . ASP A 1 367 ? 1.334 13.671 4.015 1.00 74.19 367 ASP A CA 1
ATOM 2896 C C . ASP A 1 367 ? 0.099 12.763 4.161 1.00 74.19 367 ASP A C 1
ATOM 2898 O O . ASP A 1 367 ? -0.001 11.788 3.425 1.00 74.19 367 ASP A O 1
ATOM 2902 N N . PHE A 1 368 ? -0.799 13.057 5.105 1.00 83.06 368 PHE A N 1
ATOM 2903 C CA . PHE A 1 368 ? -2.059 12.349 5.363 1.00 83.06 368 PHE A CA 1
ATOM 2904 C C . PHE A 1 368 ? -2.987 13.244 6.199 1.00 83.06 368 PHE A C 1
ATOM 2906 O O . PHE A 1 368 ? -2.503 14.175 6.845 1.00 83.06 368 PHE A O 1
ATOM 2913 N N . ASP A 1 369 ? -4.279 12.925 6.259 1.00 82.25 369 ASP A N 1
ATOM 2914 C CA . ASP A 1 369 ? -5.278 13.712 6.997 1.00 82.25 369 ASP A CA 1
ATOM 2915 C C . ASP A 1 369 ? -5.438 13.188 8.433 1.00 82.25 369 ASP A C 1
ATOM 2917 O O . ASP A 1 369 ? -5.452 13.947 9.410 1.00 82.25 369 ASP A O 1
ATOM 2921 N N . LEU A 1 370 ? -5.463 11.858 8.587 1.00 86.06 370 LEU A N 1
ATOM 2922 C CA . LEU A 1 370 ? -5.695 11.188 9.866 1.00 86.06 370 LEU A CA 1
ATOM 2923 C C . LEU A 1 370 ? -4.700 10.038 10.105 1.00 86.06 370 LEU A C 1
ATOM 2925 O O . LEU A 1 370 ? -4.508 9.151 9.272 1.00 86.06 370 LEU A O 1
ATOM 2929 N N . LEU A 1 371 ? -4.074 10.037 11.283 1.00 90.62 371 LEU A N 1
ATOM 2930 C CA . LEU A 1 371 ? -3.284 8.916 11.786 1.00 90.62 371 LEU A CA 1
ATOM 2931 C C . LEU A 1 371 ? -4.211 7.930 12.501 1.00 90.62 371 LEU A C 1
ATOM 2933 O O . LEU A 1 371 ? -4.831 8.281 13.506 1.00 90.62 371 LEU A O 1
ATOM 2937 N N . VAL A 1 372 ? -4.226 6.681 12.043 1.00 90.75 372 VAL A N 1
ATOM 2938 C CA . VAL A 1 372 ? -4.937 5.570 12.682 1.00 90.75 372 VAL A CA 1
ATOM 2939 C C . VAL A 1 372 ? -3.931 4.705 13.435 1.00 90.75 372 VAL A C 1
ATOM 2941 O O . VAL A 1 372 ? -3.256 3.854 12.856 1.00 90.75 372 VAL A O 1
ATOM 2944 N N . ALA A 1 373 ? -3.795 4.940 14.742 1.00 91.81 373 ALA A N 1
ATOM 2945 C CA . ALA A 1 373 ? -2.856 4.207 15.586 1.00 91.81 373 ALA A CA 1
ATOM 2946 C C . ALA A 1 373 ? -3.571 3.127 16.414 1.00 91.81 373 ALA A C 1
ATOM 2948 O O . ALA A 1 373 ? -4.309 3.414 17.355 1.00 91.81 373 ALA A O 1
ATOM 2949 N N . CYS A 1 374 ? -3.332 1.869 16.065 1.00 90.56 374 CYS A N 1
ATOM 2950 C CA . CYS A 1 374 ? -3.995 0.697 16.618 1.00 90.56 374 CYS A CA 1
ATOM 2951 C C . CYS A 1 374 ? -3.217 0.091 17.789 1.00 90.56 374 CYS A C 1
ATOM 2953 O O . CYS A 1 374 ? -2.006 -0.132 17.709 1.00 90.56 374 CYS A O 1
ATOM 2955 N N . VAL A 1 375 ? -3.939 -0.219 18.863 1.00 89.94 375 VAL A N 1
ATOM 2956 C CA . VAL A 1 375 ? -3.428 -0.831 20.092 1.00 89.94 375 VAL A CA 1
ATOM 2957 C C . VAL A 1 375 ? -3.826 -2.300 20.118 1.00 89.94 375 VAL A C 1
ATOM 2959 O O . VAL A 1 375 ? -5.015 -2.628 20.077 1.00 89.94 375 VAL A O 1
ATOM 2962 N N . LEU A 1 376 ? -2.831 -3.182 20.202 1.00 87.25 376 LEU A N 1
ATOM 2963 C CA . LEU A 1 376 ? -3.012 -4.626 20.077 1.00 87.25 376 LEU A CA 1
ATOM 2964 C C . LEU A 1 376 ? -2.615 -5.376 21.347 1.00 87.25 376 LEU A C 1
ATOM 2966 O O . LEU A 1 376 ? -1.568 -5.108 21.941 1.00 87.25 376 LEU A O 1
ATOM 2970 N N . LEU A 1 377 ? -3.404 -6.396 21.682 1.00 83.62 377 LEU A N 1
ATOM 2971 C CA . LEU A 1 377 ? -3.063 -7.430 22.659 1.00 83.62 377 LEU A CA 1
ATOM 2972 C C . LEU A 1 377 ? -3.223 -8.789 21.980 1.00 83.62 377 LEU A C 1
ATOM 2974 O O . LEU A 1 377 ? -4.292 -9.077 21.448 1.00 83.62 377 LEU A O 1
ATOM 2978 N N . GLU A 1 378 ? -2.145 -9.578 21.933 1.00 77.44 378 GLU A N 1
ATOM 2979 C CA . GLU A 1 378 ? -2.127 -10.903 21.283 1.00 77.44 378 GLU A CA 1
ATOM 2980 C C . GLU A 1 378 ? -2.691 -10.896 19.842 1.00 77.44 378 GLU A C 1
ATOM 2982 O O . GLU A 1 378 ? -3.387 -11.808 19.407 1.00 77.44 378 GLU A O 1
ATOM 2987 N N . GLY A 1 379 ? -2.435 -9.817 19.091 1.00 71.38 379 GLY A N 1
ATOM 2988 C CA . GLY A 1 379 ? -2.912 -9.650 17.709 1.00 71.38 379 GLY A CA 1
ATOM 2989 C C . GLY A 1 379 ? -4.374 -9.202 17.566 1.00 71.38 379 GLY A C 1
ATOM 2990 O O . GLY A 1 379 ? -4.809 -8.908 16.453 1.00 71.38 379 GLY A O 1
ATOM 2991 N N . ARG A 1 380 ? -5.125 -9.083 18.668 1.00 78.88 380 ARG A N 1
ATOM 2992 C CA . ARG A 1 380 ? -6.492 -8.542 18.676 1.00 78.88 380 ARG A CA 1
ATOM 2993 C C . ARG A 1 380 ? -6.494 -7.037 18.905 1.00 78.88 380 ARG A C 1
ATOM 2995 O O . ARG A 1 380 ? -5.789 -6.540 19.788 1.00 78.88 380 ARG A O 1
ATOM 3002 N N . LEU A 1 381 ? -7.325 -6.328 18.144 1.00 83.81 381 LEU A N 1
ATOM 3003 C CA . LEU A 1 381 ? -7.536 -4.893 18.289 1.00 83.81 381 LEU A CA 1
ATOM 3004 C C . LEU A 1 381 ? -8.262 -4.583 19.603 1.00 83.81 381 LEU A C 1
ATOM 3006 O O . LEU A 1 381 ? -9.408 -4.971 19.794 1.00 83.81 381 LEU A O 1
ATOM 3010 N N . GLN A 1 382 ? -7.572 -3.905 20.520 1.00 86.56 382 GLN A N 1
ATOM 3011 C CA . GLN A 1 382 ? -8.127 -3.490 21.815 1.00 86.56 382 GLN A CA 1
ATOM 3012 C C . GLN A 1 382 ? -8.623 -2.044 21.773 1.00 86.56 382 GLN A C 1
ATOM 3014 O O . GLN A 1 382 ? -9.555 -1.685 22.484 1.00 86.56 382 GLN A O 1
ATOM 3019 N N . GLY A 1 383 ? -8.005 -1.199 20.952 1.00 87.62 383 GLY A N 1
ATOM 3020 C CA . GLY A 1 383 ? -8.418 0.187 20.785 1.00 87.62 383 GLY A CA 1
ATOM 3021 C C . GLY A 1 383 ? -7.709 0.868 19.626 1.00 87.62 383 GLY A C 1
ATOM 3022 O O . GLY A 1 383 ? -6.705 0.367 19.114 1.00 87.62 383 GLY A O 1
ATOM 3023 N N . VAL A 1 384 ? -8.242 2.012 19.211 1.00 89.25 384 VAL A N 1
ATOM 3024 C CA . VAL A 1 384 ? -7.749 2.784 18.064 1.00 89.25 384 VAL A CA 1
ATOM 3025 C C . VAL A 1 384 ? -7.675 4.255 18.441 1.00 89.25 384 VAL A C 1
ATOM 3027 O O . VAL A 1 384 ? -8.612 4.795 19.016 1.00 89.25 384 VAL A O 1
ATOM 3030 N N . PHE A 1 385 ? -6.574 4.914 18.097 1.00 89.94 385 PHE A N 1
ATOM 3031 C CA . PHE A 1 385 ? -6.476 6.367 18.120 1.00 89.94 385 PHE A CA 1
ATOM 3032 C C . PHE A 1 385 ? -6.670 6.915 16.705 1.00 89.94 385 PHE A C 1
ATOM 3034 O O . PHE A 1 385 ? -5.925 6.535 15.803 1.00 89.94 385 PHE A O 1
ATOM 3041 N N . LEU A 1 386 ? -7.640 7.808 16.527 1.00 88.69 386 LEU A N 1
ATOM 3042 C CA . LEU A 1 386 ? -7.930 8.520 15.281 1.00 88.69 386 LEU A CA 1
ATOM 3043 C C . LEU A 1 386 ? -7.461 9.971 15.422 1.00 88.69 386 LEU A C 1
ATOM 3045 O O . LEU A 1 386 ? -8.228 10.830 15.845 1.00 88.69 386 LEU A O 1
ATOM 3049 N N . ILE A 1 387 ? -6.184 10.238 15.139 1.00 89.31 387 ILE A N 1
ATOM 3050 C CA . ILE A 1 387 ? -5.543 11.525 15.450 1.00 89.31 387 ILE A CA 1
ATOM 3051 C C . ILE A 1 387 ? -5.360 12.354 14.171 1.00 89.31 387 ILE A C 1
ATOM 3053 O O . ILE A 1 387 ? -4.596 11.935 13.298 1.00 89.31 387 ILE A O 1
ATOM 3057 N N . PRO A 1 388 ? -5.976 13.544 14.055 1.00 87.56 388 PRO A N 1
ATOM 3058 C CA . PRO A 1 388 ? -5.761 14.431 12.913 1.00 87.56 388 PRO A CA 1
ATOM 3059 C C . PRO A 1 388 ? -4.309 14.889 12.808 1.00 87.56 388 PRO A C 1
ATOM 3061 O O . PRO A 1 388 ? -3.652 15.149 13.822 1.00 87.56 388 PRO A O 1
ATOM 3064 N N . ILE A 1 389 ? -3.808 15.077 11.586 1.00 84.56 389 ILE A N 1
ATOM 3065 C CA . ILE A 1 389 ? -2.440 15.575 11.399 1.00 84.56 389 ILE A CA 1
ATOM 3066 C C . ILE A 1 389 ? -2.243 16.973 12.000 1.00 84.56 389 ILE A C 1
ATOM 3068 O O . ILE A 1 389 ? -1.164 17.283 12.504 1.00 84.56 389 ILE A O 1
ATOM 3072 N N . SER A 1 390 ? -3.296 17.794 12.030 1.00 83.12 390 SER A N 1
ATOM 3073 C CA . SER A 1 390 ? -3.296 19.113 12.669 1.00 83.12 390 SER A CA 1
ATOM 3074 C C . SER A 1 390 ? -2.972 19.038 14.165 1.00 83.12 390 SER A C 1
ATOM 3076 O O . SER A 1 390 ? -2.170 19.834 14.653 1.00 83.12 390 SER A O 1
ATOM 3078 N N . GLU A 1 391 ? -3.499 18.037 14.872 1.00 88.38 391 GLU A N 1
ATOM 3079 C CA . GLU A 1 391 ? -3.189 17.780 16.281 1.00 88.38 391 GLU A CA 1
ATOM 3080 C C . GLU A 1 391 ? -1.723 17.353 16.448 1.00 88.38 391 GLU A C 1
ATOM 3082 O O . GLU A 1 391 ? -1.015 17.839 17.332 1.00 88.38 391 GLU A O 1
ATOM 3087 N N . LEU A 1 392 ? -1.215 16.493 15.555 1.00 88.00 392 LEU A N 1
ATOM 3088 C CA . LEU A 1 392 ? 0.191 16.067 15.569 1.00 88.00 392 LEU A CA 1
ATOM 3089 C C . LEU A 1 392 ? 1.159 17.222 15.272 1.00 88.00 392 LEU A C 1
ATOM 3091 O O . LEU A 1 392 ? 2.275 17.234 15.795 1.00 88.00 392 LEU A O 1
ATOM 3095 N N . VAL A 1 393 ? 0.757 18.191 14.448 1.00 84.12 393 VAL A N 1
ATOM 3096 C CA . VAL A 1 393 ? 1.525 19.418 14.191 1.00 84.12 393 VAL A CA 1
ATOM 3097 C C . VAL A 1 393 ? 1.541 20.301 15.437 1.00 84.12 393 VAL A C 1
ATOM 3099 O O . VAL A 1 393 ? 2.622 20.664 15.900 1.00 84.12 393 VAL A O 1
ATOM 3102 N N . GLN A 1 394 ? 0.377 20.583 16.032 1.00 84.88 394 GLN A N 1
ATOM 3103 C CA . GLN A 1 394 ? 0.265 21.423 17.236 1.00 84.88 394 GLN A CA 1
ATOM 3104 C C . GLN A 1 394 ? 1.058 20.858 18.420 1.00 84.88 394 GLN A C 1
ATOM 3106 O O . GLN A 1 394 ? 1.711 21.591 19.160 1.00 84.88 394 GLN A O 1
ATOM 3111 N N . THR A 1 395 ? 1.057 19.535 18.571 1.00 85.38 395 THR A N 1
ATOM 3112 C CA . THR A 1 395 ? 1.776 18.831 19.642 1.00 85.38 395 THR A CA 1
ATOM 3113 C C . THR A 1 395 ? 3.257 18.566 19.316 1.00 85.38 395 THR A C 1
ATOM 3115 O O . THR A 1 395 ? 3.990 18.008 20.140 1.00 85.38 395 THR A O 1
ATOM 3118 N N . GLY A 1 396 ? 3.735 18.985 18.136 1.00 83.44 396 GLY A N 1
ATOM 3119 C CA . GLY A 1 396 ? 5.141 18.905 17.726 1.00 83.44 396 GLY A CA 1
ATOM 3120 C C . GLY A 1 396 ? 5.628 17.492 17.380 1.00 83.44 396 GLY A C 1
ATOM 3121 O O . GLY A 1 396 ? 6.823 17.193 17.511 1.00 83.44 396 GLY A O 1
ATOM 3122 N N . PHE A 1 397 ? 4.720 16.599 16.979 1.00 82.94 397 PHE A N 1
ATOM 3123 C CA . PHE A 1 397 ? 5.027 15.249 16.498 1.00 82.94 397 PHE A CA 1
ATOM 3124 C C . PHE A 1 397 ? 5.318 15.189 14.993 1.00 82.94 397 PHE A C 1
ATOM 3126 O O . PHE A 1 397 ? 6.051 14.298 14.561 1.00 82.94 397 PHE A O 1
ATOM 3133 N N . VAL A 1 398 ? 4.838 16.171 14.228 1.00 78.50 398 VAL A N 1
ATOM 3134 C CA . VAL A 1 398 ? 5.246 16.449 12.842 1.00 78.50 398 VAL A CA 1
ATOM 3135 C C . VAL A 1 398 ? 6.338 17.525 12.889 1.00 78.50 398 VAL A C 1
ATOM 3137 O O . VAL A 1 398 ? 6.082 18.653 13.294 1.00 78.50 398 VAL A O 1
ATOM 3140 N N . ALA A 1 399 ? 7.586 17.161 12.582 1.00 65.50 399 ALA A N 1
ATOM 3141 C CA . ALA A 1 399 ? 8.760 18.035 12.722 1.00 65.50 399 ALA A CA 1
ATOM 3142 C C . ALA A 1 399 ? 9.892 17.605 11.770 1.00 65.50 399 ALA A C 1
ATOM 3144 O O . ALA A 1 399 ? 9.792 16.571 11.128 1.00 65.50 399 ALA A O 1
ATOM 3145 N N . ASN A 1 400 ? 11.027 18.311 11.748 1.00 64.56 400 ASN A N 1
ATOM 3146 C CA . ASN A 1 400 ? 12.150 18.034 10.827 1.00 64.56 400 ASN A CA 1
ATOM 3147 C C . ASN A 1 400 ? 12.836 16.659 10.999 1.00 64.56 400 ASN A C 1
ATOM 3149 O O . ASN A 1 400 ? 13.697 16.299 10.199 1.00 64.56 400 ASN A O 1
ATOM 3153 N N . ARG A 1 401 ? 12.496 15.882 12.038 1.00 75.19 401 ARG A N 1
ATOM 3154 C CA . ARG A 1 401 ? 13.100 14.568 12.320 1.00 75.19 401 ARG A CA 1
ATOM 3155 C C . ARG A 1 401 ? 12.048 13.516 12.681 1.00 75.19 401 ARG A C 1
ATOM 3157 O O . ARG A 1 401 ? 11.052 13.883 13.304 1.00 75.19 401 ARG A O 1
ATOM 3164 N N . PRO A 1 402 ? 12.272 12.228 12.348 1.0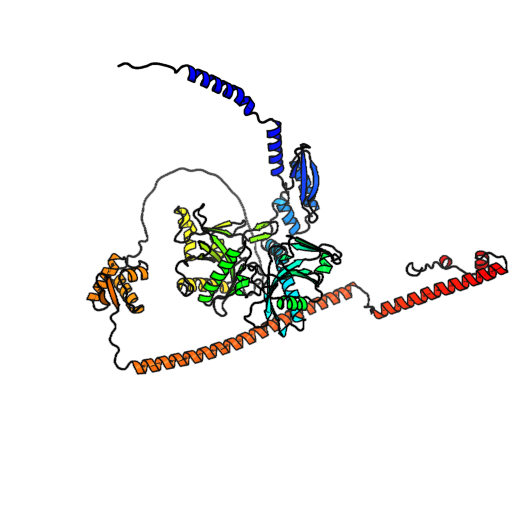0 79.44 402 PRO A N 1
ATOM 3165 C CA . PRO A 1 402 ? 11.417 11.124 12.778 1.00 79.44 402 PRO A CA 1
ATOM 3166 C C . PRO A 1 402 ? 11.168 11.151 14.286 1.00 79.44 402 PRO A C 1
ATOM 3168 O O . PRO A 1 402 ? 12.103 11.351 15.068 1.00 79.44 402 PRO A O 1
ATOM 3171 N N . ARG A 1 403 ? 9.922 10.923 14.706 1.00 86.06 403 ARG A N 1
ATOM 3172 C CA . ARG A 1 403 ? 9.557 10.877 16.128 1.00 86.06 403 ARG A CA 1
ATOM 3173 C C . ARG A 1 403 ? 8.858 9.572 16.475 1.00 86.06 403 ARG A C 1
ATOM 3175 O O . ARG A 1 403 ? 8.339 8.873 15.613 1.00 86.06 403 ARG A O 1
ATOM 3182 N N . LYS A 1 404 ? 8.857 9.241 17.762 1.00 88.50 404 LYS A N 1
ATOM 3183 C CA . LYS A 1 404 ? 8.035 8.169 18.325 1.00 88.50 404 LYS A CA 1
ATOM 3184 C C . LYS A 1 404 ? 6.900 8.801 19.112 1.00 88.50 404 LYS A C 1
ATOM 3186 O O . LYS A 1 404 ? 7.153 9.701 19.912 1.00 88.50 404 LYS A O 1
ATOM 3191 N N . LEU A 1 405 ? 5.682 8.328 18.888 1.00 90.50 405 LEU A N 1
ATOM 3192 C CA . LEU A 1 405 ? 4.515 8.701 19.673 1.00 90.50 405 LEU A CA 1
ATOM 3193 C C . LEU A 1 405 ? 4.203 7.562 20.638 1.00 90.50 405 LEU A C 1
ATOM 3195 O O . LEU A 1 405 ? 3.975 6.428 20.219 1.00 90.50 405 LEU A O 1
ATOM 3199 N N . THR A 1 406 ? 4.219 7.867 21.931 1.00 90.62 406 THR A N 1
ATOM 3200 C CA . THR A 1 406 ? 3.753 6.944 22.966 1.00 90.62 406 THR A CA 1
ATOM 3201 C C . THR A 1 406 ? 2.248 7.099 23.113 1.00 90.62 406 THR A C 1
ATOM 3203 O O . THR A 1 406 ? 1.764 8.221 23.244 1.00 90.62 406 THR A O 1
ATOM 3206 N N . LEU A 1 407 ? 1.531 5.984 23.073 1.00 92.25 407 LEU A N 1
ATOM 3207 C CA . LEU A 1 407 ? 0.080 5.928 23.164 1.00 92.25 407 LEU A CA 1
ATOM 3208 C C . LEU A 1 407 ? -0.319 5.494 24.575 1.00 92.25 407 LEU A C 1
ATOM 3210 O O . LEU A 1 407 ? 0.194 4.496 25.092 1.00 92.25 407 LEU A O 1
ATOM 3214 N N . TYR A 1 408 ? -1.241 6.237 25.178 1.00 90.00 408 TYR A N 1
ATOM 3215 C CA . TYR A 1 408 ? -1.733 5.987 26.530 1.00 90.00 408 TYR A CA 1
ATOM 3216 C C . TYR A 1 408 ? -3.239 5.713 26.511 1.00 90.00 408 TYR A C 1
ATOM 3218 O O . TYR A 1 408 ? -4.035 6.630 26.711 1.00 90.00 408 TYR A O 1
ATOM 3226 N N . PRO A 1 409 ? -3.665 4.463 26.254 1.00 89.12 409 PRO A N 1
ATOM 3227 C CA . PRO A 1 409 ? -5.074 4.118 26.380 1.00 89.12 409 PRO A CA 1
ATOM 3228 C C . PRO A 1 409 ? -5.516 4.225 27.856 1.00 89.12 409 PRO A C 1
ATOM 3230 O O . PRO A 1 409 ? -4.674 4.107 28.752 1.00 89.12 409 PRO A O 1
ATOM 3233 N N . PRO A 1 410 ? -6.819 4.412 28.149 1.00 86.62 410 PRO A N 1
ATOM 3234 C CA . PRO A 1 410 ? -7.331 4.657 29.504 1.00 86.62 410 PRO A CA 1
ATOM 3235 C C . PRO A 1 410 ? -6.913 3.616 30.552 1.00 86.62 410 PRO A C 1
ATOM 3237 O O . PRO A 1 410 ? -6.714 3.947 31.716 1.00 86.62 410 PRO A O 1
ATOM 3240 N N . TRP A 1 411 ? -6.735 2.360 30.140 1.00 86.06 411 TRP A N 1
ATOM 3241 C CA . TRP A 1 411 ? -6.305 1.259 31.009 1.00 86.06 411 TRP A CA 1
ATOM 3242 C C . TRP A 1 411 ? -4.788 1.172 31.226 1.00 86.06 411 TRP A C 1
ATOM 3244 O O . TRP A 1 411 ? -4.330 0.336 31.998 1.00 86.06 411 TRP A O 1
ATOM 3254 N N . SER A 1 412 ? -3.997 2.002 30.546 1.00 86.31 412 SER A N 1
ATOM 3255 C CA . SER A 1 412 ? -2.540 2.056 30.684 1.00 86.31 412 SER A CA 1
ATOM 3256 C C . SER A 1 412 ? -2.054 3.510 30.778 1.00 86.31 412 SER A C 1
ATOM 3258 O O . SER A 1 412 ? -1.304 3.966 29.907 1.00 86.31 412 SER A O 1
ATOM 3260 N N . PRO A 1 413 ? -2.465 4.266 31.813 1.00 84.12 413 PRO A N 1
ATOM 3261 C CA . PRO A 1 413 ? -2.105 5.671 31.945 1.00 84.12 413 PRO A CA 1
ATOM 3262 C C . PRO A 1 413 ? -0.617 5.860 32.307 1.00 84.12 413 PRO A C 1
ATOM 3264 O O . PRO A 1 413 ? 0.003 4.986 32.922 1.00 84.12 413 PRO A O 1
ATOM 3267 N N . PRO A 1 414 ? -0.025 7.029 32.001 1.00 84.25 414 PRO A N 1
ATOM 3268 C CA . PRO A 1 414 ? 1.330 7.358 32.428 1.00 84.25 414 PRO A CA 1
ATOM 3269 C C . PRO A 1 414 ? 1.474 7.342 33.954 1.00 84.25 414 PRO A C 1
ATOM 3271 O O . PRO A 1 414 ? 0.593 7.813 34.671 1.00 84.25 414 PRO A O 1
ATOM 3274 N N . LYS A 1 415 ? 2.630 6.901 34.465 1.00 82.69 415 LYS A N 1
ATOM 3275 C CA . LYS A 1 415 ? 2.915 6.926 35.913 1.00 82.69 415 LYS A CA 1
ATOM 3276 C C . LYS A 1 415 ? 3.073 8.352 36.462 1.00 82.69 415 LYS A C 1
ATOM 3278 O O . LYS A 1 415 ? 2.606 8.642 37.557 1.00 82.69 415 LYS A O 1
ATOM 3283 N N . MET A 1 416 ? 3.707 9.251 35.704 1.00 83.00 416 MET A N 1
ATOM 3284 C CA . MET A 1 416 ? 3.976 10.632 36.133 1.00 83.00 416 MET A CA 1
ATOM 3285 C C . MET A 1 416 ? 2.856 11.598 35.735 1.00 83.00 416 MET A C 1
ATOM 3287 O O . MET A 1 416 ? 2.442 11.624 34.575 1.00 83.00 416 MET A O 1
ATOM 3291 N N . ASN A 1 417 ? 2.442 12.476 36.654 1.00 82.38 417 ASN A N 1
ATOM 3292 C CA . ASN A 1 417 ? 1.377 13.459 36.408 1.00 82.38 417 ASN A CA 1
ATOM 3293 C C . ASN A 1 417 ? 1.714 14.474 35.302 1.00 82.38 417 ASN A C 1
ATOM 3295 O O . ASN A 1 417 ? 0.840 14.810 34.509 1.00 82.38 417 ASN A O 1
ATOM 3299 N N . SER A 1 418 ? 2.976 14.895 35.176 1.00 79.81 418 SER A N 1
ATOM 3300 C CA . SER A 1 418 ? 3.420 15.768 34.075 1.00 79.81 418 SER A CA 1
ATOM 3301 C C . SER A 1 418 ? 3.211 15.121 32.702 1.00 79.81 418 SER A C 1
ATOM 3303 O O . SER A 1 418 ? 2.839 15.778 31.734 1.00 79.81 418 SER A O 1
ATOM 3305 N N . THR A 1 419 ? 3.404 13.802 32.619 1.00 82.88 419 THR A N 1
ATOM 3306 C CA . THR A 1 419 ? 3.177 13.030 31.392 1.00 82.88 419 THR A CA 1
ATOM 3307 C C . THR A 1 419 ? 1.684 12.829 31.137 1.00 82.88 419 THR A C 1
ATOM 3309 O O . THR A 1 419 ? 1.262 12.937 29.991 1.00 82.88 419 THR A O 1
ATOM 3312 N N . LYS A 1 420 ? 0.873 12.621 32.187 1.00 84.62 420 LYS A N 1
ATOM 3313 C CA . LYS A 1 420 ? -0.598 12.592 32.072 1.00 84.62 420 LYS A CA 1
ATOM 3314 C C . LYS A 1 420 ? -1.140 13.891 31.482 1.00 84.62 420 LYS A C 1
ATOM 3316 O O . LYS A 1 420 ? -1.879 13.837 30.511 1.00 84.62 420 LYS A O 1
ATOM 3321 N N . GLN A 1 421 ? -0.721 15.044 32.006 1.00 84.56 421 GLN A N 1
ATOM 3322 C CA . GLN A 1 421 ? -1.139 16.349 31.482 1.00 84.56 421 GLN A CA 1
ATOM 3323 C C . GLN A 1 421 ? -0.693 16.548 30.029 1.00 84.56 421 GLN A C 1
ATOM 3325 O O . GLN A 1 421 ? -1.494 16.944 29.189 1.00 84.56 421 GLN A O 1
ATOM 3330 N N . LYS A 1 422 ? 0.560 16.197 29.707 1.00 84.75 422 LYS A N 1
ATOM 3331 C CA . LYS A 1 422 ? 1.106 16.319 28.348 1.00 84.75 422 LYS A CA 1
ATOM 3332 C C . LYS A 1 422 ? 0.333 15.511 27.298 1.00 84.75 422 LYS A C 1
ATOM 3334 O O . LYS A 1 422 ? 0.248 15.948 26.155 1.00 84.75 422 LYS A O 1
ATOM 3339 N N . TYR A 1 423 ? -0.175 14.331 27.654 1.00 86.25 423 TYR A N 1
ATOM 3340 C CA . TYR A 1 423 ? -0.839 13.414 26.719 1.00 86.25 423 TYR A CA 1
ATOM 3341 C C . TYR A 1 423 ? -2.353 13.297 26.928 1.00 86.25 423 TYR A C 1
ATOM 3343 O O . TYR A 1 423 ? -2.984 12.479 26.266 1.00 86.25 423 TYR A O 1
ATOM 3351 N N . ALA A 1 424 ? -2.950 14.130 27.787 1.00 85.62 424 ALA A N 1
ATOM 3352 C CA . ALA A 1 424 ? -4.388 14.111 28.064 1.00 85.62 424 ALA A CA 1
ATOM 3353 C C . ALA A 1 424 ? -5.238 14.270 26.790 1.00 85.62 424 ALA A C 1
ATOM 3355 O O . ALA A 1 424 ? -6.291 13.649 26.666 1.00 85.62 424 ALA A O 1
ATOM 3356 N N . TRP A 1 425 ? -4.736 15.034 25.814 1.00 87.75 425 TRP A N 1
ATOM 3357 C CA . TRP A 1 425 ? -5.374 15.248 24.515 1.00 87.75 425 TRP A CA 1
ATOM 3358 C C . TRP A 1 425 ? -5.615 13.948 23.728 1.00 87.75 425 TRP A C 1
ATOM 3360 O O . TRP A 1 425 ? -6.565 13.886 22.953 1.00 87.75 425 TRP A O 1
ATOM 3370 N N . GLN A 1 426 ? -4.815 12.892 23.941 1.00 89.88 426 GLN A N 1
ATOM 3371 C CA . GLN A 1 426 ? -4.963 11.622 23.216 1.00 89.88 426 GLN A CA 1
ATOM 3372 C C . GLN A 1 426 ? -6.315 10.954 23.480 1.00 89.88 426 GLN A C 1
ATOM 3374 O O . GLN A 1 426 ? -6.859 10.309 22.588 1.00 89.88 426 GLN A O 1
ATOM 3379 N N . HIS A 1 427 ? -6.878 11.124 24.681 1.00 84.88 427 HIS A N 1
ATOM 3380 C CA . HIS A 1 427 ? -8.162 10.524 25.046 1.00 84.88 427 HIS A CA 1
ATOM 3381 C C . HIS A 1 427 ? -9.332 11.088 24.235 1.00 84.88 427 HIS A C 1
ATOM 3383 O O . HIS A 1 427 ? -10.315 10.384 24.029 1.00 84.88 427 HIS A O 1
ATOM 3389 N N . ASN A 1 428 ? -9.208 12.311 23.706 1.00 83.75 428 ASN A N 1
ATOM 3390 C CA . ASN A 1 428 ? -10.219 12.891 22.818 1.00 83.75 428 ASN A CA 1
ATOM 3391 C C . ASN A 1 428 ? -10.339 12.136 21.489 1.00 83.75 428 ASN A C 1
ATOM 3393 O O . ASN A 1 428 ? -11.382 12.199 20.841 1.00 83.75 428 ASN A O 1
ATOM 3397 N N . TRP A 1 429 ? -9.272 11.437 21.107 1.00 86.69 429 TRP A N 1
ATOM 3398 C CA . TRP A 1 429 ? -9.110 10.750 19.831 1.00 86.69 429 TRP A CA 1
ATOM 3399 C C . TRP A 1 429 ? -9.109 9.228 19.981 1.00 86.69 429 TRP A C 1
ATOM 3401 O O . TRP A 1 429 ? -8.747 8.526 19.042 1.00 86.69 429 TRP A O 1
ATOM 3411 N N . PHE A 1 430 ? -9.458 8.708 21.160 1.00 86.75 430 PHE A N 1
ATOM 3412 C CA . PHE A 1 430 ? -9.333 7.292 21.480 1.00 86.75 430 PHE A CA 1
ATOM 3413 C C . PHE A 1 430 ? -10.671 6.548 21.433 1.00 86.75 430 PHE A C 1
ATOM 3415 O O . PHE A 1 430 ? -11.666 6.988 22.004 1.00 86.75 430 PHE A O 1
ATOM 3422 N N . LEU A 1 431 ? -10.651 5.371 20.812 1.00 83.00 431 LEU A N 1
ATOM 3423 C CA . LEU A 1 431 ? -11.737 4.403 20.747 1.00 83.00 431 LEU A CA 1
ATOM 3424 C C . LEU A 1 431 ? -11.374 3.157 21.555 1.00 83.00 431 LEU A C 1
ATOM 3426 O O . LEU A 1 431 ? -10.432 2.442 21.203 1.00 83.00 431 LEU A O 1
ATOM 3430 N N . ASP A 1 432 ? -12.144 2.875 22.608 1.00 84.06 432 ASP A N 1
ATOM 3431 C CA . ASP A 1 432 ? -12.063 1.606 23.336 1.00 84.06 432 ASP A CA 1
ATOM 3432 C C . ASP A 1 432 ? -12.855 0.535 22.577 1.00 84.06 432 ASP A C 1
ATOM 3434 O O . ASP A 1 432 ? -14.069 0.645 22.417 1.00 84.06 432 ASP A O 1
ATOM 3438 N N . LEU A 1 433 ? -12.160 -0.492 22.091 1.00 81.88 433 LEU A N 1
ATOM 3439 C CA . LEU A 1 433 ? -12.741 -1.576 21.298 1.00 81.88 433 LEU A CA 1
ATOM 3440 C C . LEU A 1 433 ? -12.732 -2.913 22.048 1.00 81.88 433 LEU A C 1
ATOM 3442 O O . LEU A 1 433 ? -13.103 -3.937 21.482 1.00 81.88 433 LEU A O 1
ATOM 3446 N N . ARG A 1 434 ? -12.362 -2.938 23.335 1.00 82.00 434 ARG A N 1
ATOM 3447 C CA . ARG A 1 434 ? -12.272 -4.184 24.123 1.00 82.00 434 ARG A CA 1
ATOM 3448 C C . ARG A 1 434 ? -13.626 -4.878 24.294 1.00 82.00 434 ARG A C 1
ATOM 3450 O O . ARG A 1 434 ? -13.699 -6.103 24.413 1.00 82.00 434 ARG A O 1
ATOM 3457 N N . THR A 1 435 ? -14.700 -4.093 24.295 1.00 71.88 435 THR A N 1
ATOM 3458 C CA . THR A 1 435 ? -16.092 -4.558 24.375 1.00 71.88 435 THR A CA 1
ATOM 3459 C C . THR A 1 435 ? -16.727 -4.783 23.003 1.00 71.88 435 THR A C 1
ATOM 3461 O O . THR A 1 435 ? -17.802 -5.376 22.920 1.00 71.88 435 THR A O 1
ATOM 3464 N N . TRP A 1 436 ? -16.071 -4.364 21.918 1.00 69.50 436 TRP A N 1
ATOM 3465 C CA . TRP A 1 436 ? -16.615 -4.477 20.572 1.00 69.50 436 TRP A CA 1
ATOM 3466 C C . TRP A 1 436 ? -16.539 -5.927 20.070 1.00 69.50 436 TRP A C 1
ATOM 3468 O O . TRP A 1 436 ? -15.509 -6.598 20.157 1.00 69.50 436 TRP A O 1
ATOM 3478 N N . ARG A 1 437 ? -17.670 -6.437 19.570 1.00 62.06 437 ARG A N 1
ATOM 3479 C CA . ARG A 1 437 ? -17.850 -7.821 19.086 1.00 62.06 437 ARG A CA 1
ATOM 3480 C C . ARG A 1 437 ? -18.316 -7.869 17.622 1.00 62.06 437 ARG A C 1
ATOM 3482 O O . ARG A 1 437 ? -18.962 -8.826 17.218 1.00 62.06 437 ARG A O 1
ATOM 3489 N N . GLY A 1 438 ? -18.025 -6.834 16.831 1.00 57.72 438 GLY A N 1
ATOM 3490 C CA . GLY A 1 438 ? -18.310 -6.817 15.389 1.00 57.72 438 GLY A CA 1
ATOM 3491 C C . GLY A 1 438 ? -19.738 -6.432 14.975 1.00 57.72 438 GLY A C 1
ATOM 3492 O O . GLY A 1 438 ? -19.973 -6.264 13.785 1.00 57.72 438 GLY A O 1
ATOM 3493 N N . SER A 1 439 ? -20.677 -6.257 15.914 1.00 50.84 439 SER A N 1
ATOM 3494 C CA . SER A 1 439 ? -22.094 -5.955 15.618 1.00 50.84 439 SER A CA 1
ATOM 3495 C C . SER A 1 439 ? -22.656 -4.694 16.293 1.00 50.84 439 SER A C 1
ATOM 3497 O O . SER A 1 439 ? -23.774 -4.291 15.989 1.00 50.84 439 SER A O 1
ATOM 3499 N N . GLY A 1 440 ? -21.901 -4.053 17.191 1.00 55.22 440 GLY A N 1
ATOM 3500 C CA . GLY A 1 440 ? -22.291 -2.779 17.801 1.00 55.22 440 GLY A CA 1
ATOM 3501 C C . GLY A 1 440 ? -21.841 -1.594 16.946 1.00 55.22 440 GLY A C 1
ATOM 3502 O O . GLY A 1 440 ? -20.685 -1.562 16.511 1.00 55.22 440 GLY A O 1
ATOM 3503 N N . GLY A 1 441 ? -22.739 -0.632 16.714 1.00 53.41 441 GLY A N 1
ATOM 3504 C CA . GLY A 1 441 ? -22.375 0.686 16.188 1.00 53.41 441 GLY A CA 1
ATOM 3505 C C . GLY A 1 441 ? -21.429 1.421 17.146 1.00 53.41 441 GLY A C 1
ATOM 3506 O O . GLY A 1 441 ? -21.394 1.123 18.343 1.00 53.41 441 GLY A O 1
ATOM 3507 N N . LEU A 1 442 ? -20.626 2.350 16.622 1.00 55.94 442 LEU A N 1
ATOM 3508 C CA . LEU A 1 442 ? -19.798 3.219 17.461 1.00 55.94 442 LEU A CA 1
ATOM 3509 C C . LEU A 1 442 ? -20.672 4.106 18.365 1.00 55.94 442 LEU A C 1
ATOM 3511 O O . LEU A 1 442 ? -21.807 4.403 17.999 1.00 55.94 442 LEU A O 1
ATOM 3515 N N . PRO A 1 443 ? -20.138 4.614 19.490 1.00 59.03 443 PRO A N 1
ATOM 3516 C CA . PRO A 1 443 ? -20.776 5.709 20.210 1.00 59.03 443 PRO A CA 1
ATOM 3517 C C . PRO A 1 443 ? -20.995 6.905 19.266 1.00 59.03 443 PRO A C 1
ATOM 3519 O O . PRO A 1 443 ? -20.033 7.397 18.666 1.00 59.03 443 PRO A O 1
ATOM 3522 N N . ASP A 1 444 ? -22.238 7.385 19.146 1.00 59.81 444 ASP A N 1
ATOM 3523 C CA . ASP A 1 444 ? -22.639 8.456 18.212 1.00 59.81 444 ASP A CA 1
ATOM 3524 C C . ASP A 1 444 ? -21.795 9.739 18.355 1.00 59.81 444 ASP A C 1
ATOM 3526 O O . ASP A 1 444 ? -21.557 10.465 17.389 1.00 59.81 444 ASP A O 1
ATOM 3530 N N . GLU A 1 445 ? -21.257 9.989 19.551 1.00 56.03 445 GLU A N 1
ATOM 3531 C CA . GLU A 1 445 ? -20.392 11.130 19.861 1.00 56.03 445 GLU A CA 1
ATOM 3532 C C . GLU A 1 445 ? -19.068 11.124 19.069 1.00 56.03 445 GLU A C 1
ATOM 3534 O O . GLU A 1 445 ? -18.591 12.177 18.631 1.00 56.03 445 GLU A O 1
ATOM 3539 N N . LEU A 1 446 ? -18.486 9.942 18.840 1.00 56.91 446 LEU A N 1
ATOM 3540 C CA . LEU A 1 446 ? -17.252 9.768 18.067 1.00 56.91 446 LEU A CA 1
ATOM 3541 C C . LEU A 1 446 ? -17.515 9.811 16.564 1.00 56.91 446 LEU A C 1
ATOM 3543 O O . LEU A 1 446 ? -16.753 10.460 15.846 1.00 56.91 446 LEU A O 1
ATOM 3547 N N . LYS A 1 447 ? -18.625 9.214 16.112 1.00 63.34 447 LYS A N 1
ATOM 3548 C CA . LYS A 1 447 ? -19.098 9.328 14.726 1.00 63.34 447 LYS A CA 1
ATOM 3549 C C . LYS A 1 447 ? -19.279 10.803 14.345 1.00 63.34 447 LYS A C 1
ATOM 3551 O O . LYS A 1 447 ? -18.622 11.283 13.424 1.00 63.34 447 LYS A O 1
ATOM 3556 N N . GLY A 1 448 ? -20.008 11.563 15.165 1.00 65.56 448 GLY A N 1
ATOM 3557 C CA . GLY A 1 448 ? -20.202 12.998 14.950 1.00 65.56 448 GLY A CA 1
ATOM 3558 C C . GLY A 1 448 ? -18.922 13.836 15.089 1.00 65.56 448 GLY A C 1
ATOM 3559 O O . GLY A 1 448 ? -18.819 14.925 14.530 1.00 65.56 448 GLY A O 1
ATOM 3560 N N . ARG A 1 449 ? -17.904 13.392 15.842 1.00 65.44 449 ARG A N 1
ATOM 3561 C CA . ARG A 1 449 ? -16.597 14.082 15.908 1.00 65.44 449 ARG A CA 1
ATOM 3562 C C . ARG A 1 449 ? -15.775 13.901 14.636 1.00 65.44 449 ARG A C 1
ATOM 3564 O O . ARG A 1 449 ? -15.212 14.885 14.163 1.00 65.44 449 ARG A O 1
ATOM 3571 N N . VAL A 1 450 ? -15.725 12.689 14.090 1.00 63.38 450 VAL A N 1
ATOM 3572 C CA . VAL A 1 450 ? -15.020 12.416 12.830 1.00 63.38 450 VAL A CA 1
ATOM 3573 C C . VAL A 1 450 ? -15.730 13.104 11.661 1.00 63.38 450 VAL A C 1
ATOM 3575 O O . VAL A 1 450 ? -15.065 13.769 10.876 1.00 63.38 450 VAL A O 1
ATOM 3578 N N . GLU A 1 451 ? -17.065 13.085 11.620 1.00 66.62 451 GLU A N 1
ATOM 3579 C CA . GLU A 1 451 ? -17.853 13.812 10.608 1.00 66.62 451 GLU A CA 1
ATOM 3580 C C . GLU A 1 451 ? -17.636 15.345 10.670 1.00 66.62 451 GLU A C 1
ATOM 3582 O O . GLU A 1 451 ? -17.578 16.033 9.650 1.00 66.62 451 GLU A O 1
ATOM 3587 N N . ARG A 1 452 ? -17.430 15.913 11.869 1.00 64.81 452 ARG A N 1
ATOM 3588 C CA . ARG A 1 452 ? -17.095 17.345 12.035 1.00 64.81 452 ARG A CA 1
ATOM 3589 C C . ARG A 1 452 ? -15.670 17.694 11.616 1.00 64.81 452 ARG A C 1
ATOM 3591 O O . ARG A 1 452 ? -15.425 18.825 11.197 1.00 64.81 452 ARG A O 1
ATOM 3598 N N . LEU A 1 453 ? -14.726 16.765 11.769 1.00 56.16 453 LEU A N 1
ATOM 3599 C CA . LEU A 1 453 ? -13.373 16.942 11.247 1.00 56.16 453 LEU A CA 1
ATOM 3600 C C . LEU A 1 453 ? -13.383 16.970 9.722 1.00 56.16 453 LEU A C 1
ATOM 3602 O O . LEU A 1 453 ? -12.745 17.844 9.144 1.00 56.16 453 LEU A O 1
ATOM 3606 N N . THR A 1 454 ? -14.172 16.093 9.097 1.00 55.38 454 THR A N 1
ATOM 3607 C CA . THR A 1 454 ? -14.303 16.044 7.638 1.00 55.38 454 THR A CA 1
ATOM 3608 C C . THR A 1 454 ? -14.991 17.282 7.059 1.00 55.38 454 THR A C 1
ATOM 3610 O O . THR A 1 454 ? -14.570 17.774 6.019 1.00 55.38 454 THR A O 1
ATOM 3613 N N . ALA A 1 455 ? -15.962 17.873 7.767 1.00 55.09 455 ALA A N 1
ATOM 3614 C CA . ALA A 1 455 ? -16.628 19.109 7.334 1.00 55.09 455 ALA A CA 1
ATOM 3615 C C . ALA A 1 455 ? -15.742 20.371 7.449 1.00 55.09 455 ALA A C 1
ATOM 3617 O O . ALA A 1 455 ? -15.919 21.341 6.714 1.00 55.09 455 ALA A O 1
ATOM 3618 N N . LYS A 1 456 ? -14.764 20.395 8.369 1.00 48.88 456 LYS A N 1
ATOM 3619 C CA . LYS A 1 456 ? -13.832 21.532 8.510 1.00 48.88 456 LYS A CA 1
ATOM 3620 C C . LYS A 1 456 ? -12.799 21.610 7.382 1.00 48.88 456 LYS A C 1
ATOM 3622 O O . LYS A 1 456 ? -12.292 22.703 7.127 1.00 48.88 456 LYS A O 1
ATOM 3627 N N . GLU A 1 457 ? -12.486 20.504 6.711 1.00 43.59 457 GLU A N 1
ATOM 3628 C CA . GLU A 1 457 ? -11.528 20.483 5.596 1.00 43.59 457 GLU A CA 1
ATOM 3629 C C . GLU A 1 457 ? -12.116 20.962 4.261 1.00 43.59 457 GLU A C 1
ATOM 3631 O O . GLU A 1 457 ? -11.382 21.573 3.485 1.00 43.59 457 GLU A O 1
ATOM 3636 N N . GLU A 1 458 ? -13.430 20.841 4.033 1.00 38.81 458 GLU A N 1
ATOM 3637 C CA . GLU A 1 458 ? -14.102 21.414 2.848 1.00 38.81 458 GLU A CA 1
ATOM 3638 C C . GLU A 1 458 ? -13.945 22.946 2.769 1.00 38.81 458 GLU A C 1
ATOM 3640 O O . GLU A 1 458 ? -13.788 23.508 1.687 1.00 38.81 458 GLU A O 1
ATOM 3645 N N . SER A 1 459 ? -13.857 23.629 3.918 1.00 35.03 459 SER A N 1
ATOM 3646 C CA . SER A 1 459 ? -13.650 25.086 3.998 1.00 35.03 459 SER A CA 1
ATOM 3647 C C . SER A 1 459 ? -12.246 25.584 3.603 1.00 35.03 459 SER A C 1
ATOM 3649 O O . SER A 1 459 ? -11.996 26.789 3.622 1.00 35.03 459 SER A O 1
ATOM 3651 N N . LYS A 1 460 ? -11.308 24.685 3.264 1.00 33.62 460 LYS A N 1
ATOM 3652 C CA . LYS A 1 460 ? -9.911 25.027 2.930 1.00 33.62 460 LYS A CA 1
ATOM 3653 C C . LYS A 1 460 ? -9.545 24.872 1.456 1.00 33.62 460 LYS A C 1
ATOM 3655 O O . LYS A 1 460 ? -8.367 25.020 1.137 1.00 33.62 460 LYS A O 1
ATOM 3660 N N . ILE A 1 461 ? -10.502 24.631 0.560 1.00 28.58 461 ILE A N 1
ATOM 3661 C CA . ILE A 1 461 ? -10.268 24.702 -0.890 1.00 28.58 461 ILE A CA 1
ATOM 3662 C C . ILE A 1 461 ? -10.206 26.190 -1.282 1.00 28.58 461 ILE A C 1
ATOM 3664 O O . ILE A 1 461 ? -11.244 26.848 -1.268 1.00 28.58 461 ILE A O 1
ATOM 3668 N N . PRO A 1 462 ? -9.039 26.774 -1.622 1.00 29.28 462 PRO A N 1
ATOM 3669 C CA . PRO A 1 462 ? -8.990 28.155 -2.066 1.00 29.28 462 PRO A CA 1
ATOM 3670 C C . PRO A 1 462 ? -9.329 28.184 -3.555 1.00 29.28 462 PRO A C 1
ATOM 3672 O O . PRO A 1 462 ? -8.534 27.777 -4.406 1.00 29.28 462 PRO A O 1
ATOM 3675 N N . GLU A 1 463 ? -10.514 28.693 -3.860 1.00 28.08 463 GLU A N 1
ATOM 3676 C CA . GLU A 1 463 ? -10.833 29.256 -5.161 1.00 28.08 463 GLU A CA 1
ATOM 3677 C C . GLU A 1 463 ? -9.906 30.468 -5.408 1.00 28.08 463 GLU A C 1
ATOM 3679 O O . GLU A 1 463 ? -9.796 31.356 -4.569 1.00 28.08 463 GLU A O 1
ATOM 3684 N N . LYS A 1 464 ? -9.185 30.451 -6.539 1.00 27.03 464 LYS A N 1
ATOM 3685 C CA . LYS A 1 464 ? -8.524 31.585 -7.224 1.00 27.03 464 LYS A CA 1
ATOM 3686 C C . LYS A 1 464 ? -7.724 32.601 -6.367 1.00 27.03 464 LYS A C 1
ATOM 3688 O O . LYS A 1 464 ? -8.264 33.514 -5.755 1.00 27.03 464 LYS A O 1
ATOM 3693 N N . ARG A 1 465 ? -6.388 32.558 -6.479 1.00 23.52 465 ARG A N 1
ATOM 3694 C CA . ARG A 1 465 ? -5.507 33.698 -6.137 1.00 23.52 465 ARG A CA 1
ATOM 3695 C C . ARG A 1 465 ? -5.603 34.805 -7.200 1.00 23.52 465 ARG A C 1
ATOM 3697 O O . ARG A 1 465 ? -5.443 34.480 -8.378 1.00 23.52 465 ARG A O 1
ATOM 3704 N N . PRO A 1 466 ? -5.682 36.090 -6.819 1.00 27.27 466 PRO A N 1
ATOM 3705 C CA . PRO A 1 466 ? -5.005 37.170 -7.524 1.00 27.27 466 PRO A CA 1
ATOM 3706 C C . PRO A 1 466 ? -3.571 37.346 -6.981 1.00 27.27 466 PRO A C 1
ATOM 3708 O O . PRO A 1 466 ? -3.276 37.005 -5.834 1.00 27.27 466 PRO A O 1
ATOM 3711 N N . ALA A 1 467 ? -2.672 37.810 -7.849 1.00 25.44 467 ALA A N 1
ATOM 3712 C CA . ALA A 1 467 ? -1.246 38.035 -7.595 1.00 25.44 467 ALA A CA 1
ATOM 3713 C C . ALA A 1 467 ? -0.982 39.282 -6.707 1.00 25.44 467 ALA A C 1
ATOM 3715 O O . ALA A 1 467 ? -1.906 40.067 -6.501 1.00 25.44 467 ALA A O 1
ATOM 3716 N N . PRO A 1 468 ? 0.241 39.447 -6.155 1.00 33.72 468 PRO A N 1
ATOM 3717 C CA . PRO A 1 468 ? 0.541 40.400 -5.086 1.00 33.72 468 PRO A CA 1
ATOM 3718 C C . PRO A 1 468 ? 1.137 41.721 -5.598 1.00 33.72 468 PRO A C 1
ATOM 3720 O O . PRO A 1 468 ? 1.935 41.702 -6.531 1.00 33.72 468 PRO A O 1
ATOM 3723 N N . GLU A 1 469 ? 0.849 42.824 -4.900 1.00 26.45 469 GLU A N 1
ATOM 3724 C CA . GLU A 1 469 ? 1.624 44.070 -4.974 1.00 26.45 469 GLU A CA 1
ATOM 3725 C C . GLU A 1 469 ? 1.928 44.620 -3.562 1.00 26.45 469 GLU A C 1
ATOM 3727 O O . GLU A 1 469 ? 1.033 44.848 -2.752 1.00 26.45 469 GLU A O 1
ATOM 3732 N N . ASP A 1 470 ? 3.238 44.764 -3.335 1.00 25.72 470 ASP A N 1
ATOM 3733 C CA . ASP A 1 470 ? 3.993 45.842 -2.680 1.00 25.72 470 ASP A CA 1
ATOM 3734 C C . ASP A 1 470 ? 4.087 46.119 -1.161 1.00 25.72 470 ASP A C 1
ATOM 3736 O O . ASP A 1 470 ? 3.145 46.046 -0.378 1.00 25.72 470 ASP A O 1
ATOM 3740 N N . ALA A 1 471 ? 5.322 46.570 -0.852 1.00 25.77 471 ALA A N 1
ATOM 3741 C CA . ALA A 1 471 ? 5.923 47.207 0.336 1.00 25.77 471 A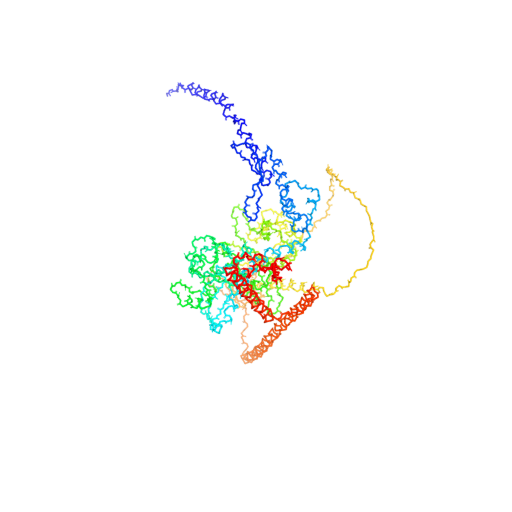LA A CA 1
ATOM 3742 C C . ALA A 1 471 ? 6.358 46.274 1.499 1.00 25.77 471 ALA A C 1
ATOM 3744 O O . ALA A 1 471 ? 5.531 45.678 2.177 1.00 25.77 471 ALA A O 1
ATOM 3745 N N . ALA A 1 472 ? 7.655 45.977 1.729 1.00 24.22 472 ALA A N 1
ATOM 3746 C CA . ALA A 1 472 ? 8.779 46.843 2.172 1.00 24.22 472 ALA A CA 1
ATOM 3747 C C . ALA A 1 472 ? 8.486 47.559 3.516 1.00 24.22 472 ALA A C 1
ATOM 3749 O O . ALA A 1 472 ? 7.417 48.127 3.661 1.00 24.22 472 ALA A O 1
ATOM 3750 N N . ALA A 1 473 ? 9.339 47.655 4.545 1.00 24.66 473 ALA A N 1
ATOM 3751 C CA . ALA A 1 473 ? 10.706 47.226 4.858 1.00 24.66 473 ALA A CA 1
ATOM 3752 C C . ALA A 1 473 ? 10.955 47.435 6.384 1.00 24.66 473 ALA A C 1
ATOM 3754 O O . ALA A 1 473 ? 10.128 48.063 7.042 1.00 24.66 473 ALA A O 1
ATOM 3755 N N . ALA A 1 474 ? 12.145 47.021 6.863 1.00 25.33 474 ALA A N 1
ATOM 3756 C CA . ALA A 1 474 ? 12.887 47.542 8.035 1.00 25.33 474 ALA A CA 1
ATOM 3757 C C . ALA A 1 474 ? 12.430 47.110 9.459 1.00 25.33 474 ALA A C 1
ATOM 3759 O O . ALA A 1 474 ? 11.245 47.042 9.746 1.00 25.33 474 ALA A O 1
ATOM 3760 N N . ASP A 1 475 ? 13.287 46.850 10.459 1.00 24.08 475 ASP A N 1
ATOM 3761 C CA . ASP A 1 475 ? 14.733 46.583 10.542 1.00 24.08 475 ASP A CA 1
ATOM 3762 C C . ASP A 1 475 ? 15.103 46.160 11.998 1.00 24.08 475 ASP A C 1
ATOM 3764 O O . ASP A 1 475 ? 14.368 46.452 12.940 1.00 24.08 475 ASP A O 1
ATOM 3768 N N . VAL A 1 476 ? 16.288 45.548 12.150 1.00 24.48 476 VAL A N 1
ATOM 3769 C CA . VAL A 1 476 ? 17.241 45.630 13.292 1.00 24.48 476 VAL A CA 1
ATOM 3770 C C . VAL A 1 476 ? 16.985 44.917 14.654 1.00 24.48 476 VAL A C 1
ATOM 3772 O O . VAL A 1 476 ? 16.353 45.408 15.581 1.00 24.48 476 VAL A O 1
ATOM 3775 N N . ALA A 1 477 ? 17.713 43.793 14.778 1.00 23.55 477 ALA A N 1
ATOM 3776 C CA . ALA A 1 477 ? 18.785 43.479 15.752 1.00 23.55 477 ALA A CA 1
ATOM 3777 C C . ALA A 1 477 ? 18.535 42.972 17.201 1.00 23.55 477 ALA A C 1
ATOM 3779 O O . ALA A 1 477 ? 18.119 43.677 18.110 1.00 23.55 477 ALA A O 1
ATOM 3780 N N . ALA A 1 478 ? 19.064 41.753 17.401 1.00 23.62 478 ALA A N 1
ATOM 3781 C CA . ALA A 1 478 ? 20.074 41.338 18.393 1.00 23.62 478 ALA A CA 1
ATOM 3782 C C . ALA A 1 478 ? 19.802 41.426 19.915 1.00 23.62 478 ALA A C 1
ATOM 3784 O O . ALA A 1 478 ? 19.920 42.485 20.520 1.00 23.62 478 ALA A O 1
ATOM 3785 N N . LYS A 1 479 ? 19.707 40.250 20.569 1.00 22.55 479 LYS A N 1
ATOM 3786 C CA . LYS A 1 479 ? 20.688 39.730 21.564 1.00 22.55 479 LYS A CA 1
ATOM 3787 C C . LYS A 1 479 ? 20.205 38.427 22.234 1.00 22.55 479 LYS A C 1
ATOM 3789 O O . LYS A 1 479 ? 19.086 38.332 22.718 1.00 22.55 479 LYS A O 1
ATOM 3794 N N . GLN A 1 480 ? 21.104 37.452 22.344 1.00 24.02 480 GLN A N 1
ATOM 3795 C CA . GLN A 1 480 ? 21.150 36.430 23.410 1.00 24.02 480 GLN A CA 1
ATOM 3796 C C . GLN A 1 480 ? 22.409 36.717 24.274 1.00 24.02 480 GLN A C 1
ATOM 3798 O O . GLN A 1 480 ? 23.233 37.515 23.821 1.00 24.02 480 GLN A O 1
ATOM 3803 N N . PRO A 1 481 ? 22.742 35.994 25.371 1.00 43.41 481 PRO A N 1
ATOM 3804 C CA . PRO A 1 481 ? 21.969 35.363 26.467 1.00 43.41 481 PRO A CA 1
ATOM 3805 C C . PRO A 1 481 ? 22.563 35.691 27.882 1.00 43.41 481 PRO A C 1
ATOM 3807 O O . PRO A 1 481 ? 23.643 36.268 27.955 1.00 43.41 481 PRO A O 1
ATOM 3810 N N . ARG A 1 482 ? 21.936 35.249 29.002 1.00 21.34 482 ARG A N 1
ATOM 3811 C CA . ARG A 1 482 ? 22.562 34.521 30.163 1.00 21.34 482 ARG A CA 1
ATOM 3812 C C . ARG A 1 482 ? 21.766 34.553 31.499 1.00 21.34 482 ARG A C 1
ATOM 3814 O O . ARG A 1 482 ? 21.458 35.608 32.025 1.00 21.34 482 ARG A O 1
ATOM 3821 N N . LEU A 1 483 ? 21.518 33.338 32.015 1.00 24.48 483 LEU A N 1
ATOM 3822 C CA . LEU A 1 483 ? 21.675 32.748 33.372 1.00 24.48 483 LEU A CA 1
ATOM 3823 C C . LEU A 1 483 ? 21.518 33.538 34.709 1.00 24.48 483 LEU A C 1
ATOM 3825 O O . LEU A 1 483 ? 22.225 34.506 34.954 1.00 24.48 483 LEU A O 1
ATOM 3829 N N . ALA A 1 484 ? 20.804 32.850 35.631 1.00 22.33 484 ALA A N 1
ATOM 3830 C CA . ALA A 1 484 ? 20.956 32.705 37.104 1.00 22.33 484 ALA A CA 1
ATOM 3831 C C . ALA A 1 484 ? 20.042 33.507 38.081 1.00 22.33 484 ALA A C 1
ATOM 3833 O O . ALA A 1 484 ? 19.850 34.707 37.957 1.00 22.33 484 ALA A O 1
ATOM 3834 N N . ALA A 1 485 ? 19.482 32.772 39.063 1.00 26.06 485 ALA A N 1
ATOM 3835 C CA . ALA A 1 485 ? 18.542 33.155 40.149 1.00 26.06 485 ALA A CA 1
ATOM 3836 C C . ALA A 1 485 ? 19.285 33.732 41.402 1.00 26.06 485 ALA A C 1
ATOM 3838 O O . ALA A 1 485 ? 20.515 33.655 41.355 1.00 26.06 485 ALA A O 1
ATOM 3839 N N . PRO A 1 486 ? 18.668 34.238 42.525 1.00 31.52 486 PRO A N 1
ATOM 3840 C CA . PRO A 1 486 ? 17.561 33.624 43.309 1.00 31.52 486 PRO A CA 1
ATOM 3841 C C . PRO A 1 486 ? 16.531 34.541 44.066 1.00 31.52 486 PRO A C 1
ATOM 3843 O O . PRO A 1 486 ? 16.743 35.721 44.297 1.00 31.52 486 PRO A O 1
ATOM 3846 N N . ALA A 1 487 ? 15.419 33.907 44.485 1.00 24.20 487 ALA A N 1
ATOM 3847 C CA . ALA A 1 487 ? 14.504 34.101 45.645 1.00 24.20 487 ALA A CA 1
ATOM 3848 C C . ALA A 1 487 ? 14.047 35.493 46.185 1.00 24.20 487 ALA A C 1
ATOM 3850 O O . ALA A 1 487 ? 14.835 36.195 46.805 1.00 24.20 487 ALA A O 1
ATOM 3851 N N . ALA A 1 488 ? 12.714 35.738 46.211 1.00 23.08 488 ALA A N 1
ATOM 3852 C CA . ALA A 1 488 ? 11.965 36.305 47.363 1.00 23.08 488 ALA A CA 1
ATOM 3853 C C . ALA A 1 488 ? 10.409 36.227 47.234 1.00 23.08 488 ALA A C 1
ATOM 3855 O O . ALA A 1 488 ? 9.837 36.624 46.229 1.00 23.08 488 ALA A O 1
ATOM 3856 N N . LYS A 1 489 ? 9.780 35.708 48.307 1.00 22.91 489 LYS A N 1
ATOM 3857 C CA . LYS A 1 489 ? 8.445 35.896 48.954 1.00 22.91 489 LYS A CA 1
ATOM 3858 C C . LYS A 1 489 ? 7.120 36.194 48.183 1.00 22.91 489 LYS A C 1
ATOM 3860 O O . LYS A 1 489 ? 6.995 37.118 47.397 1.00 22.91 489 LYS A O 1
ATOM 3865 N N . LYS A 1 490 ? 6.093 35.427 48.605 1.00 22.22 490 LYS A N 1
ATOM 3866 C CA . LYS A 1 490 ? 4.621 35.465 48.365 1.00 22.22 490 LYS A CA 1
ATOM 3867 C C . LYS A 1 490 ? 3.926 36.820 48.640 1.00 22.22 490 LYS A C 1
ATOM 3869 O O . LYS A 1 490 ? 4.370 37.545 49.526 1.00 22.22 490 LYS A O 1
ATOM 3874 N N . PRO A 1 491 ? 2.718 37.018 48.066 1.00 23.70 491 PRO A N 1
ATOM 3875 C CA . PRO A 1 491 ? 1.476 36.881 48.855 1.00 23.70 491 PRO A CA 1
ATOM 3876 C C . PRO A 1 491 ? 0.433 35.909 48.248 1.00 23.70 491 PRO A C 1
ATOM 3878 O O . PRO A 1 491 ? 0.401 35.663 47.048 1.00 23.70 491 PRO A O 1
ATOM 3881 N N . ALA A 1 492 ? -0.401 35.323 49.120 1.00 23.69 492 ALA A N 1
ATOM 3882 C CA . ALA A 1 492 ? -1.641 34.577 48.817 1.00 23.69 492 ALA A CA 1
ATOM 3883 C C . ALA A 1 492 ? -2.781 35.566 48.450 1.00 23.69 492 ALA A C 1
ATOM 3885 O O . ALA A 1 492 ? -2.642 36.735 48.787 1.00 23.69 492 ALA A O 1
ATOM 3886 N N . ALA A 1 493 ? -3.925 35.273 47.813 1.00 27.20 493 ALA A N 1
ATOM 3887 C CA . ALA A 1 493 ? -4.799 34.105 47.556 1.00 27.20 493 ALA A CA 1
ATOM 3888 C C . ALA A 1 493 ? -5.717 34.462 46.322 1.00 27.20 493 ALA A C 1
ATOM 3890 O O . ALA A 1 493 ? -5.478 35.537 45.773 1.00 27.20 493 ALA A O 1
ATOM 3891 N N . PRO A 1 494 ? -6.779 33.726 45.878 1.00 31.55 494 PRO A N 1
ATOM 3892 C CA . PRO A 1 494 ? -7.380 32.478 46.364 1.00 31.55 494 PRO A CA 1
ATOM 3893 C C . PRO A 1 494 ? -7.708 31.405 45.283 1.00 31.55 494 PRO A C 1
ATOM 3895 O O . PRO A 1 494 ? -7.509 31.565 44.084 1.00 31.55 494 PRO A O 1
ATOM 3898 N N . LYS A 1 495 ? -8.213 30.274 45.793 1.00 32.78 495 LYS A N 1
ATOM 3899 C CA . LYS A 1 495 ? -8.715 29.051 45.143 1.00 32.78 495 LYS A CA 1
ATOM 3900 C C . LYS A 1 495 ? -9.759 29.274 44.033 1.00 32.78 495 LYS A C 1
ATOM 3902 O O . LYS A 1 495 ? -10.707 30.022 44.238 1.00 32.78 495 LYS A O 1
ATOM 3907 N N . ALA A 1 496 ? -9.698 28.437 42.993 1.00 26.89 496 ALA A N 1
ATOM 3908 C CA . ALA A 1 496 ? -10.868 27.961 42.246 1.00 26.89 496 ALA A CA 1
ATOM 3909 C C . ALA A 1 496 ? -10.610 26.532 41.724 1.00 26.89 496 ALA A C 1
ATOM 3911 O O . ALA A 1 496 ? -10.175 26.319 40.596 1.00 26.89 496 ALA A O 1
ATOM 3912 N N . GLU A 1 497 ? -10.843 25.538 42.584 1.00 30.61 497 GLU A N 1
ATOM 3913 C CA . GLU A 1 497 ? -11.052 24.153 42.156 1.00 30.61 497 GLU A CA 1
ATOM 3914 C C . GLU A 1 497 ? -12.445 24.070 41.520 1.00 30.61 497 GLU A C 1
ATOM 3916 O O . GLU A 1 497 ? -13.454 24.319 42.185 1.00 30.61 497 GLU A O 1
ATOM 3921 N N . ALA A 1 498 ? -12.509 23.719 40.236 1.00 31.69 498 ALA A N 1
ATOM 3922 C CA . ALA A 1 498 ? -13.752 23.335 39.584 1.00 31.69 498 ALA A CA 1
ATOM 3923 C C . ALA A 1 498 ? -14.214 21.986 40.162 1.00 31.69 498 ALA A C 1
ATOM 3925 O O . ALA A 1 498 ? -13.826 20.918 39.695 1.00 31.69 498 ALA A O 1
ATOM 3926 N N . LYS A 1 499 ? -15.015 22.051 41.231 1.00 33.56 499 LYS A N 1
ATOM 3927 C CA . LYS A 1 499 ? -15.838 20.940 41.718 1.00 33.56 499 LYS A CA 1
ATOM 3928 C C . LYS A 1 499 ? -16.775 20.496 40.594 1.00 33.56 499 LYS A C 1
ATOM 3930 O O . LYS A 1 499 ? -17.576 21.299 40.116 1.00 33.56 499 LYS A O 1
ATOM 3935 N N . GLU A 1 500 ? -16.721 19.215 40.236 1.00 40.81 500 GLU A N 1
ATOM 3936 C CA . GLU A 1 500 ? -17.825 18.534 39.559 1.00 40.81 500 GLU A CA 1
ATOM 3937 C C . GLU A 1 500 ? -19.133 18.853 40.296 1.00 40.81 500 GLU A C 1
ATOM 3939 O O . GLU A 1 500 ? -19.234 18.692 41.520 1.00 40.81 500 GLU A O 1
ATOM 3944 N N . LYS A 1 501 ? -20.135 19.340 39.557 1.00 42.44 501 LYS A N 1
ATOM 3945 C CA . LYS A 1 501 ? -21.501 19.468 40.064 1.00 42.44 501 LYS A CA 1
ATOM 3946 C C . LYS A 1 501 ? -21.963 18.078 40.506 1.00 42.44 501 LYS A C 1
ATOM 3948 O O . LYS A 1 501 ? -22.201 17.212 39.670 1.00 42.44 501 LYS A O 1
ATOM 3953 N N . LYS A 1 502 ? -22.085 17.858 41.818 1.00 49.22 502 LYS A N 1
ATOM 3954 C CA . LYS A 1 502 ? -22.830 16.714 42.354 1.00 49.22 502 LYS A CA 1
ATOM 3955 C C . LYS A 1 502 ? -24.273 16.858 41.865 1.00 49.22 502 LYS A C 1
ATOM 3957 O O . LYS A 1 502 ? -24.902 17.852 42.220 1.00 49.22 502 LYS A O 1
ATOM 3962 N N . LEU A 1 503 ? -24.756 15.911 41.052 1.00 62.81 503 LEU A N 1
ATOM 3963 C CA . LEU A 1 503 ? -26.179 15.830 40.707 1.00 62.81 503 LEU A CA 1
ATOM 3964 C C . LEU A 1 503 ? -26.996 15.809 42.004 1.00 62.81 503 LEU A C 1
ATOM 3966 O O . LEU A 1 503 ? -26.612 15.140 42.972 1.00 62.81 503 LEU A O 1
ATOM 3970 N N . THR A 1 504 ? -28.095 16.555 42.035 1.00 79.88 504 THR A N 1
ATOM 3971 C CA . THR A 1 504 ? -29.018 16.522 43.173 1.00 79.88 504 THR A CA 1
ATOM 3972 C C . THR A 1 504 ? -29.746 15.177 43.212 1.00 79.88 504 THR A C 1
ATOM 3974 O O . THR A 1 504 ? -29.839 14.466 42.211 1.00 79.88 504 THR A O 1
ATOM 3977 N N . LYS A 1 505 ? -30.270 14.797 44.382 1.00 76.06 505 LYS A N 1
ATOM 3978 C CA . LYS A 1 505 ? -30.974 13.516 44.565 1.00 76.06 505 LYS A CA 1
ATOM 3979 C C . LYS A 1 505 ? -32.121 13.336 43.553 1.00 76.06 505 LYS A C 1
ATOM 3981 O O . LYS A 1 505 ? -32.286 12.252 43.006 1.00 76.06 505 LYS A O 1
ATOM 3986 N N . GLU A 1 506 ? -32.839 14.414 43.249 1.00 78.88 506 GLU A N 1
ATOM 3987 C CA . GLU A 1 506 ? -33.954 14.447 42.293 1.00 78.88 506 GLU A CA 1
ATOM 3988 C C . GLU A 1 506 ? -33.500 14.226 40.839 1.00 78.88 506 GLU A C 1
ATOM 3990 O O . GLU A 1 506 ? -34.132 13.477 40.094 1.00 78.88 506 GLU A O 1
ATOM 3995 N N . GLU A 1 507 ? -32.366 14.805 40.433 1.00 82.06 507 GLU A N 1
ATOM 3996 C CA . GLU A 1 507 ? -31.789 14.604 39.094 1.00 82.06 507 GLU A CA 1
ATOM 3997 C C . GLU A 1 507 ? -31.315 13.157 38.893 1.00 82.06 507 GLU A C 1
ATOM 3999 O O . GLU A 1 507 ? -31.431 12.593 37.803 1.00 82.06 507 GLU A O 1
ATOM 4004 N N . MET A 1 508 ? -30.801 12.531 39.955 1.00 82.75 508 MET A N 1
ATOM 4005 C CA . MET A 1 508 ? -30.383 11.127 39.937 1.00 82.75 508 MET A CA 1
ATOM 4006 C C . MET A 1 508 ? -31.584 10.185 39.817 1.00 82.75 508 MET A C 1
ATOM 4008 O O . MET A 1 508 ? -31.527 9.216 39.059 1.00 82.75 508 MET A O 1
ATOM 4012 N N . GLU A 1 509 ? -32.678 10.484 40.521 1.00 85.00 509 GLU A N 1
ATOM 4013 C CA . GLU A 1 509 ? -33.944 9.750 40.424 1.00 85.00 509 GLU A CA 1
ATOM 4014 C C . GLU A 1 509 ? -34.558 9.860 39.022 1.00 85.00 509 GLU A C 1
ATOM 4016 O O . GLU A 1 509 ? -34.929 8.842 38.431 1.00 85.00 509 GLU A O 1
ATOM 4021 N N . ALA A 1 510 ? -34.592 11.068 38.450 1.00 86.81 510 ALA A N 1
ATOM 4022 C CA . ALA A 1 510 ? -35.083 11.304 37.094 1.00 86.81 510 ALA A CA 1
ATOM 4023 C C . ALA A 1 510 ? -34.278 10.522 36.047 1.00 86.81 510 ALA A C 1
ATOM 4025 O O . ALA A 1 510 ? -34.852 9.896 35.157 1.00 86.81 510 ALA A O 1
ATOM 4026 N N . LYS A 1 511 ? -32.949 10.493 36.184 1.00 87.50 511 LYS A N 1
ATOM 4027 C CA . LYS A 1 511 ? -32.059 9.801 35.246 1.00 87.50 511 LYS A CA 1
ATOM 4028 C C . LYS A 1 511 ? -32.215 8.278 35.289 1.00 87.50 511 LYS A C 1
ATOM 4030 O O . LYS A 1 511 ? -32.191 7.635 34.242 1.00 87.50 511 LYS A O 1
ATOM 4035 N N . VAL A 1 512 ? -32.409 7.701 36.479 1.00 87.56 512 VAL A N 1
ATOM 4036 C CA . VAL A 1 512 ? -32.698 6.263 36.635 1.00 87.56 512 VAL A CA 1
ATOM 4037 C C . VAL A 1 512 ? -34.064 5.919 36.035 1.00 87.56 512 VAL A C 1
ATOM 4039 O O . VAL A 1 512 ? -34.181 4.927 35.319 1.00 87.56 512 VAL A O 1
ATOM 4042 N N . LEU A 1 513 ? -35.086 6.745 36.277 1.00 85.50 513 LEU A N 1
ATOM 4043 C CA . LEU A 1 513 ? -36.426 6.532 35.729 1.00 85.50 513 LEU A CA 1
ATOM 4044 C C . LEU A 1 513 ? -36.447 6.620 34.196 1.00 85.50 513 LEU A C 1
ATOM 4046 O O . LEU A 1 513 ? -37.039 5.758 33.549 1.00 85.50 513 LEU A O 1
ATOM 4050 N N . GLU A 1 514 ? -35.788 7.627 33.624 1.00 87.94 514 GLU A N 1
ATOM 4051 C CA . GLU A 1 514 ? -35.694 7.813 32.173 1.00 87.94 514 GLU A CA 1
ATOM 4052 C C . GLU A 1 514 ? -35.014 6.613 31.511 1.00 87.94 514 GLU A C 1
ATOM 4054 O O . GLU A 1 514 ? -35.535 6.044 30.554 1.00 87.94 514 GLU A O 1
ATOM 4059 N N . TYR A 1 515 ? -33.903 6.149 32.088 1.00 88.56 515 TYR A N 1
ATOM 4060 C CA . TYR A 1 515 ? -33.202 4.966 31.601 1.00 88.56 515 TYR A CA 1
ATOM 4061 C C . TYR A 1 515 ? -34.091 3.709 31.623 1.00 88.56 515 TYR A C 1
ATOM 4063 O O . TYR A 1 515 ? -34.164 2.975 30.635 1.00 88.56 515 TYR A O 1
ATOM 4071 N N . MET A 1 516 ? -34.811 3.475 32.725 1.00 86.38 516 MET A N 1
ATOM 4072 C CA . MET A 1 516 ? -35.707 2.321 32.860 1.00 86.38 516 MET A CA 1
ATOM 4073 C C . MET A 1 516 ? -36.890 2.381 31.881 1.00 86.38 516 MET A C 1
ATOM 4075 O O . MET A 1 516 ? -37.293 1.339 31.362 1.00 86.38 516 MET A O 1
ATOM 4079 N N . ARG A 1 517 ? -37.425 3.577 31.586 1.00 85.38 517 ARG A N 1
ATOM 4080 C CA . ARG A 1 517 ? -38.508 3.765 30.603 1.00 85.38 517 ARG A CA 1
ATOM 4081 C C . ARG A 1 517 ? -38.030 3.602 29.164 1.00 85.38 517 ARG A C 1
ATOM 4083 O O . ARG A 1 517 ? -38.691 2.903 28.405 1.00 85.38 517 ARG A O 1
ATOM 4090 N N . GLN A 1 518 ? -36.889 4.189 28.801 1.00 85.69 518 GLN A N 1
ATOM 4091 C CA . GLN A 1 518 ? -36.326 4.080 27.450 1.00 85.69 518 GLN A CA 1
ATOM 4092 C C . GLN A 1 518 ? -35.982 2.636 27.085 1.00 85.69 518 GLN A C 1
ATOM 4094 O O . GLN A 1 518 ? -36.227 2.197 25.965 1.00 85.69 518 GLN A O 1
ATOM 4099 N N . GLN A 1 519 ? -35.404 1.889 28.028 1.00 85.19 519 GLN A N 1
ATOM 4100 C CA . GLN A 1 519 ? -35.002 0.509 27.773 1.00 85.19 519 GLN A CA 1
ATOM 4101 C C . GLN A 1 519 ? -36.163 -0.478 27.898 1.00 85.19 519 GLN A C 1
ATOM 4103 O O . GLN A 1 519 ? -36.122 -1.517 27.244 1.00 85.19 519 GLN A O 1
ATOM 4108 N N . ASN A 1 520 ? -37.156 -0.183 28.748 1.00 84.56 520 ASN A N 1
ATOM 4109 C CA . ASN A 1 520 ? -38.340 -1.007 29.024 1.00 84.56 520 ASN A CA 1
ATOM 4110 C C . ASN A 1 520 ? -38.031 -2.516 29.199 1.00 84.56 520 ASN A C 1
ATOM 4112 O O . ASN A 1 520 ? -38.783 -3.387 28.763 1.00 84.56 520 ASN A O 1
ATOM 4116 N N . ARG A 1 521 ? -36.882 -2.829 29.814 1.00 85.81 521 ARG A N 1
ATOM 4117 C CA . ARG A 1 521 ? -36.368 -4.187 30.063 1.00 85.81 521 ARG A CA 1
ATOM 4118 C C . ARG A 1 521 ? -36.245 -4.439 31.572 1.00 85.81 521 ARG A C 1
ATOM 4120 O O . ARG A 1 521 ? -36.007 -3.486 32.314 1.00 85.81 521 ARG A O 1
ATOM 4127 N N . PRO A 1 522 ? -36.359 -5.695 32.045 1.00 87.50 522 PRO A N 1
ATOM 4128 C CA . PRO A 1 522 ? -36.153 -6.021 33.454 1.00 87.50 522 PRO A CA 1
ATOM 4129 C C . PRO A 1 522 ? -34.668 -5.910 33.823 1.00 87.50 522 PRO A C 1
ATOM 4131 O O . PRO A 1 522 ? -33.827 -6.562 33.201 1.00 87.50 522 PRO A O 1
ATOM 4134 N N . TYR A 1 523 ? -34.341 -5.139 34.860 1.00 90.31 523 TYR A N 1
ATOM 4135 C CA . TYR A 1 523 ? -32.966 -4.970 35.333 1.00 90.31 523 TYR A CA 1
ATOM 4136 C C . TYR A 1 523 ? -32.844 -5.155 36.845 1.00 90.31 523 TYR A C 1
ATOM 4138 O O . TYR A 1 523 ? -33.773 -4.900 37.604 1.00 90.31 523 TYR A O 1
ATOM 4146 N N . ASN A 1 524 ? -31.672 -5.599 37.295 1.00 90.88 524 ASN A N 1
ATOM 4147 C CA . ASN A 1 524 ? -31.296 -5.557 38.707 1.00 90.88 524 ASN A CA 1
ATOM 4148 C C . ASN A 1 524 ? -30.517 -4.260 39.003 1.00 90.88 524 ASN A C 1
ATOM 4150 O O . ASN A 1 524 ? -30.136 -3.523 38.088 1.00 90.88 524 ASN A O 1
ATOM 4154 N N . SER A 1 525 ? -30.228 -3.998 40.277 1.00 85.69 525 SER A N 1
ATOM 4155 C CA . SER A 1 525 ? -29.568 -2.753 40.668 1.00 85.69 525 SER A CA 1
ATOM 4156 C C . SER A 1 525 ? -28.126 -2.590 40.214 1.00 85.69 525 SER A C 1
ATOM 4158 O O . SER A 1 525 ? -27.683 -1.469 39.961 1.00 85.69 525 SER A O 1
ATOM 4160 N N . GLN A 1 526 ? -27.414 -3.700 40.050 1.00 86.25 526 GLN A N 1
ATOM 4161 C CA . GLN A 1 526 ? -26.060 -3.713 39.516 1.00 86.25 526 GLN A CA 1
ATOM 4162 C C . GLN A 1 526 ? -26.054 -3.362 38.021 1.00 86.25 526 GLN A C 1
ATOM 4164 O O . GLN A 1 526 ? -25.279 -2.512 37.601 1.00 86.25 526 GLN A O 1
ATOM 4169 N N . ASN A 1 527 ? -26.976 -3.934 37.246 1.00 87.38 527 ASN A N 1
ATOM 4170 C CA . ASN A 1 527 ? -27.109 -3.700 35.812 1.00 87.38 527 ASN A CA 1
ATOM 4171 C C . ASN A 1 527 ? -27.433 -2.228 35.526 1.00 87.38 527 ASN A C 1
ATOM 4173 O O . ASN A 1 527 ? -26.838 -1.634 34.636 1.00 87.38 527 ASN A O 1
ATOM 4177 N N . VAL A 1 528 ? -28.337 -1.615 36.299 1.00 86.88 528 VAL A N 1
ATOM 4178 C CA . VAL A 1 528 ? -28.664 -0.187 36.144 1.00 86.88 528 VAL A CA 1
ATOM 4179 C C . VAL A 1 528 ? -27.468 0.698 36.502 1.00 86.88 528 VAL A C 1
ATOM 4181 O O . VAL A 1 528 ? -27.194 1.663 35.796 1.00 86.88 528 VAL A O 1
ATOM 4184 N N . PHE A 1 529 ? -26.711 0.361 37.551 1.00 89.06 529 PHE A N 1
ATOM 4185 C CA . PHE A 1 529 ? -25.484 1.084 37.897 1.00 89.06 529 PHE A CA 1
ATOM 4186 C C . PHE A 1 529 ? -24.424 1.006 36.784 1.00 89.06 529 PHE A C 1
ATOM 4188 O O . PHE A 1 529 ? -23.855 2.033 36.403 1.00 89.06 529 PHE A O 1
ATOM 4195 N N . ASP A 1 530 ? -24.193 -0.193 36.246 1.00 87.50 530 ASP A N 1
ATOM 4196 C CA . ASP A 1 530 ? -23.200 -0.435 35.196 1.00 87.50 530 ASP A CA 1
ATOM 4197 C C . ASP A 1 530 ? -23.596 0.260 33.883 1.00 87.50 530 ASP A C 1
ATOM 4199 O O . ASP A 1 530 ? -22.758 0.893 33.234 1.00 87.50 530 ASP A O 1
ATOM 4203 N N . ASN A 1 531 ? -24.888 0.229 33.539 1.00 86.19 531 ASN A N 1
ATOM 4204 C CA .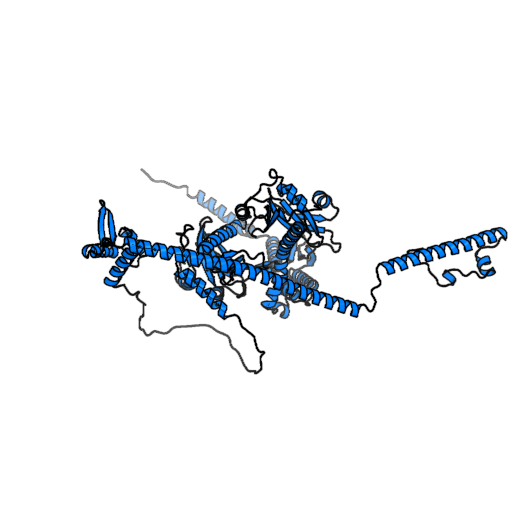 ASN A 1 531 ? -25.429 0.858 32.333 1.00 86.19 531 ASN A CA 1
ATOM 4205 C C . ASN A 1 531 ? -25.525 2.389 32.431 1.00 86.19 531 ASN A C 1
ATOM 4207 O O . ASN A 1 531 ? -25.511 3.070 31.410 1.00 86.19 531 ASN A O 1
ATOM 4211 N N . LEU A 1 532 ? -25.587 2.946 33.645 1.00 85.56 532 LEU A N 1
ATOM 4212 C CA . LEU A 1 532 ? -25.479 4.389 33.887 1.00 85.56 532 LEU A CA 1
ATOM 4213 C C . LEU A 1 532 ? -24.020 4.864 34.009 1.00 85.56 532 LEU A C 1
ATOM 4215 O O . LEU A 1 532 ? -23.788 6.039 34.300 1.00 85.56 532 LEU A O 1
ATOM 4219 N N . HIS A 1 533 ? -23.040 3.974 33.806 1.00 80.81 533 HIS A N 1
ATOM 4220 C CA . HIS A 1 533 ? -21.601 4.263 33.794 1.00 80.81 533 HIS A CA 1
ATOM 4221 C C . HIS A 1 533 ? -21.109 5.063 35.013 1.00 80.81 533 HIS A C 1
ATOM 4223 O O . HIS A 1 533 ? -20.262 5.947 34.901 1.00 80.81 533 HIS A O 1
ATOM 4229 N N . GLY A 1 534 ? -21.657 4.774 36.197 1.00 78.06 534 GLY A N 1
ATOM 4230 C CA . GLY A 1 534 ? -21.275 5.456 37.436 1.00 78.06 534 GLY A CA 1
ATOM 4231 C C . GLY A 1 534 ? -21.816 6.884 37.596 1.00 78.06 534 GLY A C 1
ATOM 4232 O O . GLY A 1 534 ? -21.448 7.552 38.560 1.00 78.06 534 GLY A O 1
ATOM 4233 N N . ALA A 1 535 ? -22.721 7.345 36.722 1.00 80.44 535 ALA A N 1
ATOM 4234 C CA . ALA A 1 535 ? -23.380 8.650 36.854 1.00 80.44 535 ALA A CA 1
ATOM 4235 C C . ALA A 1 535 ? -24.207 8.788 38.148 1.00 80.44 535 ALA A C 1
ATOM 4237 O O . ALA A 1 535 ? -24.442 9.900 38.617 1.00 80.44 535 ALA A O 1
ATOM 4238 N N . VAL A 1 536 ? -24.637 7.662 38.727 1.00 84.56 536 VAL A N 1
ATOM 4239 C CA . VAL A 1 536 ? -25.267 7.584 40.048 1.00 84.56 536 VAL A CA 1
ATOM 4240 C C . VAL A 1 536 ? -24.474 6.584 40.901 1.00 84.56 536 VAL A C 1
ATOM 4242 O O . VAL A 1 536 ? -24.339 5.433 40.488 1.00 84.56 536 VAL A O 1
ATOM 4245 N N . PRO A 1 537 ? -23.930 6.959 42.075 1.00 84.69 537 PRO A N 1
ATOM 4246 C CA . PRO A 1 537 ? -23.319 6.036 43.022 1.00 84.69 537 PRO A CA 1
ATOM 4247 C C . PRO A 1 537 ? -24.153 4.780 43.289 1.00 84.69 537 PRO A C 1
ATOM 4249 O O . PRO A 1 537 ? -25.346 4.849 43.576 1.00 84.69 537 PRO A O 1
ATOM 4252 N N . LYS A 1 538 ? -23.483 3.624 43.272 1.00 81.56 538 LYS A N 1
ATOM 4253 C CA . LYS A 1 538 ? -24.071 2.283 43.425 1.00 81.56 538 LYS A CA 1
ATOM 4254 C C . LYS A 1 538 ? -24.981 2.132 44.649 1.00 81.56 538 LYS A C 1
ATOM 4256 O O . LYS A 1 538 ? -26.049 1.539 44.548 1.00 81.56 538 LYS A O 1
ATOM 4261 N N . ALA A 1 539 ? -24.577 2.691 45.791 1.00 80.00 539 ALA A N 1
ATOM 4262 C CA . ALA A 1 539 ? -25.378 2.655 47.016 1.00 80.00 539 ALA A CA 1
ATOM 4263 C C . ALA A 1 539 ? -26.683 3.463 46.889 1.00 80.00 539 ALA A C 1
ATOM 4265 O O . ALA A 1 539 ? -27.687 3.114 47.496 1.00 80.00 539 ALA A O 1
ATOM 4266 N N . THR A 1 540 ? -26.677 4.522 46.079 1.00 84.12 540 THR A N 1
ATOM 4267 C CA . THR A 1 540 ? -27.827 5.401 45.851 1.00 84.12 540 THR A CA 1
ATOM 4268 C C . THR A 1 540 ? -28.774 4.822 44.799 1.00 84.12 540 THR A C 1
ATOM 4270 O O . THR A 1 540 ? -29.979 4.977 44.936 1.00 84.12 540 THR A O 1
ATOM 4273 N N . VAL A 1 541 ? -28.259 4.100 43.795 1.00 86.31 541 VAL A N 1
ATOM 4274 C CA . VAL A 1 541 ? -29.058 3.446 42.739 1.00 86.31 541 VAL A CA 1
ATOM 4275 C C . VAL A 1 541 ? -30.092 2.479 43.322 1.00 86.31 541 VAL A C 1
ATOM 4277 O O . VAL A 1 541 ? -31.264 2.553 42.962 1.00 86.31 541 VAL A O 1
ATOM 4280 N N . GLN A 1 542 ? -29.682 1.614 44.256 1.00 86.75 542 GLN A N 1
ATOM 4281 C CA . GLN A 1 542 ? -30.584 0.675 44.935 1.00 86.75 542 GLN A CA 1
ATOM 4282 C C . GLN A 1 542 ? -31.708 1.420 45.674 1.00 86.75 542 GLN A C 1
ATOM 4284 O O . GLN A 1 542 ? -32.882 1.137 45.455 1.00 86.75 542 GLN A O 1
ATOM 4289 N N . THR A 1 543 ? -31.350 2.427 46.474 1.00 87.06 543 THR A N 1
ATOM 4290 C CA . THR A 1 543 ? -32.308 3.247 47.228 1.00 87.06 543 THR A CA 1
ATOM 4291 C C . THR A 1 543 ? -33.274 4.003 46.315 1.00 87.06 543 THR A C 1
ATOM 4293 O O . THR A 1 543 ? -34.465 4.085 46.609 1.00 87.06 543 THR A O 1
ATOM 4296 N N . ILE A 1 544 ? -32.781 4.542 45.196 1.00 87.75 544 ILE A N 1
ATOM 4297 C CA . ILE A 1 544 ? -33.589 5.239 44.188 1.00 87.75 544 ILE A CA 1
ATOM 4298 C C . ILE A 1 544 ? -34.590 4.283 43.538 1.00 87.75 544 ILE A C 1
ATOM 4300 O O . ILE A 1 544 ? -35.760 4.630 43.423 1.00 87.75 544 ILE A O 1
ATOM 4304 N N . MET A 1 545 ? -34.178 3.076 43.145 1.00 84.69 545 MET A N 1
ATOM 4305 C CA . MET A 1 545 ? -35.105 2.111 42.544 1.00 84.69 545 MET A CA 1
ATOM 4306 C C . MET A 1 545 ? -36.145 1.604 43.537 1.00 84.69 545 MET A C 1
ATOM 4308 O O . MET A 1 545 ? -37.312 1.496 43.173 1.00 84.69 545 MET A O 1
ATOM 4312 N N . ASP A 1 546 ? -35.761 1.383 44.795 1.00 85.94 546 ASP A N 1
ATOM 4313 C CA . ASP A 1 546 ? -36.715 1.053 45.856 1.00 85.94 546 ASP A CA 1
ATOM 4314 C C . ASP A 1 546 ? -37.707 2.215 46.087 1.00 85.94 546 ASP A C 1
ATOM 4316 O O . ASP A 1 546 ? -38.910 1.986 46.195 1.00 85.94 546 ASP A O 1
ATOM 4320 N N . THR A 1 547 ? -37.244 3.471 46.044 1.00 87.44 547 THR A N 1
ATOM 4321 C CA . THR A 1 547 ? -38.102 4.671 46.138 1.00 87.44 547 THR A CA 1
ATOM 4322 C C . THR A 1 547 ? -39.046 4.799 44.936 1.00 87.44 547 THR A C 1
ATOM 4324 O O . THR A 1 547 ? -40.226 5.107 45.101 1.00 87.44 547 THR A O 1
ATOM 4327 N N . LEU A 1 548 ? -38.568 4.515 43.721 1.00 84.69 548 LEU A N 1
ATOM 4328 C CA . LEU A 1 548 ? -39.378 4.532 42.499 1.00 84.69 548 LEU A CA 1
ATOM 4329 C C . LEU A 1 548 ? -40.406 3.389 42.454 1.00 84.69 548 LEU A C 1
ATOM 4331 O O . LEU A 1 548 ? -41.454 3.546 41.823 1.00 84.69 548 LEU A O 1
ATOM 4335 N N . CYS A 1 549 ? -40.141 2.274 43.141 1.00 85.25 549 CYS A N 1
ATOM 4336 C CA . CYS A 1 549 ? -41.124 1.217 43.371 1.00 85.25 549 CYS A CA 1
ATOM 4337 C C . CYS A 1 549 ? -42.209 1.634 44.360 1.00 85.25 549 CYS A C 1
ATOM 4339 O O . CYS A 1 549 ? -43.386 1.425 44.085 1.00 85.25 549 CYS A O 1
ATOM 4341 N N . VAL A 1 550 ? -41.836 2.285 45.467 1.00 86.50 550 VAL A N 1
ATOM 4342 C CA . VAL A 1 550 ? -42.809 2.852 46.420 1.00 86.50 550 VAL A CA 1
ATOM 4343 C C . VAL A 1 550 ? -43.679 3.918 45.745 1.00 86.50 550 VAL A C 1
ATOM 4345 O O . VAL A 1 550 ? -44.879 3.980 45.988 1.00 86.50 550 VAL A O 1
ATOM 4348 N N . ALA A 1 551 ? -43.102 4.710 44.837 1.00 83.06 551 ALA A N 1
ATOM 4349 C CA . ALA A 1 551 ? -43.825 5.697 44.036 1.00 83.06 551 ALA A CA 1
ATOM 4350 C C . ALA A 1 551 ? -44.682 5.091 42.901 1.00 83.06 551 ALA A C 1
ATOM 4352 O O . ALA A 1 551 ? -45.276 5.844 42.129 1.00 83.06 551 ALA A O 1
ATOM 4353 N N . GLY A 1 552 ? -44.713 3.761 42.743 1.00 81.38 552 GLY A N 1
ATOM 4354 C CA . GLY A 1 552 ? -45.512 3.064 41.727 1.00 81.38 552 GLY A CA 1
ATOM 4355 C C . GLY A 1 552 ? -45.028 3.232 40.281 1.00 81.38 552 GLY A C 1
ATOM 4356 O O . GLY A 1 552 ? -45.724 2.832 39.352 1.00 81.38 552 GLY A O 1
ATOM 4357 N N . LYS A 1 553 ? -43.843 3.819 40.060 1.00 83.19 553 LYS A N 1
ATOM 4358 C CA . LYS A 1 553 ? -43.274 4.042 38.717 1.00 83.19 553 LYS A CA 1
ATOM 4359 C C . LYS A 1 553 ? -42.486 2.835 38.203 1.00 83.19 553 LYS A C 1
ATOM 4361 O O . LYS A 1 553 ? -42.356 2.653 36.992 1.00 83.19 553 LYS A O 1
ATOM 4366 N N . LEU A 1 554 ? -41.957 2.021 39.117 1.00 86.56 554 LEU A N 1
ATOM 4367 C CA . LEU A 1 554 ? -41.294 0.750 38.831 1.00 86.56 554 LEU A CA 1
ATOM 4368 C C . LEU A 1 554 ? -42.018 -0.396 39.551 1.00 86.56 554 LEU A C 1
ATOM 4370 O O . LEU A 1 554 ? -42.501 -0.238 40.667 1.00 86.56 554 LEU A O 1
ATOM 4374 N N . VAL A 1 555 ? -42.033 -1.575 38.943 1.00 85.38 555 VAL A N 1
ATOM 4375 C CA . VAL A 1 555 ? -42.531 -2.821 39.528 1.00 85.38 555 VAL A CA 1
ATOM 4376 C C . VAL A 1 555 ? -41.337 -3.638 40.015 1.00 85.38 555 VAL A C 1
ATOM 4378 O O . VAL A 1 555 ? -40.423 -3.921 39.238 1.00 85.38 555 VAL A O 1
ATOM 4381 N N . LEU A 1 556 ? -41.351 -4.019 41.294 1.00 87.19 556 LEU A N 1
ATOM 4382 C CA . LEU A 1 556 ? -40.359 -4.905 41.904 1.00 87.19 556 LEU A CA 1
ATOM 4383 C C . LEU A 1 556 ? -40.874 -6.346 41.895 1.00 87.19 556 LEU A C 1
ATOM 4385 O O . LEU A 1 556 ? -41.984 -6.619 42.349 1.00 87.19 556 LEU A O 1
ATOM 4389 N N . LYS A 1 557 ? -40.037 -7.277 41.435 1.00 87.94 557 LYS A N 1
ATOM 4390 C CA . LYS A 1 557 ? -40.260 -8.716 41.572 1.00 87.94 557 LYS A CA 1
ATOM 4391 C C . LYS A 1 557 ? -39.040 -9.372 42.204 1.00 87.94 557 LYS A C 1
ATOM 4393 O O . LYS A 1 557 ? -37.918 -9.232 41.712 1.00 87.94 557 LYS A O 1
ATOM 4398 N N . GLU A 1 558 ? -39.264 -10.071 43.308 1.00 86.31 558 GLU A N 1
ATOM 4399 C CA . GLU A 1 558 ? -38.207 -10.716 44.083 1.00 86.31 558 GLU A CA 1
ATOM 4400 C C . GLU A 1 558 ? -38.125 -12.205 43.735 1.00 86.31 558 GLU A C 1
ATOM 4402 O O . GLU A 1 558 ? -39.118 -12.929 43.782 1.00 86.31 558 GLU A O 1
ATOM 4407 N N . TYR A 1 559 ? -36.925 -12.662 43.383 1.00 82.88 559 TYR A N 1
ATOM 4408 C CA . TYR A 1 559 ? -36.613 -14.066 43.135 1.00 82.88 559 TYR A CA 1
ATOM 4409 C C . TYR A 1 559 ? -35.551 -14.512 44.145 1.00 82.88 559 TYR A C 1
ATOM 4411 O O . TYR A 1 559 ? -34.344 -14.377 43.922 1.00 82.88 559 TYR A O 1
ATOM 4419 N N . GLY A 1 560 ? -36.001 -15.006 45.301 1.00 83.81 560 GLY A N 1
ATOM 4420 C CA . GLY A 1 560 ? -35.120 -15.402 46.401 1.00 83.81 560 GLY A CA 1
ATOM 4421 C C . GLY A 1 560 ? -34.305 -14.217 46.931 1.00 83.81 560 GLY A C 1
ATOM 4422 O O . GLY A 1 560 ? -34.851 -13.321 47.559 1.00 83.81 560 GLY A O 1
ATOM 4423 N N . LYS A 1 561 ? -32.988 -14.206 46.680 1.00 78.62 561 LYS A N 1
ATOM 4424 C CA . LYS A 1 561 ? -32.076 -13.121 47.103 1.00 78.62 561 LYS A CA 1
ATOM 4425 C C . LYS A 1 561 ? -31.917 -11.997 46.065 1.00 78.62 561 LYS A C 1
ATOM 4427 O O . LYS A 1 561 ? -31.212 -11.028 46.335 1.00 78.62 561 LYS A O 1
ATOM 4432 N N . ILE A 1 562 ? -32.505 -12.132 44.873 1.00 82.00 562 ILE A N 1
ATOM 4433 C CA . ILE A 1 562 ? -32.306 -11.210 43.746 1.00 82.00 562 ILE A CA 1
ATOM 4434 C C . ILE A 1 562 ? -33.563 -10.359 43.544 1.00 82.00 562 ILE A C 1
ATOM 4436 O O . ILE A 1 562 ? -34.662 -10.892 43.399 1.00 82.00 562 ILE A O 1
ATOM 4440 N N . LYS A 1 563 ? -33.385 -9.035 43.481 1.00 87.69 563 LYS A N 1
ATOM 4441 C CA . LYS A 1 563 ? -34.436 -8.057 43.169 1.00 87.69 563 LYS A CA 1
ATOM 4442 C C . LYS A 1 563 ? -34.368 -7.643 41.700 1.00 87.69 563 LYS A C 1
ATOM 4444 O O . LYS A 1 563 ? -33.302 -7.241 41.227 1.00 87.69 563 LYS A O 1
ATOM 4449 N N . VAL A 1 564 ? -35.490 -7.738 40.988 1.00 88.69 564 VAL A N 1
ATOM 4450 C CA . VAL A 1 564 ? -35.622 -7.323 39.584 1.00 88.69 564 VAL A CA 1
ATOM 4451 C C . VAL A 1 564 ? -36.656 -6.207 39.481 1.00 88.69 564 VAL A C 1
ATOM 4453 O O . VAL A 1 564 ? -37.773 -6.347 39.971 1.00 88.69 564 VAL A O 1
ATOM 4456 N N . TYR A 1 565 ? -36.276 -5.118 38.823 1.00 88.81 565 TYR A N 1
ATOM 4457 C CA . TYR A 1 565 ? -37.072 -3.914 38.619 1.00 88.81 565 TYR A CA 1
ATOM 4458 C C . TYR A 1 565 ? -37.492 -3.815 37.150 1.00 88.81 565 TYR A C 1
ATOM 4460 O O . TYR A 1 565 ? -36.690 -4.079 36.251 1.00 88.81 565 TYR A O 1
ATOM 4468 N N . LEU A 1 566 ? -38.732 -3.405 36.897 1.00 86.94 566 LEU A N 1
ATOM 4469 C CA . LEU A 1 566 ? -39.268 -3.127 35.561 1.00 86.94 566 LEU A CA 1
ATOM 4470 C C . LEU A 1 566 ? -40.024 -1.796 35.581 1.00 86.94 566 LEU A C 1
ATOM 4472 O O . LEU A 1 566 ? -40.627 -1.459 36.593 1.00 86.94 566 LEU A O 1
ATOM 4476 N N . ALA A 1 567 ? -40.019 -1.033 34.487 1.00 86.94 567 ALA A N 1
ATOM 4477 C CA . ALA A 1 567 ? -40.891 0.136 34.378 1.00 86.94 567 ALA A CA 1
ATOM 4478 C C . ALA A 1 567 ? -42.369 -0.287 34.407 1.00 86.94 567 ALA A C 1
ATOM 4480 O O . ALA A 1 567 ? -42.742 -1.270 33.770 1.00 86.94 567 ALA A O 1
ATOM 4481 N N . ALA A 1 568 ? -43.210 0.431 35.156 1.00 81.19 568 ALA A N 1
ATOM 4482 C CA . ALA A 1 568 ? -44.640 0.147 35.188 1.00 81.19 568 ALA A CA 1
ATOM 4483 C C . ALA A 1 568 ? -45.244 0.380 33.792 1.00 81.19 568 ALA A C 1
ATOM 4485 O O . ALA A 1 568 ? -45.212 1.494 33.268 1.00 81.19 568 ALA A O 1
ATOM 4486 N N . GLN A 1 569 ? -45.761 -0.685 33.182 1.00 76.94 569 GLN A N 1
ATOM 4487 C CA . GLN A 1 569 ? -46.437 -0.631 31.890 1.00 76.94 569 GLN A CA 1
ATOM 4488 C C . GLN A 1 569 ? -47.931 -0.413 32.139 1.00 76.94 569 GLN A C 1
ATOM 4490 O O . GLN A 1 569 ? -48.546 -1.143 32.915 1.00 76.94 569 GLN A O 1
ATOM 4495 N N . THR A 1 570 ? -48.519 0.601 31.507 1.00 67.62 570 THR A N 1
ATOM 4496 C CA . THR A 1 570 ? -49.977 0.756 31.467 1.00 67.62 570 THR A CA 1
ATOM 4497 C C . THR A 1 570 ? -50.558 -0.329 30.568 1.00 67.62 570 THR A C 1
ATOM 4499 O O . THR A 1 570 ? -49.998 -0.601 29.505 1.00 67.62 570 THR A O 1
ATOM 4502 N N . ALA A 1 571 ? -51.661 -0.953 30.986 1.00 57.28 571 ALA A N 1
ATOM 4503 C CA . ALA A 1 571 ? -52.363 -1.921 30.149 1.00 57.28 571 ALA A CA 1
ATOM 4504 C C . ALA A 1 571 ? -52.698 -1.287 28.783 1.00 57.28 571 ALA A C 1
ATOM 4506 O O . ALA A 1 571 ? -53.062 -0.106 28.752 1.00 57.28 571 ALA A O 1
ATOM 4507 N N . PRO A 1 572 ? -52.556 -2.025 27.668 1.00 55.50 572 PRO A N 1
ATOM 4508 C CA . PRO A 1 572 ? -52.917 -1.505 26.359 1.00 55.50 572 PRO A CA 1
ATOM 4509 C C . PRO A 1 572 ? -54.396 -1.107 26.366 1.00 55.50 572 PRO A C 1
ATOM 4511 O O . PRO A 1 572 ? -55.261 -1.882 26.776 1.00 55.50 572 PRO A O 1
ATOM 4514 N N . THR A 1 573 ? -54.685 0.120 25.940 1.00 54.81 573 THR A N 1
ATOM 4515 C CA . THR A 1 573 ? -56.049 0.570 25.662 1.00 54.81 573 THR A CA 1
ATOM 4516 C C . THR A 1 573 ? -56.628 -0.310 24.560 1.00 54.81 573 THR A C 1
ATOM 4518 O O . THR A 1 573 ? -56.080 -0.362 23.458 1.00 54.81 573 THR A O 1
ATOM 4521 N N . ALA A 1 574 ? -57.714 -1.025 24.863 1.00 49.38 574 ALA A N 1
ATOM 4522 C CA . ALA A 1 574 ? -58.441 -1.826 23.884 1.00 49.38 574 ALA A CA 1
ATOM 4523 C C . ALA A 1 574 ? -58.889 -0.911 22.726 1.00 49.38 574 ALA A C 1
ATOM 4525 O O . ALA A 1 574 ? -59.714 -0.025 22.931 1.00 49.38 574 ALA A O 1
ATOM 4526 N N . GLY A 1 575 ? -58.270 -1.080 21.551 1.00 56.41 575 GLY A N 1
ATOM 4527 C CA . GLY A 1 575 ? -58.457 -0.231 20.363 1.00 56.41 575 GLY A CA 1
ATOM 4528 C C . GLY A 1 575 ? -57.170 0.091 19.584 1.00 56.41 575 GLY A C 1
ATOM 4529 O O . GLY A 1 575 ? -57.251 0.461 18.421 1.00 56.41 575 GLY A O 1
ATOM 4530 N N . GLY A 1 576 ? -55.982 -0.089 20.178 1.00 57.88 576 GLY A N 1
ATOM 4531 C CA . GLY A 1 576 ? -54.701 0.269 19.538 1.00 57.88 576 GLY A CA 1
ATOM 4532 C C . GLY A 1 576 ? -54.214 -0.650 18.405 1.00 57.88 576 GLY A C 1
ATOM 4533 O O . GLY A 1 576 ? -53.296 -0.269 17.684 1.00 57.88 576 GLY A O 1
ATOM 4534 N N . ASP A 1 577 ? -54.801 -1.838 18.227 1.00 63.41 577 ASP A N 1
ATOM 4535 C CA . ASP A 1 577 ? -54.325 -2.821 17.238 1.00 63.41 577 ASP A CA 1
ATOM 4536 C C . ASP A 1 577 ? -54.604 -2.397 15.784 1.00 63.41 577 ASP A C 1
ATOM 4538 O O . ASP A 1 577 ? -53.759 -2.613 14.917 1.00 63.41 577 ASP A O 1
ATOM 4542 N N . GLU A 1 578 ? -55.740 -1.744 15.506 1.00 71.88 578 GLU A N 1
ATOM 4543 C CA . GLU A 1 578 ? -56.060 -1.236 14.159 1.00 71.88 578 GLU A CA 1
ATOM 4544 C C . GLU A 1 578 ? -55.196 -0.028 13.777 1.00 71.88 578 GLU A C 1
ATOM 4546 O O . GLU A 1 578 ? -54.684 0.053 12.660 1.00 71.88 578 GLU A O 1
ATOM 4551 N N . GLU A 1 579 ? -54.976 0.890 14.718 1.00 74.56 579 GLU A N 1
ATOM 4552 C CA . GLU A 1 579 ? -54.161 2.089 14.503 1.00 74.56 579 GLU A CA 1
ATOM 4553 C C . GLU A 1 579 ? -52.670 1.729 14.347 1.00 74.56 579 GLU A C 1
ATOM 4555 O O . GLU A 1 579 ? -51.969 2.280 13.494 1.00 74.56 579 GLU A O 1
ATOM 4560 N N . LEU A 1 580 ? -52.196 0.727 15.100 1.00 73.62 580 LEU A N 1
ATOM 4561 C CA . LEU A 1 580 ? -50.851 0.171 14.956 1.00 73.62 580 LEU A CA 1
ATOM 4562 C C . LEU A 1 580 ? -50.681 -0.572 13.624 1.00 73.62 580 LEU A C 1
ATOM 4564 O O . LEU A 1 580 ? -49.655 -0.400 12.967 1.00 73.62 580 LEU A O 1
ATOM 4568 N N . ALA A 1 581 ? -51.673 -1.359 13.199 1.00 78.62 581 ALA A N 1
ATOM 4569 C CA . ALA A 1 581 ? -51.643 -2.036 11.903 1.00 78.62 581 ALA A CA 1
ATOM 4570 C C . ALA A 1 581 ? -51.592 -1.029 10.740 1.00 78.62 581 ALA A C 1
ATOM 4572 O O . ALA A 1 581 ? -50.767 -1.177 9.837 1.00 78.62 581 ALA A O 1
ATOM 4573 N N . ALA A 1 582 ? -52.394 0.040 10.800 1.00 83.69 582 ALA A N 1
ATOM 4574 C CA . ALA A 1 582 ? -52.371 1.116 9.811 1.00 83.69 582 ALA A CA 1
ATOM 4575 C C . ALA A 1 582 ? -51.015 1.849 9.775 1.00 83.69 582 ALA A C 1
ATOM 4577 O O . ALA A 1 582 ? -50.473 2.100 8.696 1.00 83.69 582 ALA A O 1
ATOM 4578 N N . ALA A 1 583 ? -50.420 2.135 10.938 1.00 80.88 583 ALA A N 1
ATOM 4579 C CA . ALA A 1 583 ? -49.106 2.771 11.028 1.00 80.88 583 ALA A CA 1
ATOM 4580 C C . ALA A 1 583 ? -47.973 1.874 10.492 1.00 80.88 583 ALA A C 1
ATOM 4582 O O . ALA A 1 583 ? -47.049 2.364 9.837 1.00 80.88 583 ALA A O 1
ATOM 4583 N N . VAL A 1 584 ? -48.042 0.558 10.729 1.00 81.25 584 VAL A N 1
ATOM 4584 C CA . VAL A 1 584 ? -47.078 -0.417 10.191 1.00 81.25 584 VAL A CA 1
ATOM 4585 C C . VAL A 1 584 ? -47.183 -0.505 8.670 1.00 81.25 584 VAL A C 1
ATOM 4587 O O . VAL A 1 584 ? -46.153 -0.472 7.992 1.00 81.25 584 VAL A O 1
ATOM 4590 N N . GLU A 1 585 ? -48.397 -0.548 8.119 1.00 87.81 585 GLU A N 1
ATOM 4591 C CA . GLU A 1 585 ? -48.608 -0.540 6.668 1.00 87.81 585 GLU A CA 1
ATOM 4592 C C . GLU A 1 585 ? -48.088 0.753 6.030 1.00 87.81 585 GLU A C 1
ATOM 4594 O O . GLU A 1 585 ? -47.332 0.693 5.056 1.00 87.81 585 GLU A O 1
ATOM 4599 N N . GLN A 1 586 ? -48.375 1.914 6.628 1.00 89.94 586 GLN A N 1
ATOM 4600 C CA . GLN A 1 586 ? -47.864 3.205 6.161 1.00 89.94 586 GLN A CA 1
ATOM 4601 C C . GLN A 1 586 ? -46.328 3.265 6.194 1.00 89.94 586 GLN A C 1
ATOM 4603 O O . GLN A 1 586 ? -45.704 3.685 5.214 1.00 89.94 586 GLN A O 1
ATOM 4608 N N . ALA A 1 587 ? -45.701 2.798 7.277 1.00 82.19 587 ALA A N 1
ATOM 4609 C CA . ALA A 1 587 ? -44.245 2.727 7.382 1.00 82.19 587 ALA A CA 1
ATOM 4610 C C . ALA A 1 587 ? -43.641 1.757 6.350 1.00 82.19 587 ALA A C 1
ATOM 4612 O O . ALA A 1 587 ? -42.574 2.019 5.787 1.00 82.19 587 ALA A O 1
ATOM 4613 N N . SER A 1 588 ? -44.328 0.649 6.058 1.00 86.81 588 SER A N 1
ATOM 4614 C CA . SER A 1 588 ? -43.898 -0.318 5.045 1.00 86.81 588 SER A CA 1
ATOM 4615 C C . SER A 1 588 ? -43.968 0.262 3.625 1.00 86.81 588 SER A C 1
ATOM 4617 O O . SER A 1 588 ? -43.042 0.060 2.831 1.00 86.81 588 SER A O 1
ATOM 4619 N N . ALA A 1 589 ? -45.015 1.038 3.326 1.00 91.06 589 ALA A N 1
ATOM 4620 C CA . ALA A 1 589 ? -45.207 1.710 2.048 1.00 91.06 589 ALA A CA 1
ATOM 4621 C C . ALA A 1 589 ? -44.151 2.802 1.835 1.00 91.06 589 ALA A C 1
ATOM 4623 O O . ALA A 1 589 ? -43.477 2.816 0.806 1.00 91.06 589 ALA A O 1
ATOM 4624 N N . GLN A 1 590 ? -43.913 3.642 2.848 1.00 90.56 590 GLN A N 1
ATOM 4625 C CA . GLN A 1 590 ? -42.847 4.648 2.816 1.00 90.56 590 GLN A CA 1
ATOM 4626 C C . GLN A 1 590 ? -41.464 4.016 2.641 1.00 90.56 590 GLN A C 1
ATOM 4628 O O . GLN A 1 590 ? -40.633 4.528 1.893 1.00 90.56 590 GLN A O 1
ATOM 4633 N N . ARG A 1 591 ? -41.209 2.866 3.276 1.00 85.62 591 ARG A N 1
ATOM 4634 C CA . ARG A 1 591 ? -39.947 2.141 3.103 1.00 85.62 591 ARG A CA 1
ATOM 4635 C C . ARG A 1 591 ? -39.759 1.635 1.670 1.00 85.62 591 ARG A C 1
ATOM 4637 O O . ARG A 1 591 ? -38.637 1.683 1.171 1.00 85.62 591 ARG A O 1
ATOM 4644 N N . LYS A 1 592 ? -40.819 1.157 1.009 1.00 91.56 592 LYS A N 1
ATOM 4645 C CA . LYS A 1 592 ? -40.764 0.743 -0.406 1.00 91.56 592 LYS A CA 1
ATOM 4646 C C . LYS A 1 592 ? -40.507 1.929 -1.338 1.00 91.56 592 LYS A C 1
ATOM 4648 O O . LYS A 1 592 ? -39.667 1.809 -2.223 1.00 91.56 592 LYS A O 1
ATOM 4653 N N . GLU A 1 593 ? -41.172 3.057 -1.102 1.00 92.75 593 GLU A N 1
ATOM 4654 C CA . GLU A 1 593 ? -40.985 4.302 -1.860 1.00 92.75 593 GLU A CA 1
ATOM 4655 C C . GLU A 1 593 ? -39.531 4.794 -1.776 1.00 92.75 593 GLU A C 1
ATOM 4657 O O . GLU A 1 593 ? -38.859 4.967 -2.792 1.00 92.75 593 GLU A O 1
ATOM 4662 N N . ILE A 1 594 ? -38.999 4.919 -0.554 1.00 90.06 594 ILE A N 1
ATOM 4663 C CA . ILE A 1 594 ? -37.613 5.349 -0.320 1.00 90.06 594 ILE A CA 1
ATOM 4664 C C . ILE A 1 594 ? -36.624 4.371 -0.965 1.00 90.06 594 ILE A C 1
ATOM 4666 O O . ILE A 1 594 ? -35.625 4.793 -1.543 1.00 90.06 594 ILE A O 1
ATOM 4670 N N . GLN A 1 595 ? -36.894 3.064 -0.904 1.00 86.38 595 GLN A N 1
ATOM 4671 C CA . GLN A 1 595 ? -36.042 2.064 -1.546 1.00 86.38 595 GLN A CA 1
ATOM 4672 C C . GLN A 1 595 ? -36.017 2.231 -3.074 1.00 86.38 595 GLN A C 1
ATOM 4674 O O . GLN A 1 595 ? -34.940 2.173 -3.665 1.00 86.38 595 GLN A O 1
ATOM 4679 N N . GLY A 1 596 ? -37.167 2.506 -3.699 1.00 93.00 596 GLY A N 1
ATOM 4680 C CA . GLY A 1 596 ? -37.250 2.803 -5.132 1.00 93.00 596 GLY A CA 1
ATOM 4681 C C . GLY A 1 596 ? -36.434 4.037 -5.521 1.00 93.00 596 GLY A C 1
ATOM 4682 O O . GLY A 1 596 ? -35.628 3.978 -6.450 1.00 93.00 596 GLY A O 1
ATOM 4683 N N . GLN A 1 597 ? -36.556 5.120 -4.748 1.00 91.69 597 GLN A N 1
ATOM 4684 C CA . GLN A 1 597 ? -35.788 6.351 -4.966 1.00 91.69 597 GLN A CA 1
ATOM 4685 C C . GLN A 1 597 ? -34.274 6.126 -4.819 1.00 91.69 597 GLN A C 1
ATOM 4687 O O . GLN A 1 597 ? -33.484 6.627 -5.620 1.00 91.69 597 GLN A O 1
ATOM 4692 N N . VAL A 1 598 ? -33.846 5.324 -3.837 1.00 88.19 598 VAL A N 1
ATOM 4693 C CA . VAL A 1 598 ? -32.430 4.962 -3.653 1.00 88.19 598 VAL A CA 1
ATOM 4694 C C . VAL A 1 598 ? -31.888 4.187 -4.855 1.00 88.19 598 VAL A C 1
ATOM 4696 O O . VAL A 1 598 ? -30.767 4.450 -5.298 1.00 88.19 598 VAL A O 1
ATOM 4699 N N . ASP A 1 599 ? -32.658 3.246 -5.397 1.00 90.38 599 ASP A N 1
ATOM 4700 C CA . ASP A 1 599 ? -32.224 2.435 -6.537 1.00 90.38 599 ASP A CA 1
ATOM 4701 C C . ASP A 1 599 ? -32.149 3.256 -7.837 1.00 90.38 599 ASP A C 1
ATOM 4703 O O . ASP A 1 599 ? -31.247 3.049 -8.654 1.00 90.38 599 ASP A O 1
ATOM 4707 N N . GLU A 1 600 ? -33.026 4.246 -8.006 1.00 93.12 600 GLU A N 1
ATOM 4708 C CA . GLU A 1 600 ? -32.987 5.183 -9.132 1.00 93.12 600 GLU A CA 1
ATOM 4709 C C . GLU A 1 600 ? -31.801 6.156 -9.060 1.00 93.12 600 GLU A C 1
ATOM 4711 O O . GLU A 1 600 ? -31.080 6.346 -10.050 1.00 93.12 600 GLU A O 1
ATOM 4716 N N . VAL A 1 601 ? -31.515 6.699 -7.874 1.00 91.56 601 VAL A N 1
ATOM 4717 C CA . VAL A 1 601 ? -30.325 7.534 -7.650 1.00 91.56 601 VAL A CA 1
ATOM 4718 C C . VAL A 1 601 ? -29.047 6.727 -7.882 1.00 91.56 601 VAL A C 1
ATOM 4720 O O . VAL A 1 601 ? -28.122 7.223 -8.522 1.00 91.56 601 VAL A O 1
ATOM 4723 N N . ARG A 1 602 ? -28.992 5.460 -7.448 1.00 87.12 602 ARG A N 1
ATOM 4724 C CA . ARG A 1 602 ? -27.843 4.571 -7.702 1.00 87.12 602 ARG A CA 1
ATOM 4725 C C . ARG A 1 602 ? -27.609 4.320 -9.189 1.00 87.12 602 ARG A C 1
ATOM 4727 O O . ARG A 1 602 ? -26.465 4.385 -9.638 1.00 87.12 602 ARG A O 1
ATOM 4734 N N . LYS A 1 603 ? -28.671 4.057 -9.959 1.00 91.38 603 LYS A N 1
ATOM 4735 C CA . LYS A 1 603 ? -28.570 3.912 -11.421 1.00 91.38 603 LYS A CA 1
ATOM 4736 C C . LYS A 1 603 ? -28.054 5.195 -12.071 1.00 91.38 603 LYS A C 1
ATOM 4738 O O . LYS A 1 603 ? -27.150 5.132 -12.901 1.00 91.38 603 LYS A O 1
ATOM 4743 N N . SER A 1 604 ? -28.584 6.344 -11.660 1.00 87.88 604 SER A N 1
ATOM 4744 C CA . SER A 1 604 ? -28.167 7.652 -12.175 1.00 87.88 604 SER A CA 1
ATOM 4745 C C . SER A 1 604 ? -26.700 7.953 -11.854 1.00 87.88 604 SER A C 1
ATOM 4747 O O . SER A 1 604 ? -25.952 8.377 -12.733 1.00 87.88 604 SER A O 1
ATOM 4749 N N . LEU A 1 605 ? -26.257 7.658 -10.628 1.00 86.75 605 LEU A N 1
ATOM 4750 C CA . LEU A 1 605 ? -24.866 7.820 -10.200 1.00 86.75 605 LEU A CA 1
ATOM 4751 C C . LEU A 1 605 ? -23.916 6.981 -11.065 1.00 86.75 605 LEU A C 1
ATOM 4753 O O . LEU A 1 605 ? -22.963 7.518 -11.621 1.00 86.75 605 LEU A O 1
ATOM 4757 N N . SER A 1 606 ? -24.228 5.696 -11.257 1.00 87.06 606 SER A N 1
ATOM 4758 C CA . SER A 1 606 ? -23.426 4.788 -12.088 1.00 87.06 606 SER A CA 1
ATOM 4759 C C . SER A 1 606 ? -23.294 5.284 -13.536 1.00 87.06 606 SER A C 1
ATOM 4761 O O . SER A 1 606 ? -22.212 5.232 -14.126 1.00 87.06 606 SER A O 1
ATOM 4763 N N . GLN A 1 607 ? -24.372 5.832 -14.106 1.00 86.81 607 GLN A N 1
ATOM 4764 C CA . GLN A 1 607 ? -24.337 6.425 -15.445 1.00 86.81 607 GLN A CA 1
ATOM 4765 C C . GLN A 1 607 ? -23.475 7.693 -15.507 1.00 86.81 607 GLN A C 1
ATOM 4767 O O . GLN A 1 607 ? -22.748 7.893 -16.483 1.00 86.81 607 GLN A O 1
ATOM 4772 N N . LEU A 1 608 ? -23.539 8.558 -14.490 1.00 86.62 608 LEU A N 1
ATOM 4773 C CA . LEU A 1 608 ? -22.707 9.762 -14.416 1.00 86.62 608 LEU A CA 1
ATOM 4774 C C . LEU A 1 608 ? -21.222 9.430 -14.235 1.00 86.62 608 LEU A C 1
ATOM 4776 O O . LEU A 1 608 ? -20.384 10.041 -14.896 1.00 86.62 608 LEU A O 1
ATOM 4780 N N . GLU A 1 609 ? -20.894 8.447 -13.399 1.00 84.94 609 GLU A N 1
ATOM 4781 C CA . GLU A 1 609 ? -19.517 7.988 -13.186 1.00 84.94 609 GLU A CA 1
ATOM 4782 C C . GLU A 1 609 ? -18.897 7.456 -14.484 1.00 84.94 609 GLU A C 1
ATOM 4784 O O . GLU A 1 609 ? -17.785 7.850 -14.842 1.00 84.94 609 GLU A O 1
ATOM 4789 N N . SER A 1 610 ? -19.644 6.647 -15.244 1.00 85.44 610 SER A N 1
ATOM 4790 C CA . SER A 1 610 ? -19.217 6.158 -16.563 1.00 85.44 610 SER A CA 1
ATOM 4791 C C . SER A 1 610 ? -18.953 7.306 -17.548 1.00 85.44 610 SER A C 1
ATOM 4793 O O . SER A 1 610 ? -17.901 7.346 -18.192 1.00 85.44 610 SER A O 1
ATOM 4795 N N . LYS A 1 611 ? -19.855 8.294 -17.619 1.00 83.94 611 LYS A N 1
ATOM 4796 C CA . LYS A 1 611 ? -19.679 9.478 -18.480 1.00 83.94 611 LYS A CA 1
ATOM 4797 C C . LYS A 1 611 ? -18.463 10.313 -18.074 1.00 83.94 611 LYS A C 1
ATOM 4799 O O . LYS A 1 611 ? -17.734 10.799 -18.936 1.00 83.94 611 LYS A O 1
ATOM 4804 N N . HIS A 1 612 ? -18.225 10.475 -16.775 1.00 82.56 612 HIS A N 1
ATOM 4805 C CA . HIS A 1 612 ? -17.108 11.264 -16.266 1.00 82.56 612 HIS A CA 1
ATOM 4806 C C . HIS A 1 612 ? -15.754 10.565 -16.484 1.00 82.56 612 HIS A C 1
ATOM 4808 O O . HIS A 1 612 ? -14.752 11.233 -16.753 1.00 82.56 612 HIS A O 1
ATOM 4814 N N . ALA A 1 613 ? -15.715 9.230 -16.417 1.00 80.88 613 ALA A N 1
ATOM 4815 C CA . ALA A 1 613 ? -14.541 8.439 -16.785 1.00 80.88 613 ALA A CA 1
ATOM 4816 C C . ALA A 1 613 ? -14.201 8.602 -18.277 1.00 80.88 613 ALA A C 1
ATOM 4818 O O . ALA A 1 613 ? -13.078 8.990 -18.603 1.00 80.88 613 ALA A O 1
ATOM 4819 N N . ALA A 1 614 ? -15.191 8.445 -19.163 1.00 81.31 614 ALA A N 1
ATOM 4820 C CA . ALA A 1 614 ? -15.011 8.634 -20.605 1.00 81.31 614 ALA A CA 1
ATOM 4821 C C . ALA A 1 614 ? -14.543 10.061 -20.959 1.00 81.31 614 ALA A C 1
ATOM 4823 O O . ALA A 1 614 ? -13.656 10.246 -21.791 1.00 81.31 614 ALA A O 1
ATOM 4824 N N . ALA A 1 615 ? -15.079 11.086 -20.286 1.00 82.62 615 ALA A N 1
ATOM 4825 C CA . ALA A 1 615 ? -14.660 12.474 -20.489 1.00 82.62 615 ALA A CA 1
ATOM 4826 C C . ALA A 1 615 ? -13.205 12.735 -20.050 1.00 82.62 615 ALA A C 1
ATOM 4828 O O . ALA A 1 615 ? -12.489 13.507 -20.693 1.00 82.62 615 ALA A O 1
ATOM 4829 N N . ARG A 1 616 ? -12.742 12.089 -18.969 1.00 83.75 616 ARG A N 1
ATOM 4830 C CA . ARG A 1 616 ? -11.342 12.179 -18.523 1.00 83.75 616 ARG A CA 1
ATOM 4831 C C . ARG A 1 616 ? -10.386 11.514 -19.508 1.00 83.75 616 ARG A C 1
ATOM 4833 O O . ARG A 1 616 ? -9.348 12.100 -19.807 1.00 83.75 616 ARG A O 1
ATOM 4840 N N . GLU A 1 617 ? -10.740 10.339 -20.021 1.00 83.38 617 GLU A N 1
ATOM 4841 C CA . GLU A 1 617 ? -9.944 9.637 -21.035 1.00 83.38 617 GLU A CA 1
ATOM 4842 C C . GLU A 1 617 ? -9.866 10.432 -22.342 1.00 83.38 617 GLU A C 1
ATOM 4844 O O . GLU A 1 617 ? -8.774 10.620 -22.875 1.00 83.38 617 GLU A O 1
ATOM 4849 N N . ALA A 1 618 ? -10.987 10.996 -22.805 1.00 83.44 618 ALA A N 1
ATOM 4850 C CA . ALA A 1 618 ? -11.016 11.843 -23.997 1.00 83.44 618 ALA A CA 1
ATOM 4851 C C . ALA A 1 618 ? -10.115 13.082 -23.855 1.00 83.44 618 ALA A C 1
ATOM 4853 O O . ALA A 1 618 ? -9.386 13.433 -24.783 1.00 83.44 618 ALA A O 1
ATOM 4854 N N . LYS A 1 619 ? -10.110 13.722 -22.677 1.00 88.25 619 LYS A N 1
ATOM 4855 C CA . LYS A 1 619 ? -9.234 14.868 -22.405 1.00 88.25 619 LYS A CA 1
ATOM 4856 C C . LYS A 1 619 ? -7.755 14.472 -22.377 1.00 88.25 619 LYS A C 1
ATOM 4858 O O . LYS A 1 619 ? -6.935 15.164 -22.970 1.00 88.25 619 LYS A O 1
ATOM 4863 N N . ALA A 1 620 ? -7.418 13.353 -21.735 1.00 85.31 620 ALA A N 1
ATOM 4864 C CA . ALA A 1 620 ? -6.046 12.852 -21.701 1.00 85.31 620 ALA A CA 1
ATOM 4865 C C . ALA A 1 620 ? -5.534 12.481 -23.105 1.00 85.31 620 ALA A C 1
ATOM 4867 O O . ALA A 1 620 ? -4.399 12.805 -23.447 1.00 85.31 620 ALA A O 1
ATOM 4868 N N . ALA A 1 621 ? -6.381 11.863 -23.934 1.00 86.06 621 ALA A N 1
ATOM 4869 C CA . ALA A 1 621 ? -6.056 11.560 -25.324 1.00 86.06 621 ALA A CA 1
ATOM 4870 C C . ALA A 1 621 ? -5.829 12.837 -26.150 1.00 86.06 621 ALA A C 1
ATOM 4872 O O . ALA A 1 621 ? -4.852 12.913 -26.891 1.00 86.06 621 ALA A O 1
ATOM 4873 N N . ALA A 1 622 ? -6.675 13.860 -25.986 1.00 87.69 622 ALA A N 1
ATOM 4874 C CA . ALA A 1 622 ? -6.509 15.145 -26.666 1.00 87.69 622 ALA A CA 1
ATOM 4875 C C . ALA A 1 622 ? -5.198 15.854 -26.272 1.00 87.69 622 ALA A C 1
ATOM 4877 O O . ALA A 1 622 ? -4.484 16.353 -27.142 1.00 87.69 622 ALA A O 1
ATOM 4878 N N . ASP A 1 623 ? -4.843 15.843 -24.983 1.00 89.38 623 ASP A N 1
ATOM 4879 C CA . ASP A 1 623 ? -3.589 16.427 -24.493 1.00 89.38 623 ASP A CA 1
ATOM 4880 C C . ASP A 1 623 ? -2.354 15.684 -25.043 1.00 89.38 623 ASP A C 1
ATOM 4882 O O . ASP A 1 623 ? -1.339 16.310 -25.359 1.00 89.38 623 ASP A O 1
ATOM 4886 N N . GLU A 1 624 ? -2.415 14.355 -25.181 1.00 89.06 624 GLU A N 1
ATOM 4887 C CA . GLU A 1 624 ? -1.330 13.567 -25.781 1.00 89.06 624 GLU A CA 1
ATOM 4888 C C . GLU A 1 624 ? -1.216 13.781 -27.294 1.00 89.06 624 GLU A C 1
ATOM 4890 O O . GLU A 1 624 ? -0.101 13.937 -27.795 1.00 89.06 624 GLU A O 1
ATOM 4895 N N . VAL A 1 625 ? -2.336 13.878 -28.018 1.00 89.00 625 VAL A N 1
ATOM 4896 C CA . VAL A 1 625 ? -2.330 14.240 -29.446 1.00 89.00 625 VAL A CA 1
ATOM 4897 C C . VAL A 1 625 ? -1.674 15.606 -29.641 1.00 89.00 625 VAL A C 1
ATOM 4899 O O . VAL A 1 625 ? -0.734 15.716 -30.426 1.00 89.00 625 VAL A O 1
ATOM 4902 N N . ALA A 1 626 ? -2.055 16.614 -28.850 1.00 90.69 626 ALA A N 1
ATOM 4903 C CA . ALA A 1 626 ? -1.462 17.948 -28.931 1.00 90.69 626 ALA A CA 1
ATOM 4904 C C . ALA A 1 626 ? 0.056 17.940 -28.658 1.00 90.69 626 ALA A C 1
ATOM 4906 O O . ALA A 1 626 ? 0.828 18.617 -29.342 1.00 90.69 626 ALA A O 1
ATOM 4907 N N . LYS A 1 627 ? 0.526 17.138 -27.690 1.00 90.00 627 LYS A N 1
ATOM 4908 C CA . LYS A 1 627 ? 1.969 16.976 -27.423 1.00 90.00 627 LYS A CA 1
ATOM 4909 C C . LYS A 1 627 ? 2.697 16.287 -28.571 1.00 90.00 627 LYS A C 1
ATOM 4911 O O . LYS A 1 627 ? 3.811 16.692 -28.910 1.00 90.00 627 LYS A O 1
ATOM 4916 N N . LEU A 1 628 ? 2.109 15.239 -29.146 1.00 87.00 628 LEU A N 1
ATOM 4917 C CA . LEU A 1 628 ? 2.699 14.503 -30.263 1.00 87.00 628 LEU A CA 1
ATOM 4918 C C . LEU A 1 628 ? 2.769 15.368 -31.522 1.00 87.00 628 LEU A C 1
ATOM 4920 O O . LEU A 1 628 ? 3.797 15.360 -32.195 1.00 87.00 628 LEU A O 1
ATOM 4924 N N . GLU A 1 629 ? 1.745 16.172 -31.798 1.00 86.38 629 GLU A N 1
ATOM 4925 C CA . GLU A 1 629 ? 1.732 17.130 -32.906 1.00 86.38 629 GLU A CA 1
ATOM 4926 C C . GLU A 1 629 ? 2.765 18.247 -32.720 1.00 86.38 629 GLU A C 1
ATOM 4928 O O . GLU A 1 629 ? 3.497 18.573 -33.660 1.00 86.38 629 GLU A O 1
ATOM 4933 N N . ALA A 1 630 ? 2.906 18.783 -31.503 1.00 86.44 630 ALA A N 1
ATOM 4934 C CA . ALA A 1 630 ? 3.944 19.765 -31.186 1.00 86.44 630 ALA A CA 1
ATOM 4935 C C . ALA A 1 630 ? 5.352 19.167 -31.350 1.00 86.44 630 ALA A C 1
ATOM 4937 O O . ALA A 1 630 ? 6.245 19.797 -31.922 1.00 86.44 630 ALA A O 1
ATOM 4938 N N . LYS A 1 631 ? 5.548 17.918 -30.911 1.00 84.25 631 LYS A N 1
ATOM 4939 C CA . LYS A 1 631 ? 6.817 17.199 -31.066 1.00 84.25 631 LYS A CA 1
ATOM 4940 C C . LYS A 1 631 ? 7.117 16.889 -32.533 1.00 84.25 631 LYS A C 1
ATOM 4942 O O . LYS A 1 631 ? 8.244 17.102 -32.969 1.00 84.25 631 LYS A O 1
ATOM 4947 N N . ALA A 1 632 ? 6.128 16.442 -33.304 1.00 78.50 632 ALA A N 1
ATOM 4948 C CA . ALA A 1 632 ? 6.266 16.211 -34.739 1.00 78.50 632 ALA A CA 1
ATOM 4949 C C . ALA A 1 632 ? 6.618 17.507 -35.482 1.00 78.50 632 ALA A C 1
ATOM 4951 O O . ALA A 1 632 ? 7.502 17.505 -36.333 1.00 78.50 632 ALA A O 1
ATOM 4952 N N . SER A 1 633 ? 5.989 18.626 -35.117 1.00 79.69 633 SER A N 1
ATOM 4953 C CA . SER A 1 633 ? 6.282 19.943 -35.693 1.00 79.69 633 SER A CA 1
ATOM 4954 C C . SER A 1 633 ? 7.696 20.423 -35.350 1.00 79.69 633 SER A C 1
ATOM 4956 O O . SER A 1 633 ? 8.412 20.892 -36.229 1.00 79.69 633 SER A O 1
ATOM 4958 N N . SER A 1 634 ? 8.143 20.236 -34.104 1.00 80.69 634 SER A N 1
ATOM 4959 C CA . SER A 1 634 ? 9.516 20.559 -33.692 1.00 80.69 634 SER A CA 1
ATOM 4960 C C . SER A 1 634 ? 10.561 19.697 -34.405 1.00 80.69 634 SER A C 1
ATOM 4962 O O . SER A 1 634 ? 11.599 20.220 -34.798 1.00 80.69 634 SER A O 1
ATOM 4964 N N . LEU A 1 635 ? 10.290 18.405 -34.602 1.00 76.50 635 LEU A N 1
ATOM 4965 C CA . LEU A 1 635 ? 11.184 17.508 -35.338 1.00 76.50 635 LEU A CA 1
ATOM 4966 C C . LEU A 1 635 ? 11.256 17.874 -36.826 1.00 76.50 635 LEU A C 1
ATOM 4968 O O . LEU A 1 635 ? 12.345 17.883 -37.389 1.00 76.50 635 LEU A O 1
ATOM 4972 N N . ARG A 1 636 ? 10.128 18.257 -37.441 1.00 70.00 636 ARG A N 1
ATOM 4973 C CA . ARG A 1 636 ? 10.097 18.782 -38.818 1.00 70.00 636 ARG A CA 1
ATOM 4974 C C . ARG A 1 636 ? 10.920 20.064 -38.957 1.00 70.00 636 ARG A C 1
ATOM 4976 O O . ARG A 1 636 ? 11.703 20.180 -39.890 1.00 70.00 636 ARG A O 1
ATOM 4983 N N . ALA A 1 637 ? 10.786 20.995 -38.012 1.00 72.38 637 ALA A N 1
ATOM 4984 C CA . ALA A 1 637 ? 11.543 22.247 -38.023 1.00 72.38 637 ALA A CA 1
ATOM 4985 C C . ALA A 1 637 ? 13.050 22.046 -37.771 1.00 72.38 637 ALA A C 1
ATOM 4987 O O . ALA A 1 637 ? 13.859 22.811 -38.285 1.00 72.38 637 ALA A O 1
ATOM 4988 N N . ALA A 1 638 ? 13.429 21.029 -36.990 1.00 68.19 638 ALA A N 1
ATOM 4989 C CA . ALA A 1 638 ? 14.824 20.742 -36.658 1.00 68.19 638 ALA A CA 1
ATOM 4990 C C . ALA A 1 638 ? 15.567 19.929 -37.733 1.00 68.19 638 ALA A C 1
ATOM 4992 O O . ALA A 1 638 ? 16.791 20.002 -37.783 1.00 68.19 638 ALA A O 1
ATOM 4993 N N . SER A 1 639 ? 14.862 19.146 -38.559 1.00 58.22 639 SER A N 1
ATOM 4994 C CA . SER A 1 639 ? 15.509 18.198 -39.477 1.00 58.22 639 SER A CA 1
ATOM 4995 C C . SER A 1 639 ? 15.763 18.737 -40.883 1.00 58.22 639 SER A C 1
ATOM 4997 O O . SER A 1 639 ? 16.565 18.134 -41.580 1.00 58.22 639 SER A O 1
ATOM 4999 N N . GLY A 1 640 ? 15.106 19.814 -41.329 1.00 55.97 640 GLY A N 1
ATOM 5000 C CA . GLY A 1 640 ? 15.328 20.419 -42.656 1.00 55.97 640 GLY A CA 1
ATOM 5001 C C . GLY A 1 640 ? 15.061 19.528 -43.887 1.00 55.97 640 GLY A C 1
ATOM 5002 O O . GLY A 1 640 ? 14.997 20.054 -44.991 1.00 55.97 640 GLY A O 1
ATOM 5003 N N . GLU A 1 641 ? 14.871 18.219 -43.720 1.00 52.97 641 GLU A N 1
ATOM 5004 C CA . GLU A 1 641 ? 14.710 17.243 -44.794 1.00 52.97 641 GLU A CA 1
ATOM 5005 C C . GLU A 1 641 ? 13.289 16.685 -44.851 1.00 52.97 641 GLU A C 1
ATOM 5007 O O . GLU A 1 641 ? 12.670 16.305 -43.850 1.00 52.97 641 GLU A O 1
ATOM 5012 N N . GLU A 1 642 ? 12.784 16.657 -46.079 1.00 54.88 642 GLU A N 1
ATOM 5013 C CA . GLU A 1 642 ? 11.541 16.023 -46.471 1.00 54.88 642 GLU A CA 1
ATOM 5014 C C . GLU A 1 642 ? 11.635 14.509 -46.244 1.00 54.88 642 GLU A C 1
ATOM 5016 O O . GLU A 1 642 ? 12.676 13.883 -46.443 1.00 54.88 642 GLU A O 1
ATOM 5021 N N . ARG A 1 643 ? 10.550 13.914 -45.746 1.00 51.81 643 ARG A N 1
ATOM 5022 C CA . ARG A 1 643 ? 10.509 12.501 -45.366 1.00 51.81 643 ARG A CA 1
ATOM 5023 C C . ARG A 1 643 ? 10.659 11.637 -46.619 1.00 51.81 643 ARG A C 1
ATOM 5025 O O . ARG A 1 643 ? 9.686 11.475 -47.345 1.00 51.81 643 ARG A O 1
ATOM 5032 N N . VAL A 1 644 ? 11.836 11.055 -46.827 1.00 60.66 644 VAL A N 1
ATOM 5033 C CA . VAL A 1 644 ? 12.039 10.029 -47.858 1.00 60.66 644 VAL A CA 1
ATOM 5034 C C . VAL A 1 644 ? 11.293 8.767 -47.423 1.00 60.66 644 VAL A C 1
ATOM 5036 O O . VAL A 1 644 ? 11.459 8.294 -46.293 1.00 60.66 644 VAL A O 1
ATOM 5039 N N . ASP A 1 645 ? 10.411 8.262 -48.283 1.00 64.00 645 ASP A N 1
ATOM 5040 C CA . ASP A 1 645 ? 9.661 7.034 -48.017 1.00 64.00 645 ASP A CA 1
ATOM 5041 C C . ASP A 1 645 ? 10.637 5.846 -47.958 1.00 64.00 645 ASP A C 1
ATOM 5043 O O . ASP A 1 645 ? 11.605 5.774 -48.717 1.00 64.00 645 ASP A O 1
ATOM 5047 N N . GLU A 1 646 ? 10.398 4.883 -47.068 1.00 68.44 646 GLU A N 1
ATOM 5048 C CA . GLU A 1 646 ? 11.250 3.692 -46.933 1.00 68.44 646 GLU A CA 1
ATOM 5049 C C . GLU A 1 646 ? 11.368 2.923 -48.264 1.00 68.44 646 GLU A C 1
ATOM 5051 O O . GLU A 1 646 ? 12.402 2.328 -48.568 1.00 68.44 646 GLU A O 1
ATOM 5056 N N . ARG A 1 647 ? 10.342 3.010 -49.122 1.00 69.69 647 ARG A N 1
ATOM 5057 C CA . ARG A 1 647 ? 10.362 2.458 -50.483 1.00 69.69 647 ARG A CA 1
ATOM 5058 C C . ARG A 1 647 ? 11.341 3.178 -51.405 1.00 69.69 647 ARG A C 1
ATOM 5060 O O . ARG A 1 647 ? 11.947 2.530 -52.255 1.00 69.69 647 ARG A O 1
ATOM 5067 N N . GLU A 1 648 ? 11.495 4.488 -51.256 1.00 76.44 648 GLU A N 1
ATOM 5068 C CA . GLU A 1 648 ? 12.418 5.289 -52.063 1.00 76.44 648 GLU A CA 1
ATOM 5069 C C . GLU A 1 648 ? 13.867 5.010 -51.662 1.00 76.44 648 GLU A C 1
ATOM 5071 O O . GLU A 1 648 ? 14.710 4.819 -52.538 1.00 76.44 648 GLU A O 1
ATOM 5076 N N . VAL A 1 649 ? 14.140 4.863 -50.360 1.00 76.75 649 VAL A N 1
ATOM 5077 C CA . VAL A 1 649 ? 15.466 4.457 -49.862 1.00 76.75 649 VAL A CA 1
ATOM 5078 C C . VAL A 1 649 ? 15.865 3.100 -50.445 1.00 76.75 649 VAL A C 1
ATOM 5080 O O . VAL A 1 649 ? 16.929 2.974 -51.052 1.00 76.75 649 VAL A O 1
ATOM 5083 N N . LEU A 1 650 ? 14.983 2.101 -50.355 1.00 79.31 650 LEU A N 1
ATOM 5084 C CA . LEU A 1 650 ? 15.245 0.765 -50.899 1.00 79.31 650 LEU A CA 1
ATOM 5085 C C . LEU A 1 650 ? 15.439 0.775 -52.425 1.00 79.31 650 LEU A C 1
ATOM 5087 O O . LEU A 1 650 ? 16.284 0.044 -52.947 1.00 79.31 650 LEU A O 1
ATOM 5091 N N . ALA A 1 651 ? 14.692 1.609 -53.155 1.00 81.81 651 ALA A N 1
ATOM 5092 C CA . ALA A 1 651 ? 14.843 1.750 -54.602 1.00 81.81 651 ALA A CA 1
ATOM 5093 C C . ALA A 1 651 ? 16.191 2.384 -54.993 1.00 81.81 651 ALA A C 1
ATOM 5095 O O . ALA A 1 651 ? 16.815 1.962 -55.976 1.00 81.81 651 ALA A O 1
ATOM 5096 N N . VAL A 1 652 ? 16.663 3.368 -54.223 1.00 84.56 652 VAL A N 1
ATOM 5097 C CA . VAL A 1 652 ? 17.977 3.996 -54.421 1.00 84.56 652 VAL A CA 1
ATOM 5098 C C . VAL A 1 652 ? 19.099 3.011 -54.098 1.00 84.56 652 VAL A C 1
ATOM 5100 O O . VAL A 1 652 ? 20.029 2.872 -54.894 1.00 84.56 652 VAL A O 1
ATOM 5103 N N . GLU A 1 653 ? 18.992 2.259 -53.001 1.00 83.12 653 GLU A N 1
ATOM 5104 C CA . GLU A 1 653 ? 19.968 1.222 -52.646 1.00 83.12 653 GLU A CA 1
ATOM 5105 C C . GLU A 1 653 ? 20.075 0.125 -53.714 1.00 83.12 653 GLU A C 1
ATOM 5107 O O . GLU A 1 653 ? 21.179 -0.295 -54.072 1.00 83.12 653 GLU A O 1
ATOM 5112 N N . ASP A 1 654 ? 18.947 -0.344 -54.255 1.00 85.19 654 ASP A N 1
ATOM 5113 C CA . ASP A 1 654 ? 18.939 -1.347 -55.325 1.00 85.19 654 ASP A CA 1
ATOM 5114 C C . ASP A 1 654 ? 19.538 -0.795 -56.631 1.00 85.19 654 ASP A C 1
ATOM 5116 O O . ASP A 1 654 ? 20.300 -1.476 -57.326 1.00 85.19 654 ASP A O 1
ATOM 5120 N N . SER A 1 655 ? 19.265 0.475 -56.942 1.00 87.56 655 SER A N 1
ATOM 5121 C CA . SER A 1 655 ? 19.855 1.166 -58.094 1.00 87.56 655 SER A CA 1
ATOM 5122 C C . SER A 1 655 ? 21.373 1.309 -57.954 1.00 87.56 655 SER A C 1
ATOM 5124 O O . SER A 1 655 ? 22.111 1.042 -58.907 1.00 87.56 655 SER A O 1
ATOM 5126 N N . LEU A 1 656 ? 21.855 1.643 -56.755 1.00 85.50 656 LEU A N 1
ATOM 5127 C CA . LEU A 1 656 ? 23.278 1.741 -56.447 1.00 85.50 656 LEU A CA 1
ATOM 5128 C C . LEU A 1 656 ? 23.971 0.369 -56.537 1.00 85.50 656 LEU A C 1
ATOM 5130 O O . LEU A 1 656 ? 25.024 0.251 -57.166 1.00 85.50 656 LEU A O 1
ATOM 5134 N N . LYS A 1 657 ? 23.339 -0.697 -56.021 1.00 85.44 657 LYS A N 1
ATOM 5135 C CA . LYS A 1 657 ? 23.816 -2.089 -56.162 1.00 85.44 657 LYS A CA 1
ATOM 5136 C C . LYS A 1 657 ? 23.967 -2.498 -57.628 1.00 85.44 657 LYS A C 1
ATOM 5138 O O . LYS A 1 657 ? 24.991 -3.069 -58.015 1.00 85.44 657 LYS A O 1
ATOM 5143 N N . LYS A 1 658 ? 22.970 -2.188 -58.463 1.00 89.06 658 LYS A N 1
ATOM 5144 C CA . LYS A 1 658 ? 23.003 -2.461 -59.910 1.00 89.06 658 LYS A CA 1
ATOM 5145 C C . LYS A 1 658 ? 24.114 -1.677 -60.610 1.00 89.06 658 LYS A C 1
ATOM 5147 O O . LYS A 1 658 ? 24.857 -2.263 -61.402 1.00 89.06 658 LYS A O 1
ATOM 5152 N N . ALA A 1 659 ? 24.265 -0.391 -60.298 1.00 86.88 659 ALA A N 1
ATOM 5153 C CA . ALA A 1 659 ? 25.311 0.459 -60.863 1.00 86.88 659 ALA A CA 1
ATOM 5154 C C . ALA A 1 659 ? 26.720 -0.037 -60.489 1.00 86.88 659 ALA A C 1
ATOM 5156 O O . ALA A 1 659 ? 27.566 -0.203 -61.370 1.00 86.88 659 ALA A O 1
ATOM 5157 N N . ALA A 1 660 ? 26.949 -0.386 -59.220 1.00 86.38 660 ALA A N 1
ATOM 5158 C CA . ALA A 1 660 ? 28.216 -0.952 -58.753 1.00 86.38 660 ALA A CA 1
ATOM 5159 C C . ALA A 1 660 ? 28.525 -2.314 -59.408 1.00 86.38 660 ALA A C 1
ATOM 5161 O O . ALA A 1 660 ? 29.664 -2.599 -59.788 1.00 86.38 660 ALA A O 1
ATOM 5162 N N . GLY A 1 661 ? 27.507 -3.161 -59.603 1.00 86.31 661 GLY A N 1
ATOM 5163 C CA . GLY A 1 661 ? 27.643 -4.411 -60.356 1.00 86.31 661 GLY A CA 1
ATOM 5164 C C . GLY A 1 661 ? 28.045 -4.187 -61.819 1.00 86.31 661 GLY A C 1
ATOM 5165 O O . GLY A 1 661 ? 28.926 -4.880 -62.338 1.00 86.31 661 GLY A O 1
ATOM 5166 N N . ALA A 1 662 ? 27.442 -3.195 -62.480 1.00 88.81 662 ALA A N 1
ATOM 5167 C CA . ALA A 1 662 ? 27.771 -2.830 -63.855 1.00 88.81 662 ALA A CA 1
ATOM 5168 C C . ALA A 1 662 ? 29.195 -2.267 -63.984 1.00 88.81 662 ALA A C 1
ATOM 5170 O O . ALA A 1 662 ? 29.909 -2.661 -64.909 1.00 88.81 662 ALA A O 1
ATOM 5171 N N . TRP A 1 663 ? 29.625 -1.417 -63.045 1.00 87.56 663 TRP A N 1
ATOM 5172 C CA . TRP A 1 663 ? 30.996 -0.900 -62.975 1.00 87.56 663 TRP A CA 1
ATOM 5173 C C . TRP A 1 663 ? 32.007 -2.050 -62.921 1.00 87.56 663 TRP A C 1
ATOM 5175 O O . TRP A 1 663 ? 32.846 -2.165 -63.817 1.00 87.56 663 TRP A O 1
ATOM 5185 N N . ARG A 1 664 ? 31.873 -2.983 -61.965 1.00 86.06 664 ARG A N 1
ATOM 5186 C CA . ARG A 1 664 ? 32.788 -4.137 -61.840 1.00 86.06 664 ARG A CA 1
ATOM 5187 C C . ARG A 1 664 ? 32.843 -4.987 -63.105 1.00 86.06 664 ARG A C 1
ATOM 5189 O O . ARG A 1 664 ? 33.926 -5.370 -63.549 1.00 86.06 664 ARG A O 1
ATOM 5196 N N . LYS A 1 665 ? 31.683 -5.279 -63.702 1.00 90.19 665 LYS A N 1
ATOM 5197 C CA . LYS A 1 665 ? 31.606 -6.097 -64.919 1.00 90.19 665 LYS A CA 1
ATOM 5198 C C . LYS A 1 665 ? 32.316 -5.422 -66.092 1.00 90.19 665 LYS A C 1
ATOM 5200 O O . LYS A 1 665 ? 33.088 -6.079 -66.783 1.00 90.19 665 LYS A O 1
ATOM 5205 N N . ARG A 1 666 ? 32.076 -4.126 -66.312 1.00 90.62 666 ARG A N 1
ATOM 5206 C CA . ARG A 1 666 ? 32.691 -3.368 -67.414 1.00 90.62 666 ARG A CA 1
ATOM 5207 C C . ARG A 1 666 ? 34.198 -3.207 -67.219 1.00 90.62 666 ARG A C 1
ATOM 5209 O O . ARG A 1 666 ? 34.937 -3.461 -68.166 1.00 90.62 666 ARG A O 1
ATOM 5216 N N . LYS A 1 667 ? 34.650 -2.897 -65.995 1.00 86.56 667 LYS A N 1
ATOM 5217 C CA . LYS A 1 667 ? 36.081 -2.828 -65.650 1.00 86.56 667 LYS A CA 1
ATOM 5218 C C . LYS A 1 667 ? 36.779 -4.153 -65.949 1.00 86.56 667 LYS A C 1
ATOM 5220 O O . LYS A 1 667 ? 37.783 -4.169 -66.654 1.00 86.56 667 LYS A O 1
ATOM 5225 N N . ARG A 1 668 ? 36.207 -5.274 -65.489 1.00 87.62 668 ARG A N 1
ATOM 5226 C CA . ARG A 1 668 ? 36.755 -6.615 -65.749 1.00 87.62 668 ARG A CA 1
ATOM 5227 C C . ARG A 1 668 ? 36.853 -6.913 -67.246 1.00 87.62 668 ARG A C 1
ATOM 5229 O O . ARG A 1 668 ? 37.922 -7.284 -67.703 1.00 87.62 668 ARG A O 1
ATOM 5236 N N . LEU A 1 669 ? 35.775 -6.700 -68.003 1.00 90.06 669 LEU A N 1
ATOM 5237 C CA . LEU A 1 669 ? 35.757 -6.969 -69.446 1.00 90.06 669 LEU A CA 1
ATOM 5238 C C . LEU A 1 669 ? 36.805 -6.152 -70.212 1.00 90.06 669 LEU A C 1
ATOM 5240 O O . LEU A 1 669 ? 37.483 -6.700 -71.075 1.00 90.06 669 LEU A O 1
ATOM 5244 N N . CYS A 1 670 ? 36.949 -4.864 -69.890 1.00 87.88 670 CYS A N 1
ATOM 5245 C CA . CYS A 1 670 ? 37.944 -3.998 -70.520 1.00 87.88 670 CYS A CA 1
ATOM 5246 C C . CYS A 1 670 ? 39.373 -4.475 -70.216 1.00 87.88 670 CYS A C 1
ATOM 5248 O O . CYS A 1 670 ? 40.181 -4.661 -71.126 1.00 87.88 670 CYS A O 1
ATOM 5250 N N . VAL A 1 671 ? 39.665 -4.751 -68.941 1.00 86.69 671 VAL A N 1
ATOM 5251 C CA . VAL A 1 671 ? 40.982 -5.234 -68.504 1.00 86.69 671 VAL A CA 1
ATOM 5252 C C . VAL A 1 671 ? 41.312 -6.598 -69.111 1.00 86.69 671 VAL A C 1
ATOM 5254 O O . VAL A 1 671 ? 42.439 -6.801 -69.555 1.00 86.69 671 VAL A O 1
ATOM 5257 N N . ASP A 1 672 ? 40.354 -7.524 -69.156 1.00 89.00 672 ASP A N 1
ATOM 5258 C CA . ASP A 1 672 ? 40.557 -8.857 -69.727 1.00 89.00 672 ASP A CA 1
ATOM 5259 C C . ASP A 1 672 ? 40.806 -8.779 -71.240 1.00 89.00 672 ASP A C 1
ATOM 5261 O O . ASP A 1 672 ? 41.756 -9.386 -71.728 1.00 89.00 672 ASP A O 1
ATOM 5265 N N . ALA A 1 673 ? 40.046 -7.957 -71.974 1.00 88.19 673 ALA A N 1
ATOM 5266 C CA . ALA A 1 673 ? 40.275 -7.735 -73.402 1.00 88.19 673 ALA A CA 1
ATOM 5267 C C . ALA A 1 673 ? 41.672 -7.151 -73.681 1.00 88.19 673 ALA A C 1
ATOM 5269 O O . ALA A 1 673 ? 42.370 -7.604 -74.591 1.00 88.19 673 ALA A O 1
ATOM 5270 N N . LEU A 1 674 ? 42.111 -6.180 -72.876 1.00 86.25 674 LEU A N 1
ATOM 5271 C CA . LEU A 1 674 ? 43.439 -5.581 -73.009 1.00 86.25 674 LEU A CA 1
ATOM 5272 C C . LEU A 1 674 ? 44.561 -6.550 -72.623 1.00 86.25 674 LEU A C 1
ATOM 5274 O O . LEU A 1 674 ? 45.615 -6.529 -73.254 1.00 86.25 674 LEU A O 1
ATOM 5278 N N . LYS A 1 675 ? 44.343 -7.444 -71.652 1.00 86.44 675 LYS A N 1
ATOM 5279 C CA . LYS A 1 675 ? 45.286 -8.531 -71.345 1.00 86.44 675 LYS A CA 1
ATOM 5280 C C . LYS A 1 675 ? 45.428 -9.496 -72.515 1.00 86.44 675 LYS A C 1
ATOM 5282 O O . LYS A 1 675 ? 46.552 -9.765 -72.921 1.00 86.44 675 LYS A O 1
ATOM 5287 N N . THR A 1 676 ? 44.318 -9.945 -73.103 1.00 88.56 676 THR A N 1
ATOM 5288 C CA . THR A 1 676 ? 44.342 -10.832 -74.277 1.00 88.56 676 THR A CA 1
ATOM 5289 C C . THR A 1 676 ? 45.052 -10.178 -75.467 1.00 88.56 676 THR A C 1
ATOM 5291 O O . THR A 1 676 ? 45.848 -10.821 -76.148 1.00 88.56 676 THR A O 1
ATOM 5294 N N . LEU A 1 677 ? 44.836 -8.878 -75.697 1.00 86.50 677 LEU A N 1
ATOM 5295 C CA . LEU A 1 677 ? 45.577 -8.116 -76.709 1.00 86.50 677 LEU A CA 1
ATOM 5296 C C . LEU A 1 677 ? 47.075 -8.008 -76.379 1.00 86.50 677 LEU A C 1
ATOM 5298 O O . LEU A 1 677 ? 47.914 -8.119 -77.273 1.00 86.50 677 LEU A O 1
ATOM 5302 N N . GLY A 1 678 ? 47.422 -7.810 -75.105 1.00 86.06 678 GLY A N 1
ATOM 5303 C CA . GLY A 1 678 ? 48.809 -7.754 -74.638 1.00 86.06 678 GLY A CA 1
ATOM 5304 C C . GLY A 1 678 ? 49.558 -9.065 -74.811 1.00 86.06 678 GLY A C 1
ATOM 5305 O O . GLY A 1 678 ? 50.704 -9.048 -75.257 1.00 86.06 678 GLY A O 1
ATOM 5306 N N . GLU A 1 679 ? 48.896 -10.192 -74.556 1.00 86.56 679 GLU A N 1
ATOM 5307 C CA . GLU A 1 679 ? 49.435 -11.532 -74.804 1.00 86.56 679 GLU A CA 1
ATOM 5308 C C . GLU A 1 679 ? 49.722 -11.765 -76.296 1.00 86.56 679 GLU A C 1
ATOM 5310 O O . GLU A 1 679 ? 50.758 -12.334 -76.634 1.00 86.56 679 GLU A O 1
ATOM 5315 N N . GLY A 1 680 ? 48.865 -11.266 -77.195 1.00 79.81 680 GLY A N 1
ATOM 5316 C CA . GLY A 1 680 ? 49.056 -11.396 -78.645 1.00 79.81 680 GLY A CA 1
ATOM 5317 C C . GLY A 1 680 ? 50.150 -10.497 -79.240 1.00 79.81 680 GLY A C 1
ATOM 5318 O O . GLY A 1 680 ? 50.733 -10.843 -80.265 1.00 79.81 680 GLY A O 1
ATOM 5319 N N . ILE A 1 681 ? 50.433 -9.347 -78.619 1.00 80.50 681 ILE A N 1
ATOM 5320 C CA . ILE A 1 681 ? 51.366 -8.324 -79.140 1.00 80.50 681 ILE A CA 1
ATOM 5321 C C . ILE A 1 681 ? 52.690 -8.296 -78.345 1.00 80.50 681 ILE A C 1
ATOM 5323 O O . ILE A 1 681 ? 53.651 -7.645 -78.752 1.00 80.50 681 ILE A O 1
ATOM 5327 N N . GLY A 1 682 ? 52.775 -9.008 -77.216 1.00 77.56 682 GLY A N 1
ATOM 5328 C CA . GLY A 1 682 ? 53.948 -9.014 -76.334 1.00 77.56 682 GLY A CA 1
ATOM 5329 C C . GLY A 1 682 ? 54.125 -7.718 -75.532 1.00 77.56 682 GLY A C 1
ATOM 5330 O O . GLY A 1 682 ? 55.241 -7.388 -75.130 1.00 77.56 682 GLY A O 1
ATOM 5331 N N . ALA A 1 683 ? 53.044 -6.966 -75.308 1.00 81.31 683 ALA A N 1
ATOM 5332 C CA . ALA A 1 683 ? 53.057 -5.684 -74.602 1.00 81.31 683 ALA A CA 1
ATOM 5333 C C . ALA A 1 683 ? 52.460 -5.810 -73.193 1.00 81.31 683 ALA A C 1
ATOM 5335 O O . ALA A 1 683 ? 51.511 -6.562 -72.963 1.00 81.31 683 ALA A O 1
ATOM 5336 N N . LYS A 1 684 ? 52.993 -5.045 -72.232 1.00 83.81 684 LYS A N 1
ATOM 5337 C CA . LYS A 1 684 ? 52.459 -5.018 -70.859 1.00 83.81 684 LYS A CA 1
ATOM 5338 C C . LYS A 1 684 ? 51.175 -4.189 -70.797 1.00 83.81 684 LYS A C 1
ATOM 5340 O O . LYS A 1 684 ? 51.059 -3.174 -71.473 1.00 83.81 684 LYS A O 1
ATOM 5345 N N . LEU A 1 685 ? 50.258 -4.561 -69.903 1.00 81.25 685 LEU A N 1
ATOM 5346 C CA . LEU A 1 685 ? 48.943 -3.921 -69.749 1.00 81.25 685 LEU A CA 1
ATOM 5347 C C . LEU A 1 685 ? 49.010 -2.390 -69.572 1.00 81.25 685 LEU A C 1
ATOM 5349 O O . LEU A 1 685 ? 48.245 -1.671 -70.198 1.00 81.25 685 LEU A O 1
ATOM 5353 N N . GLN A 1 686 ? 49.977 -1.894 -68.796 1.00 81.31 686 GLN A N 1
ATOM 5354 C CA . GLN A 1 686 ? 50.200 -0.455 -68.587 1.00 81.31 686 GLN A CA 1
ATOM 5355 C C . GLN A 1 686 ? 50.573 0.290 -69.881 1.00 81.31 686 GLN A C 1
ATOM 5357 O O . GLN A 1 686 ? 50.079 1.380 -70.136 1.00 81.31 686 GLN A O 1
ATOM 5362 N N . GLN A 1 687 ? 51.373 -0.333 -70.754 1.00 82.88 687 GLN A N 1
ATOM 5363 C CA . GLN A 1 687 ? 51.728 0.249 -72.055 1.00 82.88 687 GLN A CA 1
ATOM 5364 C C . GLN A 1 687 ? 50.523 0.291 -73.000 1.00 82.88 687 GLN A C 1
ATOM 5366 O O . GLN A 1 687 ? 50.464 1.129 -73.893 1.00 82.88 687 GLN A O 1
ATOM 5371 N N . LEU A 1 688 ? 49.564 -0.623 -72.824 1.00 81.38 688 LEU A N 1
ATOM 5372 C CA . LEU A 1 688 ? 48.323 -0.628 -73.593 1.00 81.38 688 LEU A CA 1
ATOM 5373 C C . LEU A 1 688 ? 47.334 0.422 -73.090 1.00 81.38 688 LEU A C 1
ATOM 5375 O O . LEU A 1 688 ? 46.674 1.036 -73.920 1.00 81.38 688 LEU A O 1
ATOM 5379 N N . PHE A 1 689 ? 47.260 0.660 -71.778 1.00 86.25 689 PHE A N 1
ATOM 5380 C CA . PHE A 1 689 ? 46.475 1.768 -71.229 1.00 86.25 689 PHE A CA 1
ATOM 5381 C C . PHE A 1 689 ? 46.951 3.109 -71.786 1.00 86.25 689 PHE A C 1
ATOM 5383 O O . PHE A 1 689 ? 46.146 3.849 -72.341 1.00 86.25 689 PHE A O 1
ATOM 5390 N N . GLU A 1 690 ? 48.260 3.364 -71.770 1.00 85.00 690 GLU A N 1
ATOM 5391 C CA . GLU A 1 690 ? 48.837 4.593 -72.323 1.00 85.00 690 GLU A CA 1
ATOM 5392 C C . GLU A 1 690 ? 48.652 4.689 -73.849 1.00 85.00 690 GLU A C 1
ATOM 5394 O O . GLU A 1 690 ? 48.244 5.722 -74.374 1.00 85.00 690 GLU A O 1
ATOM 5399 N N . ARG A 1 691 ? 48.874 3.588 -74.580 1.00 83.19 691 ARG A N 1
ATOM 5400 C CA . ARG A 1 691 ? 48.740 3.555 -76.046 1.00 83.19 691 ARG A CA 1
ATOM 5401 C C . ARG A 1 691 ? 47.309 3.776 -76.536 1.00 83.19 691 ARG A C 1
ATOM 5403 O O . ARG A 1 691 ? 47.130 4.342 -77.613 1.00 83.19 691 ARG A O 1
ATOM 5410 N N . TYR A 1 692 ? 46.313 3.284 -75.803 1.00 84.06 692 TYR A N 1
ATOM 5411 C CA . TYR A 1 692 ? 44.900 3.400 -76.172 1.00 84.06 692 TYR A CA 1
ATOM 5412 C C . TYR A 1 692 ? 44.155 4.502 -75.407 1.00 84.06 692 TYR A C 1
ATOM 5414 O O . TYR A 1 692 ? 42.963 4.678 -75.645 1.00 84.06 692 TYR A O 1
ATOM 5422 N N . GLY A 1 693 ? 44.838 5.248 -74.530 1.00 83.25 693 GLY A N 1
ATOM 5423 C CA . GLY A 1 693 ? 44.243 6.332 -73.744 1.00 83.25 693 GLY A CA 1
ATOM 5424 C C . GLY A 1 693 ? 43.156 5.847 -72.783 1.00 83.25 693 GLY A C 1
ATOM 5425 O O . GLY A 1 693 ? 42.066 6.410 -72.757 1.00 83.25 693 GLY A O 1
ATOM 5426 N N . VAL A 1 694 ? 43.414 4.753 -72.061 1.00 85.44 694 VAL A N 1
ATOM 5427 C CA . VAL A 1 694 ? 42.486 4.198 -71.065 1.00 85.44 694 VAL A CA 1
ATOM 5428 C C . VAL A 1 694 ? 42.910 4.648 -69.674 1.00 85.44 694 VAL A C 1
ATOM 5430 O O . VAL A 1 694 ? 43.919 4.169 -69.160 1.00 85.44 694 VAL A O 1
ATOM 5433 N N . ASP A 1 695 ? 42.100 5.505 -69.063 1.00 86.25 695 ASP A N 1
ATOM 5434 C CA . ASP A 1 695 ? 42.295 5.968 -67.689 1.00 86.25 695 ASP A CA 1
ATOM 5435 C C . ASP A 1 695 ? 41.722 4.957 -66.683 1.00 86.25 695 ASP A C 1
ATOM 5437 O O . ASP A 1 695 ? 40.666 4.350 -66.908 1.00 86.25 695 ASP A O 1
ATOM 5441 N N . THR A 1 696 ? 42.417 4.755 -65.562 1.00 81.62 696 THR A N 1
ATOM 5442 C CA . THR A 1 696 ? 41.934 3.909 -64.464 1.00 81.62 696 THR A CA 1
ATOM 5443 C C . THR A 1 696 ? 40.968 4.664 -63.546 1.00 81.62 696 THR A C 1
ATOM 5445 O O . THR A 1 696 ? 40.841 5.889 -63.609 1.00 81.62 696 THR A O 1
ATOM 5448 N N . ASP A 1 697 ? 40.258 3.932 -62.678 1.00 81.25 697 ASP A N 1
ATOM 5449 C CA . ASP A 1 697 ? 39.353 4.556 -61.702 1.00 81.25 697 ASP A CA 1
ATOM 5450 C C . ASP A 1 697 ? 40.143 5.507 -60.780 1.00 81.25 697 ASP A C 1
ATOM 5452 O O . ASP A 1 697 ? 39.672 6.591 -60.436 1.00 81.25 697 ASP A O 1
ATOM 5456 N N . GLU A 1 698 ? 41.374 5.113 -60.446 1.00 79.62 698 GLU A N 1
ATOM 5457 C CA . GLU A 1 698 ? 42.323 5.870 -59.642 1.00 79.62 698 GLU A CA 1
ATOM 5458 C C . GLU A 1 698 ? 42.787 7.155 -60.354 1.00 79.62 698 GLU A C 1
ATOM 5460 O O . GLU A 1 698 ? 42.838 8.210 -59.718 1.00 79.62 698 GLU A O 1
ATOM 5465 N N . ASP A 1 699 ? 43.028 7.103 -61.671 1.00 80.44 699 ASP A N 1
ATOM 5466 C CA . ASP A 1 699 ? 43.374 8.282 -62.487 1.00 80.44 699 ASP A CA 1
ATOM 5467 C C . ASP A 1 699 ? 42.205 9.281 -62.578 1.00 80.44 699 ASP A C 1
ATOM 5469 O O . ASP A 1 699 ? 42.407 10.495 -62.608 1.00 80.44 699 ASP A O 1
ATOM 5473 N N . CYS A 1 700 ? 40.966 8.778 -62.548 1.00 81.62 700 CYS A N 1
ATOM 5474 C CA . CYS A 1 700 ? 39.745 9.588 -62.529 1.00 81.62 700 CYS A CA 1
ATOM 5475 C C . CYS A 1 700 ? 39.359 10.101 -61.126 1.00 81.62 700 CYS A C 1
ATOM 5477 O O . CYS A 1 700 ? 38.321 10.756 -60.975 1.00 81.62 700 CYS A O 1
ATOM 5479 N N . GLY A 1 701 ? 40.138 9.782 -60.086 1.00 78.44 701 GLY A N 1
ATOM 5480 C CA . GLY A 1 701 ? 39.841 10.149 -58.698 1.00 78.44 701 GLY A CA 1
ATOM 5481 C C . GLY A 1 701 ? 38.593 9.467 -58.123 1.00 78.44 701 GLY A C 1
ATOM 5482 O O . GLY A 1 701 ? 37.986 9.986 -57.185 1.00 78.44 701 GLY A O 1
ATOM 5483 N N . GLN A 1 702 ? 38.178 8.332 -58.691 1.00 79.25 702 GLN A N 1
ATOM 5484 C CA . GLN A 1 702 ? 36.993 7.587 -58.276 1.00 79.25 702 GLN A CA 1
ATOM 5485 C C . GLN A 1 702 ? 37.383 6.377 -57.426 1.00 79.25 702 GLN A C 1
ATOM 5487 O O . GLN A 1 702 ? 38.237 5.578 -57.801 1.00 79.25 702 GLN A O 1
ATOM 5492 N N . VAL A 1 703 ? 36.714 6.205 -56.283 1.00 77.50 703 VAL A N 1
ATOM 5493 C CA . VAL A 1 703 ? 36.917 5.054 -55.393 1.00 77.50 703 VAL A CA 1
ATOM 5494 C C . VAL A 1 703 ? 35.597 4.316 -55.233 1.00 77.50 703 VAL A C 1
ATOM 5496 O O . VAL A 1 703 ? 34.589 4.903 -54.839 1.00 77.50 703 VAL A O 1
ATOM 5499 N N . MET A 1 704 ? 35.598 3.017 -55.534 1.00 76.56 704 MET A N 1
ATOM 5500 C CA . MET A 1 704 ? 34.429 2.174 -55.300 1.00 76.56 704 MET A CA 1
ATOM 5501 C C . MET A 1 704 ? 34.132 2.123 -53.791 1.00 76.56 704 ME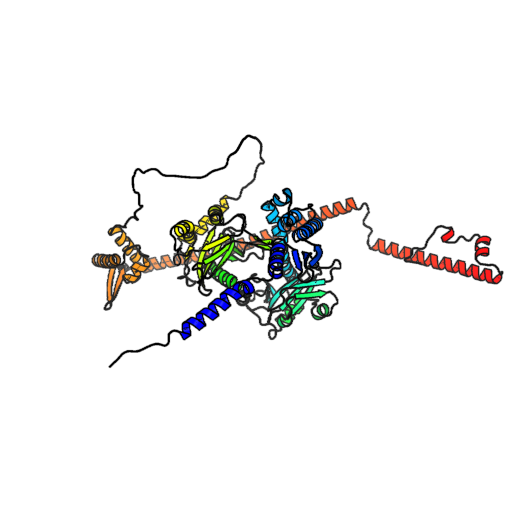T A C 1
ATOM 5503 O O . MET A 1 704 ? 35.053 1.870 -53.009 1.00 76.56 704 MET A O 1
ATOM 5507 N N . PRO A 1 705 ? 32.880 2.346 -53.350 1.00 72.69 705 PRO A N 1
ATOM 5508 C CA . PRO A 1 705 ? 32.558 2.299 -51.929 1.00 72.69 705 PRO A CA 1
ATOM 5509 C C . PRO A 1 705 ? 32.880 0.922 -51.336 1.00 72.69 705 PRO A C 1
ATOM 5511 O O . PRO A 1 705 ? 32.587 -0.103 -51.952 1.00 72.69 705 PRO A O 1
ATOM 5514 N N . ALA A 1 706 ? 33.448 0.899 -50.127 1.00 67.75 706 ALA A N 1
ATOM 5515 C CA . ALA A 1 706 ? 33.958 -0.315 -49.477 1.00 67.75 706 ALA A CA 1
ATOM 5516 C C . ALA A 1 706 ? 32.904 -1.425 -49.302 1.00 67.75 706 ALA A C 1
ATOM 5518 O O . ALA A 1 706 ? 33.243 -2.602 -49.264 1.00 67.75 706 ALA A O 1
ATOM 5519 N N . GLU A 1 707 ? 31.625 -1.056 -49.241 1.00 64.00 707 GLU A N 1
ATOM 5520 C CA . GLU A 1 707 ? 30.490 -1.982 -49.139 1.00 64.00 707 GLU A CA 1
ATOM 5521 C C . GLU A 1 707 ? 30.243 -2.789 -50.429 1.00 64.00 707 GLU A C 1
ATOM 5523 O O . GLU A 1 707 ? 29.568 -3.819 -50.396 1.00 64.00 707 GLU A O 1
ATOM 5528 N N . PHE A 1 708 ? 30.800 -2.345 -51.562 1.00 64.44 708 PHE A N 1
ATOM 5529 C CA . PHE A 1 708 ? 30.656 -2.977 -52.880 1.00 64.44 708 PHE A CA 1
ATOM 5530 C C . PHE A 1 708 ? 31.992 -3.368 -53.529 1.00 64.44 708 PHE A C 1
ATOM 5532 O O . PHE A 1 708 ? 31.975 -3.859 -54.666 1.00 64.44 708 PHE A O 1
ATOM 5539 N N . SER A 1 709 ? 33.111 -3.125 -52.830 1.00 57.59 709 SER A N 1
ATOM 5540 C CA . SER A 1 709 ? 34.475 -3.419 -53.285 1.00 57.59 709 SER A CA 1
ATOM 5541 C C . SER A 1 709 ? 34.780 -4.910 -53.397 1.00 57.59 709 SER A C 1
ATOM 5543 O O . SER A 1 709 ? 34.176 -5.730 -52.671 1.00 57.59 709 SER A O 1
#

Sequence (709 aa):
MLRRPKCRIFALLTGCVLALVWVVLRPALLRAPVHVLHEAAAWAEAAKYRGVRYHKQTHVFEALLQVRDGPGYIGQFSTAKEAAQAYDREVRRTYPDATPDHKFRLKNLLNLPSEEEAAYHETPEEARRRAMKIWGANHRKEARSFELLKEALNASPYSEKYELVRLTGSSKADALFKLHGSSQAGLPIQLKAATSRCREGRAYHFSNLRGYDGMLVVLVALDGGHFWAAAGEELKSESMGITIGCDSDTHRRVENIVSHLVGCFKNTRRFRHVSVEEAECDCSPSHRVEAAVHRQLKALFRSMSWSLTCPHEHQTTVDSLLQVGIGGPVLCLQEKSSHFLEREGRYTVNLSKSGGSLGRRAYAQNDFDLLVACVLLEGRLQGVFLIPISELVQTGFVANRPRKLTLYPPWSPPKMNSTKQKYAWQHNWFLDLRTWRGSGGLPDELKGRVERLTAKEESKIPEKRPAPEDAAAADVAAKQPRLAAPAAKKPAAPKAEAKEKKLTKEEMEAKVLEYMRQQNRPYNSQNVFDNLHGAVPKATVQTIMDTLCVAGKLVLKEYGKIKVYLAAQTAPTAGGDEELAAAVEQASAQRKEIQGQVDEVRKSLSQLESKHAAAREAKAAADEVAKLEAKASSLRAASGEERVDEREVLAVEDSLKKAAGAWRKRKRLCVDALKTLGEGIGAKLQQLFERYGVDTDEDCGQVMPAEFS

Foldseek 3Di:
DDDDDDDPPVVVVVVVVVVVVCVVCVVVVPPDPPLVVVVVVQQVQLVLAPQWGADPVVRWIWGWDQDPVGIDTQDTHNHSVVSLVSNLVVLCVVQPPPDPVSLVSSLVHHSDDDPVSVPDDDDPVNLVVVLCVVVVVVLCQLVLQLVLVQVLCCPDPCVQFWDWAAAAPQFPAGIFIGTPPDQDFGAGEHEWEFEDPDPVRFKTKTFQLADQALHKYWYAHSVPSWIFIDHSVVRPDRMDMGGPPDPNCVVTTDPRVVVVRVVVRVPCVRHPTDGSVRRLCHGDPVSNLVSLVLVVVQLQLVLQQKHWDQVSVPSALAGIWIAQHDPHDIWGEHEWEFEQDPVVLFTKTKQWDQSDVVGTWHDDLPNTQWYWYFYDDPSDTQKIFTHGSVNCVVLVCRDGGIDMDIAADPVRHDPDPVRCVSCVVRNVRMDGCNPPDSNDHGDVVNSVVVVVSRVVVVVPPDDDDDDDDDDDDDDDYDDDDDDDDDDDDDDDDDDDDPDDPDDDLVSVLVVLLVVLVVVQDKDFLVRSCVVCVNNDDSVSSNVSQVVCVVVVQWPWDDDPPTIIIGGDDDDDDPPCPVVVVVVVVVVVVVVVVVVVVVVVVVVVVVVVVVVVVVVVVVVVVVVVVVVVVVVVVVCCVVPVDDDDDPVNVVVVVVVLLVVLVVVVVVVVVVQVVLVVVCVVVVHDSVVSCVVVVPDDCVNVVHDDPPVSD

Secondary structure (DSSP, 8-state):
--------SHHHHHHHHHHHHHHHHHHHHS---HHHHHHHHHHHHHTTSTTEEEETTTTEEEEEEEETTEEEEEEEESSHHHHHHHHHHHHHHHS-TTSHHHHHHHHHH-SS--HHHHH----HHHHHHHHHHHHHHHHHHHHHHHHHHHHHHHTSTTTTTEEEEEPPTTSSSSEEEEETT--S-BEEEEEEEE--SSTTS-EEEEE---S-TTSEEEEEETTT--EEEEEGGG--SSEEEEETTSHHHHHHEESSHHHHHHHHHH-TTTS--B-HHHHHH---TTTHHHHHHHHHHHHHHHTTT-EEE-GGGTT-SSSEEEE-STT-PEEEEEEEEEE-BTTTTBEEEEE-EE-GGG-EE---TTS-SEEEEEEEETTEEEEEEEEEHHHHHHTT-SSSS-EEEEE--TTS--SSHHHHHHHGGGGGGEEE-TT--SSSPPPHHHHHHHHHHHHHHHTT----PPPP---------------------------------PPPHHHHHHHHHHHHHHH-S-B-HHHHHHHTTTSS-HHHHHHHHHHHHHTTSEEEEEETTEEEEEEPPPPPPTTHHHHHHHHHHHHHHHHHHHHHHHHHHHHHHHHHHHHHHHHHHHHHHHHHHHHHHHHHHHHHHHH-S----HHHHHHHHHHHHHHHHHHHHHHHHHHHHHHHHHHHHT--HHHHHHHHT---TTTTT----TTT-

pLDDT: mean 74.64, std 18.09, range [21.34, 95.44]